Protein AF-0000000074530076 (afdb_homodimer)

Organism: Naegleria gruberi (NCBI:txid5762)

pLDDT: mean 81.01, std 24.62, range [14.75, 98.88]

Sequence (678 aa):
MKKLWVIGTQTIKTKLGKAEQTEDEEFSILSNKFKSAEKACENFVKHSNQLIENFHAFSTTLAFLAEDFRDVNTQGSARIEQAGMVLEKVSKSVETNCVLPFQSNVTQTVVNPANEYFVLFEPVKKIFKERKDLTLQYDYYRQQVEKLTEKQSKNPLELPKAKEKMNTFKEKWEEVNIMCKQHILEILEKEQSVYEPAIQQLCANLIEWNSALSQTMLELKNHSSTLIVSPVQSSSSSSTANSSAHIQPTSSQSKSRSASVMVSPNVSSSSSLSIPKQFDCEWFYVDSNVETQGPVSFKAMQQKFKSGEIQSGTHVYGGDLSDWVQIRTVAGLEAALKQMKKLWVIGTQTIKTKLGKAEQTEDEEFSILSNKFKSAEKACENFVKHSNQLIENFHAFSTTLAFLAEDFRDVNTQGSARIEQAGMVLEKVSKSVETNCVLPFQSNVTQTVVNPANEYFVLFEPVKKIFKERKDLTLQYDYYRQQVEKLTEKQSKNPLELPKAKEKMNTFKEKWEEVNIMCKQHILEILEKEQSVYEPAIQQLCANLIEWNSALSQTMLELKNHSSTLIVSPVQSSSSSSTANSSAHIQPTSSQSKSRSASVMVSPNVSSSSSLSIPKQFDCEWFYVDSNVETQGPVSFKAMQQKFKSGEIQSGTHVYGGDLSDWVQIRTVAGLEAALKQ

Foldseek 3Di:
DVLVVLLVVLVVCVVVVNFDFDDDPLLVVLVVVLVVVLVVLVVQLVVLVVVLVVLLVVLVVLCVVLVVLVVVCPVPDPLSPVLSVLSNQLSVLLVPQFRVVLVVQLCVFANVLSVVLNVLSVVLVVLVVVLSSLRSNLRSLVVVLVVCVVVVDPDPVRNVVSVVSSVVSVVVNVVSSVVSSVSSVVSVVCVCVRHVRSVVSNVVSVVVSVVSSVVSCVSVVVCCVSNPDDPPPPPPDPPPPDDDDPPDPDDDDDDDPDDPPPPPPDPDDPPPPDQDPQQQWFKWWQWPVRDIDDRDGLQVLLVCCVVVRADQQIWMDIGPDPDTDGQVPDPCRVVSSPD/DVLVVLLVVLVVCVVVVNFDFDDDVLLVVLVVVLVVLLVVLVVQLVVLVVVLVVLLVVLVVLCVVLVVLVVVCPVPDPLSPVLSVLSNQLSVLLVPQQRVVLVVQLCVFANVLSVVLNVLSVVLVVLVVVLSSLRSNLRSLVVVLVVCVVVVDPDPVVNVVSVVSSVVSVVVNVVSSVVSSVSSVVSVVCVCVRHVRSVVSNVVSVVVSVVSSVVSCVSVVVCCVSNPDPPPPPPPPPPPPPPPPPPPDDDDDDDDDDPDDPPPPPPDDPPPPDQPPQQQKFKWWQWPVRDIDDRDGLVVLLVCPVVVRADQQIWMDIGPDPDTDGQVPDPCRVVSSPD

Structure (mmCIF, N/CA/C/O backbone):
data_AF-0000000074530076-model_v1
#
loop_
_entity.id
_entity.type
_entity.pdbx_description
1 polymer 'Predicted protein'
#
loop_
_atom_site.group_PDB
_atom_site.id
_atom_site.type_symbol
_atom_site.label_atom_id
_atom_site.label_alt_id
_atom_site.label_comp_id
_atom_site.label_asym_id
_atom_site.label_entity_id
_atom_site.label_seq_id
_atom_site.pdbx_PDB_ins_code
_atom_site.Cartn_x
_atom_site.Cartn_y
_atom_site.Cartn_z
_atom_site.occupancy
_atom_site.B_iso_or_equiv
_atom_site.auth_seq_id
_atom_site.auth_comp_id
_atom_site.auth_asym_id
_atom_site.auth_atom_id
_atom_site.pdbx_PDB_model_num
ATOM 1 N N . MET A 1 1 ? -1.534 -21.719 -45.844 1 60.88 1 MET A N 1
ATOM 2 C CA . MET A 1 1 ? -2.934 -21.375 -46.094 1 60.88 1 MET A CA 1
ATOM 3 C C . MET A 1 1 ? -3.842 -22.578 -45.812 1 60.88 1 MET A C 1
ATOM 5 O O . MET A 1 1 ? -4.844 -22.438 -45.094 1 60.88 1 MET A O 1
ATOM 9 N N . LYS A 1 2 ? -3.408 -23.625 -46.188 1 74.62 2 LYS A N 1
ATOM 10 C CA . LYS A 1 2 ? -4.254 -24.812 -46.031 1 74.62 2 LYS A CA 1
ATOM 11 C C . LYS A 1 2 ? -4.371 -25.188 -44.531 1 74.62 2 LYS A C 1
ATOM 13 O O . LYS A 1 2 ? -5.457 -25.516 -44.062 1 74.62 2 LYS A O 1
ATOM 18 N N . LYS A 1 3 ? -3.242 -24.969 -43.812 1 81.69 3 LYS A N 1
ATOM 19 C CA . LYS A 1 3 ? -3.238 -25.312 -42.406 1 81.69 3 LYS A CA 1
ATOM 20 C C . LYS A 1 3 ? -4.23 -24.453 -41.625 1 81.69 3 LYS A C 1
ATOM 22 O O . LYS A 1 3 ? -5.035 -24.984 -40.844 1 81.69 3 LYS A O 1
ATOM 27 N N . LEU A 1 4 ? -4.16 -23.219 -41.844 1 77.44 4 LEU A N 1
ATOM 28 C CA . LEU A 1 4 ? -5.027 -22.281 -41.125 1 77.44 4 LEU A CA 1
ATOM 29 C C . LEU A 1 4 ? -6.492 -22.547 -41.438 1 77.44 4 LEU A C 1
ATOM 31 O O . LEU A 1 4 ? -7.352 -22.438 -40.562 1 77.44 4 LEU A O 1
ATOM 35 N N . TRP A 1 5 ? -6.664 -22.922 -42.625 1 77 5 TRP A N 1
ATOM 36 C CA . TRP A 1 5 ? -8.031 -23.25 -43.031 1 77 5 TRP A CA 1
ATOM 37 C C . TRP A 1 5 ? -8.539 -24.5 -42.344 1 77 5 TRP A C 1
ATOM 39 O O . TRP A 1 5 ? -9.664 -24.516 -41.812 1 77 5 TRP A O 1
ATOM 49 N N . VAL A 1 6 ? -7.707 -25.453 -42.312 1 80.94 6 VAL A N 1
ATOM 50 C CA . VAL A 1 6 ? -8.078 -26.703 -41.656 1 80.94 6 VAL A CA 1
ATOM 51 C C . VAL A 1 6 ? -8.375 -26.453 -40.188 1 80.94 6 VAL A C 1
ATOM 53 O O . VAL A 1 6 ? -9.414 -26.891 -39.688 1 80.94 6 VAL A O 1
ATOM 56 N N . ILE A 1 7 ? -7.543 -25.719 -39.594 1 82.81 7 ILE A N 1
ATOM 57 C CA . ILE A 1 7 ? -7.668 -25.438 -38.156 1 82.81 7 ILE A CA 1
ATOM 58 C C . ILE A 1 7 ? -8.938 -24.625 -37.938 1 82.81 7 ILE A C 1
ATOM 60 O O . ILE A 1 7 ? -9.703 -24.922 -37 1 82.81 7 ILE A O 1
ATOM 64 N N . GLY A 1 8 ? -9.133 -23.625 -38.656 1 77.62 8 GLY A N 1
ATOM 65 C CA . GLY A 1 8 ? -10.32 -22.797 -38.562 1 77.62 8 GLY A CA 1
ATOM 66 C C . GLY A 1 8 ? -11.609 -23.578 -38.719 1 77.62 8 GLY A C 1
ATOM 67 O O . GLY A 1 8 ? -12.531 -23.438 -37.906 1 77.62 8 GLY A O 1
ATOM 68 N N . THR A 1 9 ? -11.672 -24.344 -39.75 1 78.25 9 THR A N 1
ATOM 69 C CA . THR A 1 9 ? -12.852 -25.125 -40.062 1 78.25 9 THR A CA 1
ATOM 70 C C . THR A 1 9 ? -13.172 -26.094 -38.906 1 78.25 9 THR A C 1
ATOM 72 O O . THR A 1 9 ? -14.312 -26.172 -38.469 1 78.25 9 THR A O 1
ATOM 75 N N . GLN A 1 10 ? -12.18 -26.719 -38.5 1 80.94 10 GLN A N 1
ATOM 76 C CA . GLN A 1 10 ? -12.383 -27.703 -37.469 1 80.94 10 GLN A CA 1
ATOM 77 C C . GLN A 1 10 ? -12.75 -27.047 -36.125 1 80.94 10 GLN A C 1
ATOM 79 O O . GLN A 1 10 ? -13.539 -27.594 -35.344 1 80.94 10 GLN A O 1
ATOM 84 N N . THR A 1 11 ? -12.219 -25.906 -35.906 1 80.5 11 THR A N 1
ATOM 85 C CA . THR A 1 11 ? -12.555 -25.156 -34.719 1 80.5 11 THR A CA 1
ATOM 86 C C . THR A 1 11 ? -14.047 -24.828 -34.688 1 80.5 11 THR A C 1
ATOM 88 O O . THR A 1 11 ? -14.703 -25.031 -33.656 1 80.5 11 THR A O 1
ATOM 91 N N . ILE A 1 12 ? -14.484 -24.453 -35.75 1 78.19 12 ILE A N 1
ATOM 92 C CA . ILE A 1 12 ? -15.891 -24.109 -35.875 1 78.19 12 ILE A CA 1
ATOM 93 C C . ILE A 1 12 ? -16.75 -25.344 -35.688 1 78.19 12 ILE A C 1
ATOM 95 O O . ILE A 1 12 ? -17.734 -25.328 -34.969 1 78.19 12 ILE A O 1
ATOM 99 N N . LYS A 1 13 ? -16.406 -26.359 -36.281 1 79.88 13 LYS A N 1
ATOM 100 C CA . LYS A 1 13 ? -17.188 -27.594 -36.188 1 79.88 13 LYS A CA 1
ATOM 101 C C . LYS A 1 13 ? -17.25 -28.094 -34.75 1 79.88 13 LYS A C 1
ATOM 103 O O . LYS A 1 13 ? -18.297 -28.547 -34.281 1 79.88 13 LYS A O 1
ATOM 108 N N . THR A 1 14 ? -16.188 -28.031 -34.156 1 78.88 14 THR A N 1
ATOM 109 C CA . THR A 1 14 ? -16.125 -28.484 -32.781 1 78.88 14 THR A CA 1
ATOM 110 C C . THR A 1 14 ? -16.984 -27.609 -31.859 1 78.88 14 THR A C 1
ATOM 112 O O . THR A 1 14 ? -17.703 -28.125 -31 1 78.88 14 THR A O 1
ATOM 115 N N . LYS A 1 15 ? -16.984 -26.359 -32.062 1 76.31 15 LYS A N 1
ATOM 116 C CA . LYS A 1 15 ? -17.766 -25.422 -31.25 1 76.31 15 LYS A CA 1
ATOM 117 C C . LYS A 1 15 ? -19.266 -25.656 -31.469 1 76.31 15 LYS A C 1
ATOM 119 O O . LYS A 1 15 ? -20.047 -25.484 -30.531 1 76.31 15 LYS A O 1
ATOM 124 N N . LEU A 1 16 ? -19.5 -26.094 -32.656 1 77.19 16 LEU A N 1
ATOM 125 C CA . LEU A 1 16 ? -20.906 -26.312 -33.031 1 77.19 16 LEU A CA 1
ATOM 126 C C . LEU A 1 16 ? -21.344 -27.734 -32.656 1 77.19 16 LEU A C 1
ATOM 128 O O . LEU A 1 16 ? -22.5 -28.094 -32.812 1 77.19 16 LEU A O 1
ATOM 132 N N . GLY A 1 17 ? -20.438 -28.5 -32.031 1 78.62 17 GLY A N 1
ATOM 133 C CA . GLY A 1 17 ? -20.75 -29.875 -31.641 1 78.62 17 GLY A CA 1
ATOM 134 C C . GLY A 1 17 ? -20.906 -30.812 -32.812 1 78.62 17 GLY A C 1
ATOM 135 O O . GLY A 1 17 ? -21.516 -31.875 -32.719 1 78.62 17 GLY A O 1
ATOM 136 N N . LYS A 1 18 ? -20.438 -30.516 -33.938 1 74.06 18 LYS A N 1
ATOM 137 C CA . LYS A 1 18 ? -20.609 -31.312 -35.156 1 74.06 18 LYS A CA 1
ATOM 138 C C . LYS A 1 18 ? -19.406 -32.219 -35.375 1 74.06 18 LYS A C 1
ATOM 140 O O . LYS A 1 18 ? -19.344 -32.938 -36.375 1 74.06 18 LYS A O 1
ATOM 145 N N . ALA A 1 19 ? -18.422 -32.062 -34.5 1 77.31 19 ALA A N 1
ATOM 146 C CA . ALA A 1 19 ? -17.25 -32.938 -34.594 1 77.31 19 ALA A CA 1
ATOM 147 C C . ALA A 1 19 ? -16.734 -33.344 -33.219 1 77.31 19 ALA A C 1
ATOM 149 O O . ALA A 1 19 ? -16.734 -32.562 -32.281 1 77.31 19 ALA A O 1
ATOM 150 N N . GLU A 1 20 ? -16.438 -34.656 -33.219 1 79.12 20 GLU A N 1
ATOM 151 C CA . GLU A 1 20 ? -15.836 -35.188 -31.984 1 79.12 20 GLU A CA 1
ATOM 152 C C . GLU A 1 20 ? -14.367 -34.781 -31.891 1 79.12 20 GLU A C 1
ATOM 154 O O . GLU A 1 20 ? -13.648 -34.781 -32.906 1 79.12 20 GLU A O 1
ATOM 159 N N . GLN A 1 21 ? -14.023 -34.312 -30.75 1 85.88 21 GLN A N 1
ATOM 160 C CA . GLN A 1 21 ? -12.633 -33.938 -30.531 1 85.88 21 GLN A CA 1
ATOM 161 C C . GLN A 1 21 ? -11.867 -35.062 -29.828 1 85.88 21 GLN A C 1
ATOM 163 O O . GLN A 1 21 ? -12.375 -35.688 -28.906 1 85.88 21 GLN A O 1
ATOM 168 N N . THR A 1 22 ? -10.75 -35.375 -30.391 1 89.5 22 THR A N 1
ATOM 169 C CA . THR A 1 22 ? -9.859 -36.344 -29.75 1 89.5 22 THR A CA 1
ATOM 170 C C . THR A 1 22 ? -9.508 -35.906 -28.328 1 89.5 22 THR A C 1
ATOM 172 O O . THR A 1 22 ? -9.141 -34.75 -28.109 1 89.5 22 THR A O 1
ATOM 175 N N . GLU A 1 23 ? -9.758 -36.781 -27.391 1 87.81 23 GLU A N 1
ATOM 176 C CA . GLU A 1 23 ? -9.508 -36.469 -25.984 1 87.81 23 GLU A CA 1
ATOM 177 C C . GLU A 1 23 ? -8.422 -37.344 -25.391 1 87.81 23 GLU A C 1
ATOM 179 O O . GLU A 1 23 ? -8.297 -38.531 -25.766 1 87.81 23 GLU A O 1
ATOM 184 N N . ASP A 1 24 ? -7.566 -36.781 -24.688 1 93.56 24 ASP A N 1
ATOM 185 C CA . ASP A 1 24 ? -6.59 -37.438 -23.844 1 93.56 24 ASP A CA 1
ATOM 186 C C . ASP A 1 24 ? -6.785 -37.062 -22.375 1 93.56 24 ASP A C 1
ATOM 188 O O . ASP A 1 24 ? -6.402 -35.969 -21.953 1 93.56 24 ASP A O 1
ATOM 192 N N . GLU A 1 25 ? -7.355 -38 -21.594 1 92.88 25 GLU A N 1
ATOM 193 C CA . GLU A 1 25 ? -7.711 -37.75 -20.203 1 92.88 25 GLU A CA 1
ATOM 194 C C . GLU A 1 25 ? -6.469 -37.5 -19.359 1 92.88 25 GLU A C 1
ATOM 196 O O . GLU A 1 25 ? -6.477 -36.625 -18.484 1 92.88 25 GLU A O 1
ATOM 201 N N . GLU A 1 26 ? -5.453 -38.312 -19.641 1 95.38 26 GLU A N 1
ATOM 202 C CA . GLU A 1 26 ? -4.211 -38.125 -18.891 1 95.38 26 GLU A CA 1
ATOM 203 C C 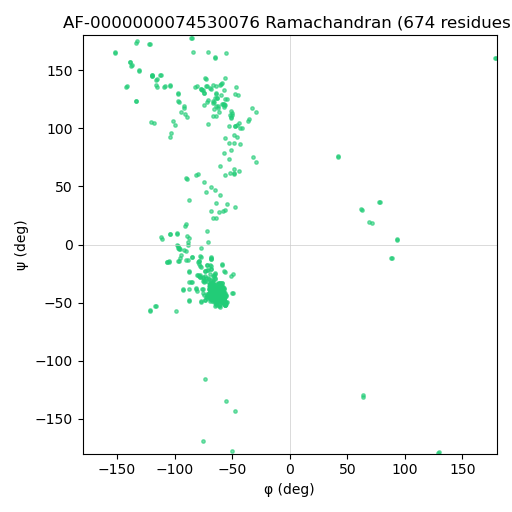. GLU A 1 26 ? -3.629 -36.75 -19.109 1 95.38 26 GLU A C 1
ATOM 205 O O . GLU A 1 26 ? -3.207 -36.062 -18.156 1 95.38 26 GLU A O 1
ATOM 210 N N . PHE A 1 27 ? -3.639 -36.281 -20.328 1 96.62 27 PHE A N 1
ATOM 211 C CA . PHE A 1 27 ? -3.148 -34.938 -20.625 1 96.62 27 PHE A CA 1
ATOM 212 C C . PHE A 1 27 ? -4 -33.875 -19.938 1 96.62 27 PHE A C 1
ATOM 214 O O . PHE A 1 27 ? -3.475 -32.906 -19.406 1 96.62 27 PHE A O 1
ATOM 221 N N . SER A 1 28 ? -5.285 -34.125 -19.969 1 95 28 SER A N 1
ATOM 222 C CA . SER A 1 28 ? -6.191 -33.156 -19.344 1 95 28 SER A CA 1
ATOM 223 C C . SER A 1 28 ? -5.887 -33 -17.859 1 95 28 SER A C 1
ATOM 225 O O . SER A 1 28 ? -5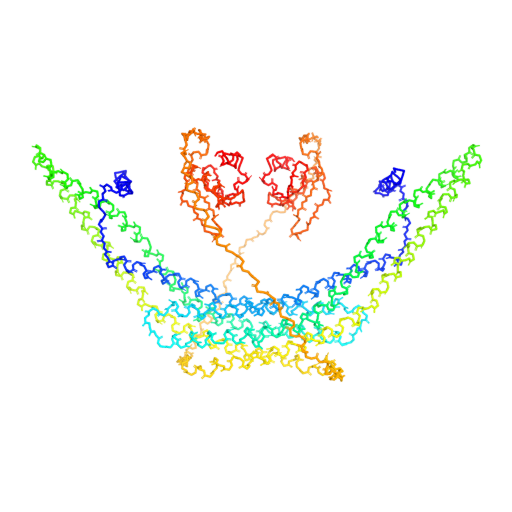.816 -31.891 -17.344 1 95 28 SER A O 1
ATOM 227 N N . ILE A 1 29 ? -5.656 -34.094 -17.156 1 96.19 29 ILE A N 1
ATOM 228 C CA . ILE A 1 29 ? -5.332 -34.062 -15.727 1 96.19 29 ILE A CA 1
ATOM 229 C C . ILE A 1 29 ? -4.004 -33.344 -15.508 1 96.19 29 ILE A C 1
ATOM 231 O O . ILE A 1 29 ? -3.904 -32.469 -14.656 1 96.19 29 ILE A O 1
ATOM 235 N N . LEU A 1 30 ? -3.021 -33.688 -16.312 1 95.94 30 LEU A N 1
ATOM 236 C CA . LEU A 1 30 ? -1.688 -33.125 -16.188 1 95.94 30 LEU A CA 1
ATOM 237 C C . LEU A 1 30 ? -1.711 -31.625 -16.5 1 95.94 30 LEU A C 1
ATOM 239 O O . LEU A 1 30 ? -1.039 -30.828 -15.844 1 95.94 30 LEU A O 1
ATOM 243 N N . SER A 1 31 ? -2.457 -31.312 -17.516 1 96.31 31 SER A N 1
ATOM 244 C CA . SER A 1 31 ? -2.576 -29.922 -17.906 1 96.31 31 SER A CA 1
ATOM 245 C C . SER A 1 31 ? -3.184 -29.078 -16.781 1 96.31 31 SER A C 1
ATOM 247 O O . SER A 1 31 ? -2.758 -27.938 -16.547 1 96.31 31 SER A O 1
ATOM 249 N N . ASN A 1 32 ? -4.152 -29.594 -16.109 1 96.31 32 ASN A N 1
ATOM 250 C CA . ASN A 1 32 ? -4.758 -28.906 -14.969 1 96.31 32 ASN A CA 1
ATOM 251 C C . ASN A 1 32 ? -3.762 -28.719 -13.828 1 96.31 32 ASN A C 1
ATOM 253 O O . ASN A 1 32 ? -3.695 -27.641 -13.219 1 96.31 32 ASN A O 1
ATOM 257 N N . LYS A 1 33 ? -3.023 -29.734 -13.555 1 96.19 33 LYS A N 1
ATOM 258 C CA . LYS A 1 33 ? -1.988 -29.641 -12.531 1 96.19 33 LYS A CA 1
ATOM 259 C C . LYS A 1 33 ? -0.938 -28.594 -12.914 1 96.19 33 LYS A C 1
ATOM 261 O O . LYS A 1 33 ? -0.451 -27.859 -12.055 1 96.19 33 LYS A O 1
ATOM 266 N N . PHE A 1 34 ? -0.645 -28.641 -14.141 1 97 34 PHE A N 1
ATOM 267 C CA . PHE A 1 34 ? 0.315 -27.688 -14.68 1 97 34 PHE A CA 1
ATOM 268 C C . PHE A 1 34 ? -0.162 -26.25 -14.445 1 97 34 PHE A C 1
ATOM 270 O O . PHE A 1 34 ? 0.587 -25.422 -13.938 1 97 34 PHE A O 1
ATOM 277 N N . LYS A 1 35 ? -1.391 -25.984 -14.766 1 97 35 LYS A N 1
ATOM 278 C CA . LYS A 1 35 ? -1.973 -24.656 -14.594 1 97 35 LYS A CA 1
ATOM 279 C C . LYS A 1 35 ? -2.008 -24.25 -13.125 1 97 35 LYS A C 1
ATOM 281 O O . LYS A 1 35 ? -1.698 -23.109 -12.781 1 97 35 LYS A O 1
ATOM 286 N N . SER A 1 36 ? -2.398 -25.156 -12.336 1 97 36 SER A N 1
ATOM 287 C CA . SER A 1 36 ? -2.451 -24.906 -10.898 1 97 36 SER A CA 1
ATOM 288 C C . SER A 1 36 ? -1.063 -24.609 -10.336 1 97 36 SER A C 1
ATOM 290 O O . SER A 1 36 ? -0.897 -23.688 -9.531 1 97 36 SER A O 1
ATOM 292 N N . ALA A 1 37 ? -0.091 -25.359 -10.789 1 97.25 37 ALA A N 1
ATOM 293 C CA . ALA A 1 37 ? 1.28 -25.156 -10.328 1 97.25 37 ALA A CA 1
ATOM 294 C C . ALA A 1 37 ? 1.821 -23.797 -10.773 1 97.25 37 ALA A C 1
ATOM 296 O O . ALA A 1 37 ? 2.518 -23.125 -10.016 1 97.25 37 ALA A O 1
ATOM 297 N N . GLU A 1 38 ? 1.522 -23.484 -11.945 1 97.5 38 GLU A N 1
ATOM 298 C CA . GLU A 1 38 ? 1.958 -22.188 -12.453 1 97.5 38 GLU A CA 1
ATOM 299 C C . GLU A 1 38 ? 1.378 -21.047 -11.633 1 97.5 38 GLU A C 1
ATOM 301 O O . GLU A 1 38 ? 2.104 -20.125 -11.227 1 97.5 38 GLU A O 1
ATOM 306 N N . LYS A 1 39 ? 0.092 -21.141 -11.414 1 98 39 LYS A N 1
ATOM 307 C CA . LYS A 1 39 ? -0.589 -20.109 -10.633 1 98 39 LYS A CA 1
ATOM 308 C C . LYS A 1 39 ? -0.041 -20.047 -9.211 1 98 39 LYS A C 1
ATOM 310 O O . LYS A 1 39 ? 0.163 -18.969 -8.664 1 98 39 LYS A O 1
ATOM 315 N N . ALA A 1 40 ? 0.168 -21.188 -8.633 1 98 40 ALA A N 1
ATOM 316 C CA . ALA A 1 40 ? 0.718 -21.25 -7.277 1 98 40 ALA A CA 1
ATOM 317 C C . ALA A 1 40 ? 2.096 -20.594 -7.219 1 98 40 ALA A C 1
ATOM 319 O O . ALA A 1 40 ? 2.406 -19.875 -6.266 1 98 40 ALA A O 1
ATOM 320 N N . CYS A 1 41 ? 2.861 -20.859 -8.234 1 98.25 41 CYS A N 1
ATOM 321 C CA . CYS A 1 41 ? 4.195 -20.281 -8.297 1 98.25 41 CYS A CA 1
ATOM 322 C C . CYS A 1 41 ? 4.113 -18.766 -8.414 1 98.25 41 CYS A C 1
ATOM 324 O O . CYS A 1 41 ? 4.824 -18.047 -7.711 1 98.25 41 CYS A O 1
ATOM 326 N N . GLU A 1 42 ? 3.268 -18.328 -9.234 1 98.12 42 GLU A N 1
ATOM 327 C CA . GLU A 1 42 ? 3.07 -16.891 -9.422 1 98.12 42 GLU A CA 1
ATOM 328 C C . GLU A 1 42 ? 2.682 -16.219 -8.117 1 98.12 42 GLU A C 1
ATOM 330 O O . GLU A 1 42 ? 3.24 -15.172 -7.762 1 98.12 42 GLU A O 1
ATOM 335 N N . ASN A 1 43 ? 1.748 -16.766 -7.488 1 98.69 43 ASN A N 1
ATOM 336 C CA . ASN A 1 43 ? 1.288 -16.219 -6.215 1 98.69 43 ASN A CA 1
ATOM 337 C C . ASN A 1 43 ? 2.4 -16.219 -5.172 1 98.69 43 ASN A C 1
ATOM 339 O O . ASN A 1 43 ? 2.57 -15.234 -4.441 1 98.69 43 ASN A O 1
ATOM 343 N N . PHE A 1 44 ? 3.129 -17.297 -5.082 1 98.81 44 PHE A N 1
ATOM 344 C CA . PHE A 1 44 ? 4.219 -17.422 -4.121 1 98.81 44 PHE A CA 1
ATOM 345 C C . PHE A 1 44 ? 5.246 -16.312 -4.32 1 98.81 44 PHE A C 1
ATOM 347 O O . PHE A 1 44 ? 5.66 -15.656 -3.357 1 98.81 44 PHE A O 1
ATOM 354 N N . VAL A 1 45 ? 5.617 -16.078 -5.516 1 98.69 45 VAL A N 1
ATOM 355 C CA . VAL A 1 45 ? 6.582 -15.031 -5.844 1 98.69 45 VAL A CA 1
ATOM 356 C C . VAL A 1 45 ? 5.988 -13.664 -5.508 1 98.69 45 VAL A C 1
ATOM 358 O O . VAL A 1 45 ? 6.652 -12.828 -4.891 1 98.69 45 VAL A O 1
ATOM 361 N N . LYS A 1 46 ? 4.758 -13.461 -5.902 1 98.69 46 LYS A N 1
ATOM 362 C CA . LYS A 1 46 ? 4.062 -12.203 -5.672 1 98.69 46 LYS A CA 1
ATOM 363 C C . LYS A 1 46 ? 4 -11.867 -4.188 1 98.69 46 LYS A C 1
ATOM 365 O O . LYS A 1 46 ? 4.359 -10.758 -3.777 1 98.69 46 LYS A O 1
ATOM 370 N N . HIS A 1 47 ? 3.59 -12.789 -3.439 1 98.81 47 HIS A N 1
ATOM 371 C CA . HIS A 1 47 ? 3.381 -12.523 -2.021 1 98.81 47 HIS A CA 1
ATOM 372 C C . HIS A 1 47 ? 4.707 -12.453 -1.273 1 98.81 47 HIS A C 1
ATOM 374 O O . HIS A 1 47 ? 4.828 -11.727 -0.282 1 98.81 47 HIS A O 1
ATOM 380 N N . SER A 1 48 ? 5.77 -13.156 -1.733 1 98.81 48 SER A N 1
ATOM 381 C CA . SER A 1 48 ? 7.102 -12.969 -1.172 1 98.81 48 SER A CA 1
ATOM 382 C C . SER A 1 48 ? 7.602 -11.547 -1.387 1 98.81 48 SER A C 1
ATOM 384 O O . SER A 1 48 ? 8.148 -10.93 -0.469 1 98.81 48 SER A O 1
ATOM 386 N N . ASN A 1 49 ? 7.379 -11.031 -2.531 1 98.81 49 ASN A N 1
ATOM 387 C CA . ASN A 1 49 ? 7.75 -9.648 -2.824 1 98.81 49 ASN A CA 1
ATOM 388 C C . ASN A 1 49 ? 6.902 -8.656 -2.025 1 98.81 49 ASN A C 1
ATOM 390 O O . ASN A 1 49 ? 7.398 -7.613 -1.6 1 98.81 49 ASN A O 1
ATOM 394 N N . GLN A 1 50 ? 5.66 -9.008 -1.905 1 98.75 50 GLN A N 1
ATOM 395 C CA . GLN A 1 50 ? 4.766 -8.148 -1.14 1 98.75 50 GLN A CA 1
ATOM 396 C C . GLN A 1 50 ? 5.23 -8.016 0.308 1 98.75 50 GLN A C 1
ATOM 398 O O . GLN A 1 50 ? 5.082 -6.957 0.92 1 98.75 50 GLN A O 1
ATOM 403 N N . LEU A 1 51 ? 5.75 -9.086 0.835 1 98.81 51 LEU A N 1
ATOM 404 C CA . LEU A 1 51 ? 6.27 -9.039 2.197 1 98.81 51 LEU A CA 1
ATOM 405 C C . LEU A 1 51 ? 7.43 -8.055 2.307 1 98.81 51 LEU A C 1
ATOM 407 O O . LEU A 1 51 ? 7.496 -7.27 3.254 1 98.81 51 LEU A O 1
ATOM 411 N N . ILE A 1 52 ? 8.312 -8.062 1.356 1 98.81 52 ILE A N 1
ATOM 412 C CA . ILE A 1 52 ? 9.422 -7.121 1.294 1 98.81 52 ILE A CA 1
ATOM 413 C C . ILE A 1 52 ? 8.891 -5.691 1.233 1 98.81 52 ILE A C 1
ATOM 415 O O . ILE A 1 52 ? 9.359 -4.816 1.964 1 98.81 52 ILE A O 1
ATOM 419 N N . GLU A 1 53 ? 7.879 -5.484 0.436 1 98.69 53 GLU A N 1
ATOM 420 C CA . GLU A 1 53 ? 7.27 -4.168 0.279 1 98.69 53 GLU A CA 1
ATOM 421 C C . GLU A 1 53 ? 6.629 -3.697 1.582 1 98.69 53 GLU A C 1
ATOM 423 O O . GLU A 1 53 ? 6.672 -2.51 1.907 1 98.69 53 GLU A O 1
ATOM 428 N N . ASN A 1 54 ? 5.996 -4.617 2.248 1 98.81 54 ASN A N 1
ATOM 429 C CA . ASN A 1 54 ? 5.395 -4.27 3.531 1 98.81 54 ASN A CA 1
ATOM 430 C C . ASN A 1 54 ? 6.434 -3.719 4.504 1 98.81 54 ASN A C 1
ATOM 432 O O . ASN A 1 54 ? 6.176 -2.74 5.207 1 98.81 54 ASN A O 1
ATOM 436 N N . PHE A 1 55 ? 7.617 -4.328 4.527 1 98.81 55 PHE A N 1
ATOM 437 C CA . PHE A 1 55 ? 8.664 -3.914 5.453 1 98.81 55 PHE A CA 1
ATOM 438 C C . PHE A 1 55 ? 9.219 -2.551 5.062 1 98.81 55 PHE A C 1
ATOM 440 O O . PHE A 1 55 ? 9.5 -1.718 5.93 1 98.81 55 PHE A O 1
ATOM 447 N N . HIS A 1 56 ? 9.367 -2.287 3.77 1 98.75 56 HIS A N 1
ATOM 448 C CA . HIS A 1 56 ? 9.773 -0.959 3.32 1 98.75 56 HIS A CA 1
ATOM 449 C C . HIS A 1 56 ? 8.734 0.092 3.701 1 98.75 56 HIS A C 1
ATOM 451 O O . HIS A 1 56 ? 9.086 1.182 4.156 1 98.75 56 HIS A O 1
ATOM 457 N N . ALA A 1 57 ? 7.473 -0.245 3.512 1 98.62 57 ALA A N 1
ATOM 458 C CA . ALA A 1 57 ? 6.391 0.685 3.828 1 98.62 57 ALA A CA 1
ATOM 459 C C . ALA A 1 57 ? 6.391 1.044 5.312 1 98.62 57 ALA A C 1
ATOM 461 O O . ALA A 1 57 ? 6.152 2.197 5.676 1 98.62 57 ALA A O 1
ATOM 462 N N . PHE A 1 58 ? 6.676 0.065 6.113 1 98.81 58 PHE A N 1
ATOM 463 C CA . PHE A 1 58 ? 6.746 0.274 7.555 1 98.81 58 PHE A CA 1
ATOM 464 C C . PHE A 1 58 ? 7.84 1.274 7.906 1 98.81 58 PHE A C 1
ATOM 466 O O . PHE A 1 58 ? 7.586 2.271 8.586 1 98.81 58 PHE A O 1
ATOM 473 N N . SER A 1 59 ? 9.047 1.046 7.441 1 98.38 59 SER A N 1
ATOM 474 C CA . SER A 1 59 ? 10.172 1.936 7.719 1 98.38 59 SER A CA 1
ATOM 475 C C . SER A 1 59 ? 9.906 3.338 7.18 1 98.38 59 SER A C 1
ATOM 477 O O . SER A 1 59 ? 10.219 4.332 7.84 1 98.38 59 SER A O 1
ATOM 479 N N . THR A 1 60 ? 9.336 3.438 6.02 1 98.69 60 THR A N 1
ATOM 480 C CA . THR A 1 60 ? 9.023 4.719 5.395 1 98.69 60 THR A CA 1
ATOM 481 C C . THR A 1 60 ? 8.008 5.492 6.234 1 98.69 60 THR A C 1
ATOM 483 O O . THR A 1 60 ? 8.156 6.699 6.438 1 98.69 60 THR A O 1
ATOM 486 N N . THR A 1 61 ? 7 4.785 6.711 1 98.81 61 THR A N 1
ATOM 487 C CA . THR A 1 61 ? 5.973 5.434 7.523 1 98.81 61 THR A CA 1
ATOM 488 C C . THR A 1 61 ? 6.566 5.949 8.828 1 98.81 61 THR A C 1
ATOM 490 O O . THR A 1 61 ? 6.215 7.039 9.289 1 98.81 61 THR A O 1
ATOM 493 N N . LEU A 1 62 ? 7.477 5.18 9.445 1 98.62 62 LEU A N 1
ATOM 494 C CA . LEU A 1 62 ? 8.164 5.656 10.641 1 98.62 62 LEU A CA 1
ATOM 495 C C . LEU A 1 62 ? 8.914 6.953 10.359 1 98.62 62 LEU A C 1
ATOM 497 O O . LEU A 1 62 ? 8.891 7.879 11.172 1 98.62 62 LEU A O 1
ATOM 501 N N . ALA A 1 63 ? 9.539 7.031 9.203 1 98.5 63 ALA A N 1
ATOM 502 C CA . ALA A 1 63 ? 10.273 8.234 8.82 1 98.5 63 ALA A CA 1
ATOM 503 C C . ALA A 1 63 ? 9.336 9.422 8.648 1 98.5 63 ALA A C 1
ATOM 505 O O . ALA A 1 63 ? 9.641 10.531 9.086 1 98.5 63 ALA A O 1
ATOM 506 N N . PHE A 1 64 ? 8.203 9.133 8.008 1 98.75 64 PHE A N 1
ATOM 507 C CA . PHE A 1 64 ? 7.199 10.18 7.844 1 98.75 64 PHE A CA 1
ATOM 508 C C . PHE A 1 64 ? 6.711 10.688 9.195 1 98.75 64 PHE A C 1
ATOM 510 O O . PHE A 1 64 ? 6.555 11.891 9.398 1 98.75 64 PHE A O 1
ATOM 517 N N . LEU A 1 65 ? 6.504 9.773 10.094 1 98.81 65 LEU A N 1
ATOM 518 C CA . LEU A 1 65 ? 6.02 10.148 11.414 1 98.81 65 LEU A CA 1
ATOM 519 C C . LEU A 1 65 ? 7.07 10.953 12.172 1 98.81 65 LEU A C 1
ATOM 521 O O . LEU A 1 65 ? 6.734 11.906 12.875 1 98.81 65 LEU A O 1
ATOM 525 N N . ALA A 1 66 ? 8.328 10.609 12.023 1 98.25 66 ALA A N 1
ATOM 526 C CA . ALA A 1 66 ? 9.391 11.398 12.633 1 98.25 66 ALA A CA 1
ATOM 527 C C . ALA A 1 66 ? 9.367 12.836 12.125 1 98.25 66 ALA A C 1
ATOM 529 O O . ALA A 1 66 ? 9.523 13.773 12.906 1 98.25 66 ALA A O 1
ATOM 530 N N . GLU A 1 67 ? 9.156 13 10.883 1 98.19 67 GLU A N 1
ATOM 531 C CA . GLU A 1 67 ? 9.031 14.328 10.297 1 98.19 67 GLU A CA 1
ATOM 532 C C . GLU A 1 67 ? 7.793 15.055 10.82 1 98.19 67 GLU A C 1
ATOM 534 O O . GLU A 1 67 ? 7.844 16.25 11.117 1 98.19 67 GLU A O 1
ATOM 539 N N . ASP A 1 68 ? 6.703 14.305 10.914 1 98.56 68 ASP A N 1
ATOM 540 C CA . ASP A 1 68 ? 5.469 14.883 11.445 1 98.56 68 ASP A CA 1
ATOM 541 C C . ASP A 1 68 ? 5.676 15.43 12.852 1 98.56 68 ASP A C 1
ATOM 543 O O . ASP A 1 68 ? 5.172 16.5 13.188 1 98.56 68 ASP A O 1
ATOM 547 N N . PHE A 1 69 ? 6.43 14.664 13.68 1 97.75 69 PHE A N 1
ATOM 548 C CA . PHE A 1 69 ? 6.707 15.102 15.039 1 97.75 69 PHE A CA 1
ATOM 549 C C . PHE A 1 69 ? 7.402 16.453 15.039 1 97.75 69 PHE A C 1
ATOM 551 O O . PHE A 1 69 ? 7.062 17.344 15.836 1 97.75 69 PHE A O 1
ATOM 558 N N . ARG A 1 70 ? 8.305 16.609 14.148 1 96.06 70 ARG A N 1
ATOM 559 C CA . ARG A 1 70 ? 9.016 17.891 14.039 1 96.06 70 ARG A CA 1
ATOM 560 C C . ARG A 1 70 ? 8.078 19 13.586 1 96.06 70 ARG A C 1
ATOM 562 O O . ARG A 1 70 ? 8.102 20.094 14.148 1 96.06 70 ARG A O 1
ATOM 569 N N . ASP A 1 71 ? 7.219 18.672 12.68 1 96.94 71 ASP A N 1
ATOM 570 C CA . ASP A 1 71 ? 6.363 19.688 12.047 1 96.94 71 ASP A CA 1
ATOM 571 C C . ASP A 1 71 ? 5.277 20.156 13.008 1 96.94 71 ASP A C 1
ATOM 573 O O . ASP A 1 71 ? 4.844 21.312 12.938 1 96.94 71 ASP A O 1
ATOM 577 N N . VAL A 1 72 ? 4.879 19.328 13.945 1 97.25 72 VAL A N 1
ATOM 578 C CA . VAL A 1 72 ? 3.787 19.703 14.844 1 97.25 72 VAL A CA 1
ATOM 579 C C . VAL A 1 72 ? 4.352 20.359 16.094 1 97.25 72 VAL A C 1
ATOM 581 O O . VAL A 1 72 ? 3.598 20.844 16.938 1 97.25 72 VAL A O 1
ATOM 584 N N . ASN A 1 73 ? 5.656 20.391 16.219 1 93.19 73 ASN A N 1
ATOM 585 C CA . ASN A 1 73 ? 6.301 20.922 17.406 1 93.19 73 ASN A CA 1
ATOM 586 C C . ASN A 1 73 ? 6.574 22.422 17.281 1 93.19 73 ASN A C 1
ATOM 588 O O . ASN A 1 73 ? 7.695 22.875 17.5 1 93.19 73 ASN A O 1
ATOM 592 N N . THR A 1 74 ? 5.582 23.188 17.047 1 89.12 74 THR A N 1
ATOM 593 C CA . THR A 1 74 ? 5.734 24.609 16.797 1 89.12 74 THR A CA 1
ATOM 594 C C . THR A 1 74 ? 6.059 25.359 18.078 1 89.12 74 THR A C 1
ATOM 596 O O . THR A 1 74 ? 6.621 26.453 18.047 1 89.12 74 THR A O 1
ATOM 599 N N . GLN A 1 75 ? 5.746 24.844 19.219 1 87.69 75 GLN A N 1
ATOM 600 C CA . GLN A 1 75 ? 5.945 25.531 20.484 1 87.69 75 GLN A CA 1
ATOM 601 C C . GLN A 1 75 ? 7.246 25.078 21.156 1 87.69 75 GLN A C 1
ATOM 603 O O . GLN A 1 75 ? 7.531 25.469 22.297 1 87.69 75 GLN A O 1
ATOM 608 N N . GLY A 1 76 ? 7.93 24.172 20.5 1 89.19 76 GLY A N 1
ATOM 609 C CA . GLY A 1 76 ? 9.273 23.828 20.922 1 89.19 76 GLY A CA 1
ATOM 610 C C . GLY A 1 76 ? 9.297 22.906 22.141 1 89.19 76 GLY A C 1
ATOM 611 O O . GLY A 1 76 ? 10.109 23.094 23.047 1 89.19 76 GLY A O 1
ATOM 612 N N . SER A 1 77 ? 8.312 21.953 22.219 1 91.12 77 SER A N 1
ATOM 613 C CA . SER A 1 77 ? 8.32 20.953 23.281 1 91.12 77 SER A CA 1
ATOM 614 C C . SER A 1 77 ? 9.562 20.062 23.188 1 91.12 77 SER A C 1
ATOM 616 O O . SER A 1 77 ? 9.828 19.469 22.141 1 91.12 77 SER A O 1
ATOM 618 N N . ALA A 1 78 ? 10.305 19.953 24.25 1 91.38 78 ALA A N 1
ATOM 619 C CA . ALA A 1 78 ? 11.508 19.141 24.297 1 91.38 78 ALA A CA 1
ATOM 620 C C . ALA A 1 78 ? 11.172 17.656 24.172 1 91.38 78 ALA A C 1
ATOM 622 O O . ALA A 1 78 ? 11.922 16.891 23.578 1 91.38 78 ALA A O 1
ATOM 623 N N . ARG A 1 79 ? 10.023 17.281 24.719 1 90.94 79 ARG A N 1
ATOM 624 C CA . ARG A 1 79 ? 9.586 15.891 24.672 1 90.94 79 ARG A CA 1
ATOM 625 C C . ARG A 1 79 ? 9.258 15.469 23.234 1 90.94 79 ARG A C 1
ATOM 627 O O . ARG A 1 79 ? 9.648 14.383 22.812 1 90.94 79 ARG A O 1
ATOM 634 N N . ILE A 1 80 ? 8.578 16.344 22.5 1 94.62 80 ILE A N 1
ATOM 635 C CA . ILE A 1 80 ? 8.227 16.031 21.109 1 94.62 80 ILE A CA 1
ATOM 636 C C . ILE A 1 80 ? 9.484 16 20.25 1 94.62 80 ILE A C 1
ATOM 638 O O . ILE A 1 80 ? 9.633 15.133 19.391 1 94.62 80 ILE A O 1
ATOM 642 N N . GLU A 1 81 ? 10.344 16.953 20.547 1 93.81 81 GLU A N 1
ATOM 643 C CA . GLU A 1 81 ? 11.602 17 19.812 1 93.81 81 GLU A CA 1
ATOM 644 C C . GLU A 1 81 ? 12.398 15.711 19.984 1 93.81 81 GLU A C 1
ATOM 646 O O . GLU A 1 81 ? 12.891 15.141 19.016 1 93.81 81 GLU A O 1
ATOM 651 N N . GLN A 1 82 ? 12.523 15.273 21.172 1 93.88 82 GLN A N 1
ATOM 652 C CA . GLN A 1 82 ? 13.258 14.047 21.469 1 93.88 82 GLN A CA 1
ATOM 653 C C . GLN A 1 82 ? 12.602 12.836 20.797 1 93.88 82 GLN A C 1
ATOM 655 O O . GLN A 1 82 ? 13.289 11.992 20.219 1 93.88 82 GLN A O 1
ATOM 660 N N . ALA A 1 83 ? 11.281 12.758 20.891 1 95.44 83 ALA A N 1
ATOM 661 C CA . ALA A 1 83 ? 10.562 11.656 20.25 1 95.44 83 ALA A CA 1
ATOM 662 C C . ALA A 1 83 ? 10.836 11.602 18.75 1 95.44 83 ALA A C 1
ATOM 664 O O . ALA A 1 83 ? 11.047 10.523 18.188 1 95.44 83 ALA A O 1
ATOM 665 N N . GLY A 1 84 ? 10.805 12.812 18.109 1 96.56 84 GLY A N 1
ATOM 666 C CA . GLY A 1 84 ? 11.094 12.891 16.688 1 96.56 84 GLY A CA 1
ATOM 667 C C . GLY A 1 84 ? 12.492 12.406 16.344 1 96.56 84 GLY A C 1
ATOM 668 O O . GLY A 1 84 ? 12.672 11.664 15.375 1 96.56 84 GLY A O 1
ATOM 669 N N . MET A 1 85 ? 13.445 12.75 17.141 1 95.44 85 MET A N 1
ATOM 670 C CA . MET A 1 85 ? 14.836 12.367 16.906 1 95.44 85 MET A CA 1
ATOM 671 C C . MET A 1 85 ? 15.023 10.859 17.062 1 95.44 85 MET A C 1
ATOM 673 O O . MET A 1 85 ? 15.68 10.227 16.234 1 95.44 85 MET A O 1
ATOM 677 N N . VAL A 1 86 ? 14.469 10.375 18.109 1 96.5 86 VAL A N 1
ATOM 678 C CA . VAL A 1 86 ? 14.594 8.945 18.375 1 96.5 86 VAL A CA 1
ATOM 679 C C . VAL A 1 86 ? 13.914 8.141 17.266 1 96.5 86 VAL A C 1
ATOM 681 O O . VAL A 1 86 ? 14.484 7.176 16.766 1 96.5 86 VAL A O 1
ATOM 684 N N . LEU A 1 87 ? 12.688 8.547 16.906 1 97.38 87 LEU A N 1
ATOM 685 C CA . LEU A 1 87 ? 11.953 7.809 15.875 1 97.38 87 LEU A CA 1
ATOM 686 C C . LEU A 1 87 ? 12.68 7.875 14.531 1 97.38 87 LEU A C 1
ATOM 688 O O . LEU A 1 87 ? 12.656 6.91 13.766 1 97.38 87 LEU A O 1
ATOM 692 N N . GLU A 1 88 ? 13.219 9.031 14.242 1 96.88 88 GLU A N 1
ATOM 693 C CA . GLU A 1 88 ? 14.016 9.156 13.023 1 96.88 88 GLU A CA 1
ATOM 694 C C . GLU A 1 88 ? 15.172 8.164 13.008 1 96.88 88 GLU A C 1
ATOM 696 O O . GLU A 1 88 ? 15.406 7.496 12 1 96.88 88 GLU A O 1
ATOM 701 N N . LYS A 1 89 ? 15.906 8.07 14.086 1 97.19 89 LYS A N 1
ATOM 702 C CA . LYS A 1 89 ? 17.016 7.121 14.211 1 97.19 89 LYS A CA 1
ATOM 703 C C . LYS A 1 89 ? 16.516 5.684 14.062 1 97.19 89 LYS A C 1
ATOM 705 O O . LYS A 1 89 ? 17.141 4.879 13.367 1 97.19 89 LYS A O 1
ATOM 710 N N . VAL A 1 90 ? 15.422 5.406 14.711 1 97.81 90 VAL A N 1
ATOM 711 C CA . VAL A 1 90 ? 14.836 4.074 14.648 1 97.81 90 VAL A CA 1
ATOM 712 C C . VAL A 1 90 ? 14.438 3.746 13.211 1 97.81 90 VAL A C 1
ATOM 714 O O . VAL A 1 90 ? 14.719 2.65 12.719 1 97.81 90 VAL A O 1
ATOM 717 N N . SER A 1 91 ? 13.719 4.695 12.555 1 98.19 91 SER A N 1
ATOM 718 C CA . SER A 1 91 ? 13.281 4.469 11.188 1 98.19 91 SER A CA 1
ATOM 719 C C . SER A 1 91 ? 14.461 4.141 10.273 1 98.19 91 SER A C 1
ATOM 721 O O . SER A 1 91 ? 14.391 3.213 9.469 1 98.19 91 SER A O 1
ATOM 723 N N . LYS A 1 92 ? 15.531 4.855 10.398 1 97.44 92 LYS A N 1
ATOM 724 C CA . LYS A 1 92 ? 16.734 4.629 9.594 1 97.44 92 LYS A CA 1
ATOM 725 C C . LYS A 1 92 ? 17.344 3.268 9.906 1 97.44 92 LYS A C 1
ATOM 727 O O . LYS A 1 92 ? 17.75 2.541 9 1 97.44 92 LYS A O 1
ATOM 732 N N . SER A 1 93 ? 17.422 2.932 11.141 1 98.25 93 SER A N 1
ATOM 733 C CA . SER A 1 93 ? 18 1.659 11.562 1 98.25 93 SER A CA 1
ATOM 734 C C . SER A 1 93 ? 17.141 0.485 11.094 1 98.25 93 SER A C 1
ATOM 736 O O . SER A 1 93 ? 17.672 -0.55 10.688 1 98.25 93 SER A O 1
ATOM 738 N N . VAL A 1 94 ? 15.836 0.621 11.188 1 98.62 94 VAL A N 1
ATOM 739 C CA . VAL A 1 94 ? 14.938 -0.423 10.703 1 98.62 94 VAL A CA 1
ATOM 740 C C . VAL A 1 94 ? 15.195 -0.678 9.219 1 98.62 94 VAL A C 1
ATOM 742 O O . VAL A 1 94 ? 15.305 -1.829 8.789 1 98.62 94 VAL A O 1
ATOM 745 N N . GLU A 1 95 ? 15.281 0.397 8.461 1 98.5 95 GLU A N 1
ATOM 746 C CA . GLU A 1 95 ? 15.516 0.251 7.031 1 98.5 95 GLU A CA 1
ATOM 747 C C . GLU A 1 95 ? 16.859 -0.421 6.762 1 98.5 95 GLU A C 1
ATOM 749 O O . GLU A 1 95 ? 16.938 -1.392 6.004 1 98.5 95 GLU A O 1
ATOM 754 N N . THR A 1 96 ? 17.859 -0.029 7.418 1 98.5 96 THR A N 1
ATOM 755 C CA . THR A 1 96 ? 19.219 -0.436 7.109 1 98.5 96 THR A CA 1
ATOM 756 C C . THR A 1 96 ? 19.531 -1.81 7.703 1 98.5 96 THR A C 1
ATOM 758 O O . THR A 1 96 ? 20.203 -2.629 7.074 1 98.5 96 THR A O 1
ATOM 761 N N . ASN A 1 97 ? 19.016 -2.074 8.891 1 98.38 97 ASN A N 1
ATOM 762 C CA . ASN A 1 97 ? 19.453 -3.256 9.633 1 98.38 97 ASN A CA 1
ATOM 763 C C . ASN A 1 97 ? 18.391 -4.359 9.594 1 98.38 97 ASN A C 1
ATOM 765 O O . ASN A 1 97 ? 18.672 -5.5 9.961 1 98.38 97 ASN A O 1
ATOM 769 N N . CYS A 1 98 ? 17.203 -4.027 9.195 1 98.56 98 CYS A N 1
ATOM 770 C CA . CYS A 1 98 ? 16.156 -5.039 9.156 1 98.56 98 CYS A CA 1
ATOM 771 C C . CYS A 1 98 ? 15.656 -5.258 7.73 1 98.56 98 CYS A C 1
ATOM 773 O O . CYS A 1 98 ? 15.734 -6.367 7.207 1 98.56 98 CYS A O 1
ATOM 775 N N . VAL A 1 99 ? 15.258 -4.164 7.031 1 98.69 99 VAL A N 1
ATOM 776 C CA . VAL A 1 99 ? 14.523 -4.277 5.773 1 98.69 99 VAL A CA 1
ATOM 777 C C . VAL A 1 99 ? 15.484 -4.652 4.645 1 98.69 99 VAL A C 1
ATOM 779 O O . VAL A 1 99 ? 15.227 -5.598 3.896 1 98.69 99 VAL A O 1
ATOM 782 N N . LEU A 1 100 ? 16.547 -3.961 4.555 1 98.56 100 LEU A N 1
ATOM 783 C CA . LEU A 1 100 ? 17.469 -4.172 3.436 1 98.56 100 LEU A CA 1
ATOM 784 C C . LEU A 1 100 ? 18.078 -5.562 3.498 1 98.56 100 LEU A C 1
ATOM 786 O O . LEU A 1 100 ? 18.125 -6.273 2.492 1 98.56 100 LEU A O 1
ATOM 790 N N . PRO A 1 101 ? 18.562 -6.043 4.66 1 98.69 101 PRO A N 1
ATOM 791 C CA . PRO A 1 101 ? 19.062 -7.418 4.727 1 98.69 101 PRO A CA 1
ATOM 792 C C . PRO A 1 101 ? 17.984 -8.453 4.395 1 98.69 101 PRO A C 1
ATOM 794 O O . PRO A 1 101 ? 18.25 -9.422 3.68 1 98.69 101 PRO A O 1
ATOM 797 N N . PHE A 1 102 ? 16.797 -8.289 4.93 1 98.81 102 PHE A N 1
ATOM 798 C CA . PHE A 1 102 ? 15.703 -9.195 4.609 1 98.81 102 PHE A CA 1
ATOM 799 C C . PHE A 1 102 ? 15.461 -9.25 3.105 1 98.81 102 PHE A C 1
ATOM 801 O O . PHE A 1 102 ? 15.367 -10.336 2.527 1 98.81 102 PHE A O 1
ATOM 808 N N . GLN A 1 103 ? 15.352 -8.055 2.486 1 98.75 103 GLN A N 1
ATOM 809 C CA . GLN A 1 103 ? 15.133 -7.965 1.046 1 98.75 103 GLN A CA 1
ATOM 810 C C . GLN A 1 103 ? 16.219 -8.711 0.278 1 98.75 103 GLN A C 1
ATOM 812 O O . GLN A 1 103 ? 15.922 -9.5 -0.622 1 98.75 103 GLN A O 1
ATOM 817 N N . SER A 1 104 ? 17.422 -8.375 0.622 1 98.69 104 SER A N 1
ATOM 818 C CA . SER A 1 104 ? 18.547 -8.984 -0.082 1 98.69 104 SER A CA 1
ATOM 819 C C . SER A 1 104 ? 18.516 -10.5 0.034 1 98.69 104 SER A C 1
ATOM 821 O O . SER A 1 104 ? 18.594 -11.211 -0.973 1 98.69 104 SER A O 1
ATOM 823 N N . ASN A 1 105 ? 18.344 -11.055 1.23 1 98.62 105 ASN A N 1
ATOM 824 C CA . ASN A 1 105 ? 18.375 -12.484 1.485 1 98.62 105 ASN A CA 1
ATOM 825 C C . ASN A 1 105 ? 17.188 -13.195 0.852 1 98.62 105 ASN A C 1
ATOM 827 O O . ASN A 1 105 ? 17.344 -14.227 0.201 1 98.62 105 ASN A O 1
ATOM 831 N N . VAL A 1 106 ? 16.016 -12.672 0.986 1 98.75 106 VAL A N 1
ATOM 832 C CA . VAL A 1 106 ? 14.797 -13.305 0.477 1 98.75 106 VAL A CA 1
ATOM 833 C C . VAL A 1 106 ? 14.797 -13.266 -1.05 1 98.75 106 VAL A C 1
ATOM 835 O O . VAL A 1 106 ? 14.375 -14.219 -1.701 1 98.75 106 VAL A O 1
ATOM 838 N N . THR A 1 107 ? 15.289 -12.164 -1.607 1 98.69 107 THR A N 1
ATOM 839 C CA . THR A 1 107 ? 15.391 -12.094 -3.061 1 98.69 107 THR A CA 1
ATOM 840 C C . THR A 1 107 ? 16.328 -13.188 -3.584 1 98.69 107 THR A C 1
ATOM 842 O O . THR A 1 107 ? 15.984 -13.898 -4.527 1 98.69 107 THR A O 1
ATOM 845 N N . GLN A 1 108 ? 17.375 -13.367 -2.932 1 98.56 108 GLN A N 1
ATOM 846 C CA . GLN A 1 108 ? 18.406 -14.289 -3.389 1 98.56 108 GLN A CA 1
ATOM 847 C C . GLN A 1 108 ? 18 -15.742 -3.141 1 98.56 108 GLN A C 1
ATOM 849 O O . GLN A 1 108 ? 18.234 -16.609 -3.982 1 98.56 108 GLN A O 1
ATOM 854 N N . THR A 1 109 ? 17.359 -16.031 -2.035 1 98.31 109 THR A N 1
ATOM 855 C CA . THR A 1 109 ? 17.203 -17.422 -1.601 1 98.31 109 THR A CA 1
ATOM 856 C C . THR A 1 109 ? 15.773 -17.891 -1.819 1 98.31 109 THR A C 1
ATOM 858 O O . THR A 1 109 ? 15.5 -19.094 -1.76 1 98.31 109 THR A O 1
ATOM 861 N N . VAL A 1 110 ? 14.836 -17.016 -2.047 1 98.69 110 VAL A N 1
ATOM 862 C CA . VAL A 1 110 ? 13.43 -17.391 -2.164 1 98.69 110 VAL A CA 1
ATOM 863 C C . VAL A 1 110 ? 12.891 -16.969 -3.527 1 98.69 110 VAL A C 1
ATOM 865 O O . VAL A 1 110 ? 12.555 -17.812 -4.359 1 98.69 110 VAL A O 1
ATOM 868 N N . VAL A 1 111 ? 13 -15.664 -3.83 1 98.75 111 VAL A N 1
ATOM 869 C CA . VAL A 1 111 ? 12.344 -15.086 -5 1 98.75 111 VAL A CA 1
ATOM 870 C C . VAL A 1 111 ? 13.055 -15.547 -6.27 1 98.75 111 VAL A C 1
ATOM 872 O O . VAL A 1 111 ? 12.414 -16.016 -7.215 1 98.75 111 VAL A O 1
ATOM 875 N N . ASN A 1 112 ? 14.344 -15.492 -6.273 1 98.44 112 ASN A N 1
ATOM 876 C CA . ASN A 1 112 ? 15.094 -15.836 -7.477 1 98.44 112 ASN A CA 1
ATOM 877 C C . ASN A 1 112 ? 14.906 -17.297 -7.852 1 98.44 112 ASN A C 1
ATOM 879 O O . ASN A 1 112 ? 14.523 -17.609 -8.984 1 98.44 112 ASN A O 1
ATOM 883 N N . PRO A 1 113 ? 15.102 -18.25 -6.906 1 98.56 113 PRO A N 1
ATOM 884 C CA . PRO A 1 113 ? 14.867 -19.656 -7.25 1 98.56 113 PRO A CA 1
ATOM 885 C C . PRO A 1 113 ? 13.438 -19.922 -7.727 1 98.56 113 PRO A C 1
ATOM 887 O O . PRO A 1 113 ? 13.227 -20.672 -8.68 1 98.56 113 PRO A O 1
ATOM 890 N N . ALA A 1 114 ? 12.453 -19.344 -7.082 1 98.38 114 ALA A N 1
ATOM 891 C CA . ALA A 1 114 ? 11.055 -19.516 -7.48 1 98.38 114 ALA A CA 1
ATOM 892 C C . ALA A 1 114 ? 10.805 -18.938 -8.867 1 98.38 114 ALA A C 1
ATOM 894 O O . ALA A 1 114 ? 10.055 -19.516 -9.664 1 98.38 114 ALA A O 1
ATOM 895 N N . ASN A 1 115 ? 11.461 -17.844 -9.156 1 97.94 115 ASN A N 1
ATOM 896 C CA . ASN A 1 115 ? 11.336 -17.234 -10.477 1 97.94 115 ASN A CA 1
ATOM 897 C C . ASN A 1 115 ? 11.969 -18.094 -11.562 1 97.94 115 ASN A C 1
ATOM 899 O O . ASN A 1 115 ? 11.445 -18.188 -12.672 1 97.94 115 ASN A O 1
ATOM 903 N N . GLU A 1 116 ? 13.086 -18.641 -11.258 1 97.88 116 GLU A N 1
ATOM 904 C CA . GLU A 1 116 ? 13.742 -19.547 -12.195 1 97.88 116 GLU A CA 1
ATOM 905 C C . GLU A 1 116 ? 12.844 -20.734 -12.531 1 97.88 116 GLU A C 1
ATOM 907 O O . GLU A 1 116 ? 12.812 -21.203 -13.672 1 97.88 116 GLU A O 1
ATOM 912 N N . TYR A 1 117 ? 12.164 -21.188 -11.5 1 98.12 117 TYR A N 1
ATOM 913 C CA . TYR A 1 117 ? 11.188 -22.25 -11.703 1 98.12 117 TYR A CA 1
ATOM 914 C C . TYR A 1 117 ? 10 -21.75 -12.523 1 98.12 117 TYR A C 1
ATOM 916 O O . TYR A 1 117 ? 9.531 -22.438 -13.43 1 98.12 117 TYR A O 1
ATOM 924 N N . PHE A 1 118 ? 9.555 -20.562 -12.312 1 97.94 118 PHE A N 1
ATOM 925 C CA . PHE A 1 118 ? 8.383 -19.984 -12.953 1 97.94 118 PHE A CA 1
ATOM 926 C C . PHE A 1 118 ? 8.594 -19.844 -14.453 1 97.94 118 PHE A C 1
ATOM 928 O O . PHE A 1 118 ? 7.672 -20.078 -15.242 1 97.94 118 PHE A O 1
ATOM 935 N N . VAL A 1 119 ? 9.789 -19.516 -14.883 1 96.5 119 VAL A N 1
ATOM 936 C CA . VAL A 1 119 ? 10.055 -19.234 -16.281 1 96.5 119 VAL A CA 1
ATOM 937 C C . VAL A 1 119 ? 10 -20.516 -17.094 1 96.5 119 VAL A C 1
ATOM 939 O O . VAL A 1 119 ? 9.867 -20.484 -18.328 1 96.5 119 VAL A O 1
ATOM 942 N N . LEU A 1 120 ? 10.086 -21.703 -16.453 1 97 120 LEU A N 1
ATOM 943 C CA . LEU A 1 120 ? 10.062 -23 -17.125 1 97 120 LEU A CA 1
ATOM 944 C C . LEU A 1 120 ? 8.68 -23.281 -17.703 1 97 120 LEU A C 1
ATOM 946 O O . LEU A 1 120 ? 8.523 -24.156 -18.562 1 97 120 LEU A O 1
ATOM 950 N N . PHE A 1 121 ? 7.656 -22.578 -17.266 1 97.25 121 PHE A N 1
ATOM 951 C CA . PHE A 1 121 ? 6.285 -22.859 -17.672 1 97.25 121 PHE A CA 1
ATOM 952 C C . PHE A 1 121 ? 6.008 -22.312 -19.062 1 97.25 121 PHE A C 1
ATOM 954 O O . PHE A 1 121 ? 5.223 -22.891 -19.812 1 97.25 121 PHE A O 1
ATOM 961 N N . GLU A 1 122 ? 6.672 -21.297 -19.469 1 95.44 122 GLU A N 1
ATOM 962 C CA . GLU A 1 122 ? 6.348 -20.578 -20.703 1 95.44 122 GLU A CA 1
ATOM 963 C C . GLU A 1 122 ? 6.617 -21.438 -21.938 1 95.44 122 GLU A C 1
ATOM 965 O O . GLU A 1 122 ? 5.762 -21.562 -22.812 1 95.44 122 GLU A O 1
ATOM 970 N N . PRO A 1 123 ? 7.809 -22.078 -22.047 1 95.31 123 PRO A N 1
ATOM 971 C CA . PRO A 1 123 ? 8.055 -22.922 -23.219 1 95.31 123 PRO A CA 1
ATOM 972 C C . PRO A 1 123 ? 7.035 -24.047 -23.375 1 95.31 123 PRO A C 1
ATOM 974 O O . PRO A 1 123 ? 6.66 -24.406 -24.484 1 95.31 123 PRO A O 1
ATOM 977 N N . VAL A 1 124 ? 6.605 -24.609 -22.312 1 95.69 124 VAL A N 1
ATOM 978 C CA . VAL A 1 124 ? 5.648 -25.703 -22.344 1 95.69 124 VAL A CA 1
ATOM 979 C C . VAL A 1 124 ? 4.301 -25.203 -22.875 1 95.69 124 VAL A C 1
ATOM 981 O O . VAL A 1 124 ? 3.617 -25.906 -23.609 1 95.69 124 VAL A O 1
ATOM 984 N N . LYS A 1 125 ? 3.941 -24.047 -22.5 1 95.06 125 LYS A N 1
ATOM 985 C CA . LYS A 1 125 ? 2.697 -23.469 -22.984 1 95.06 125 LYS A CA 1
ATOM 986 C C . LYS A 1 125 ? 2.717 -23.328 -24.5 1 95.06 125 LYS A C 1
ATOM 988 O O . LYS A 1 125 ? 1.687 -23.484 -25.172 1 95.06 125 LYS A O 1
ATOM 993 N N . LYS A 1 126 ? 3.855 -23.062 -25.094 1 94.25 126 LYS A N 1
ATOM 994 C CA . LYS A 1 126 ? 3.988 -23.016 -26.547 1 94.25 126 LYS A CA 1
ATOM 995 C C . LYS A 1 126 ? 3.713 -24.375 -27.172 1 94.25 126 LYS A C 1
ATOM 997 O O . LYS A 1 126 ? 3.074 -24.453 -28.234 1 94.25 126 LYS A O 1
ATOM 1002 N N . ILE A 1 127 ? 4.176 -25.391 -26.547 1 95.81 127 ILE A N 1
ATOM 1003 C CA . ILE A 1 127 ? 3.939 -26.734 -27.031 1 95.81 127 ILE A CA 1
ATOM 1004 C C . ILE A 1 127 ? 2.455 -27.078 -26.922 1 95.81 127 ILE A C 1
ATOM 1006 O O . ILE A 1 127 ? 1.908 -27.781 -27.781 1 95.81 127 ILE A O 1
ATOM 1010 N N . PHE A 1 128 ? 1.771 -26.578 -25.891 1 95.69 128 PHE A N 1
ATOM 1011 C CA . PHE A 1 128 ? 0.333 -26.766 -25.75 1 95.69 128 PHE A CA 1
ATOM 1012 C C . PHE A 1 128 ? -0.413 -26.203 -26.953 1 95.69 128 PHE A C 1
ATOM 1014 O O . PHE A 1 128 ? -1.368 -26.812 -27.438 1 95.69 128 PHE A O 1
ATOM 1021 N N . LYS A 1 129 ? 0.046 -25.031 -27.391 1 94 129 LYS A N 1
ATOM 1022 C CA . LYS A 1 129 ? -0.575 -24.422 -28.578 1 94 129 LYS A CA 1
ATOM 1023 C C . LYS A 1 129 ? -0.384 -25.297 -29.812 1 94 129 LYS A C 1
ATOM 1025 O O . LYS A 1 129 ? -1.32 -25.5 -30.578 1 94 129 LYS A O 1
ATOM 1030 N N . GLU A 1 130 ? 0.778 -25.781 -29.953 1 95 130 GLU A N 1
ATOM 1031 C CA . GLU A 1 130 ? 1.062 -26.688 -31.047 1 95 130 GLU A CA 1
ATOM 1032 C C . GLU A 1 130 ? 0.2 -27.938 -30.969 1 95 130 GLU A C 1
ATOM 1034 O O . GLU A 1 130 ? -0.349 -28.391 -31.969 1 95 130 GLU A O 1
ATOM 1039 N N . ARG A 1 131 ? 0.104 -28.516 -29.781 1 96.25 131 ARG A N 1
ATOM 1040 C CA . ARG A 1 131 ? -0.732 -29.688 -29.562 1 96.25 131 ARG A CA 1
ATOM 1041 C C . ARG A 1 131 ? -2.178 -29.406 -29.969 1 96.25 131 ARG A C 1
ATOM 1043 O O . ARG A 1 131 ? -2.826 -30.25 -30.594 1 96.25 131 ARG A O 1
ATOM 1050 N N . LYS A 1 132 ? -2.662 -28.281 -29.562 1 93.94 132 LYS A N 1
ATOM 1051 C CA . LYS A 1 132 ? -4.031 -27.906 -29.891 1 93.94 132 LYS A CA 1
ATOM 1052 C C . LYS A 1 132 ? -4.234 -27.844 -31.406 1 93.94 132 LYS A C 1
ATOM 1054 O O . LYS A 1 132 ? -5.207 -28.391 -31.922 1 93.94 132 LYS A O 1
ATOM 1059 N N . ASP A 1 133 ? -3.309 -27.219 -32.094 1 93.38 133 ASP A N 1
ATOM 1060 C CA . ASP A 1 133 ? -3.379 -27.109 -33.531 1 93.38 133 ASP A CA 1
ATOM 1061 C C . ASP A 1 133 ? -3.361 -28.484 -34.188 1 93.38 133 ASP A C 1
ATOM 1063 O O . ASP A 1 133 ? -4.16 -28.766 -35.094 1 93.38 133 ASP A O 1
ATOM 1067 N N . LEU A 1 134 ? -2.467 -29.297 -33.75 1 95.19 134 LEU A N 1
ATOM 1068 C CA . LEU A 1 134 ? -2.326 -30.625 -34.312 1 95.19 134 LEU A CA 1
ATOM 1069 C C . LEU A 1 134 ? -3.555 -31.484 -34.031 1 95.19 134 LEU A C 1
ATOM 1071 O O . LEU A 1 134 ? -3.941 -32.312 -34.844 1 95.19 134 LEU A O 1
ATOM 1075 N N . THR A 1 135 ? -4.184 -31.297 -32.844 1 94.38 135 THR A N 1
ATOM 1076 C CA . THR A 1 135 ? -5.426 -31.984 -32.531 1 94.38 135 THR A CA 1
ATOM 1077 C C . THR A 1 135 ? -6.516 -31.641 -33.531 1 94.38 135 THR A C 1
ATOM 1079 O O . THR A 1 135 ? -7.207 -32.531 -34.031 1 94.38 135 THR A O 1
ATOM 1082 N N . LEU A 1 136 ? -6.617 -30.391 -33.844 1 92.5 136 LEU A N 1
ATOM 1083 C CA . LEU A 1 136 ? -7.617 -29.938 -34.812 1 92.5 136 LEU A CA 1
ATOM 1084 C C . LEU A 1 136 ? -7.348 -30.5 -36.188 1 92.5 136 LEU A C 1
ATOM 1086 O O . LEU A 1 136 ? -8.273 -30.922 -36.875 1 92.5 136 LEU A O 1
ATOM 1090 N N . GLN A 1 137 ? -6.125 -30.547 -36.531 1 93.06 137 GLN A N 1
ATOM 1091 C CA . GLN A 1 137 ? -5.766 -31.078 -37.844 1 93.06 137 GLN A CA 1
ATOM 1092 C C . GLN A 1 137 ? -6.027 -32.594 -37.906 1 93.06 137 GLN A C 1
ATOM 1094 O O . GLN A 1 137 ? -6.613 -33.062 -38.875 1 93.06 137 GLN A O 1
ATOM 1099 N N . TYR A 1 138 ? -5.598 -33.25 -36.938 1 95.19 138 TYR A N 1
ATOM 1100 C CA . TYR A 1 138 ? -5.844 -34.688 -36.875 1 95.19 138 TYR A CA 1
ATOM 1101 C C . TYR A 1 138 ? -7.336 -35 -36.938 1 95.19 138 TYR A C 1
ATOM 1103 O O . TYR A 1 138 ? -7.773 -35.844 -37.688 1 95.19 138 TYR A O 1
ATOM 1111 N N . ASP A 1 139 ? -8.078 -34.281 -36.156 1 93.62 139 ASP A N 1
ATOM 1112 C CA . ASP A 1 139 ? -9.523 -34.5 -36.125 1 93.62 139 ASP A CA 1
ATOM 1113 C C . ASP A 1 139 ? -10.141 -34.219 -37.5 1 93.62 139 ASP A C 1
ATOM 1115 O O . ASP A 1 139 ? -11.07 -34.906 -37.906 1 93.62 139 ASP A O 1
ATOM 1119 N N . TYR A 1 140 ? -9.711 -33.156 -38.125 1 92.62 140 TYR A N 1
ATOM 1120 C CA . TYR A 1 140 ? -10.195 -32.812 -39.438 1 92.62 140 TYR A CA 1
ATOM 1121 C C . TYR A 1 140 ? -10.008 -33.969 -40.406 1 92.62 140 TYR A C 1
ATOM 1123 O O . TYR A 1 140 ? -10.961 -34.375 -41.094 1 92.62 140 TYR A O 1
ATOM 1131 N N . TYR A 1 141 ? -8.812 -34.562 -40.469 1 93.31 141 TYR A N 1
ATOM 1132 C CA . TYR A 1 141 ? -8.508 -35.625 -41.438 1 93.31 141 TYR A CA 1
ATOM 1133 C C . TYR A 1 141 ? -9.164 -36.906 -41.031 1 93.31 141 TYR A C 1
ATOM 1135 O O . TYR A 1 141 ? -9.555 -37.719 -41.875 1 93.31 141 TYR A O 1
ATOM 1143 N N . ARG A 1 142 ? -9.281 -37.094 -39.781 1 93.81 142 ARG A N 1
ATOM 1144 C CA . ARG A 1 142 ? -10.023 -38.25 -39.281 1 93.81 142 ARG A CA 1
ATOM 1145 C C . ARG A 1 142 ? -11.477 -38.219 -39.75 1 93.81 142 ARG A C 1
ATOM 1147 O O . ARG A 1 142 ? -12.008 -39.219 -40.188 1 93.81 142 ARG A O 1
ATOM 1154 N N . GLN A 1 143 ? -12.086 -37.062 -39.656 1 91.19 143 GLN A N 1
ATOM 1155 C CA . GLN A 1 143 ? -13.461 -36.875 -40.094 1 91.19 143 GLN A CA 1
ATOM 1156 C C . GLN A 1 143 ? -13.594 -37.094 -41.594 1 91.19 143 GLN A C 1
ATOM 1158 O O . GLN A 1 143 ? -14.594 -37.656 -42.062 1 91.19 143 GLN A O 1
ATOM 1163 N N . GLN A 1 144 ? -12.594 -36.688 -42.312 1 89.81 144 GLN A N 1
ATOM 1164 C CA . GLN A 1 144 ? -12.586 -36.906 -43.75 1 89.81 144 GLN A CA 1
ATOM 1165 C C . GLN A 1 144 ? -12.578 -38.406 -44.094 1 89.81 144 GLN A C 1
ATOM 1167 O O . GLN A 1 144 ? -13.305 -38.844 -45 1 89.81 144 GLN A O 1
ATOM 1172 N N . VAL A 1 145 ? -11.781 -39.125 -43.406 1 92.5 145 VAL A N 1
ATOM 1173 C CA . VAL A 1 145 ? -11.703 -40.562 -43.594 1 92.5 145 VAL A CA 1
ATOM 1174 C C . VAL A 1 145 ? -13.031 -41.219 -43.25 1 92.5 145 VAL A C 1
ATOM 1176 O O . VAL A 1 145 ? -13.523 -42.094 -43.938 1 92.5 145 VAL A O 1
ATOM 1179 N N . GLU A 1 146 ? -13.625 -40.719 -42.125 1 89.75 146 GLU A N 1
ATOM 1180 C CA . GLU A 1 146 ? -14.922 -41.25 -41.688 1 89.75 146 GLU A CA 1
ATOM 1181 C C . GLU A 1 146 ? -16 -41 -42.75 1 89.75 146 GLU A C 1
ATOM 1183 O O . GLU A 1 146 ? -16.781 -41.906 -43.062 1 89.75 146 GLU A O 1
ATOM 1188 N N . LYS A 1 147 ? -16.047 -39.844 -43.312 1 87.75 147 LYS A N 1
ATOM 1189 C CA . LYS A 1 147 ? -17.031 -39.5 -44.344 1 87.75 147 LYS A CA 1
ATOM 1190 C C . LYS A 1 147 ? -16.844 -40.312 -45.594 1 87.75 147 LYS A C 1
ATOM 1192 O O . LYS A 1 147 ? -17.828 -40.781 -46.188 1 87.75 147 LYS A O 1
ATOM 1197 N N . LEU A 1 148 ? -15.609 -40.5 -46 1 89.94 148 LEU A N 1
ATOM 1198 C CA . LEU A 1 148 ? -15.305 -41.25 -47.219 1 89.94 148 LEU A CA 1
ATOM 1199 C C . LEU A 1 148 ? -15.617 -42.719 -47.062 1 89.94 148 LEU A C 1
ATOM 1201 O O . LEU A 1 148 ? -15.992 -43.406 -48 1 89.94 148 LEU A O 1
ATOM 1205 N N . THR A 1 149 ? -15.43 -43.219 -45.875 1 88.19 149 THR A N 1
ATOM 1206 C CA . THR A 1 149 ? -15.742 -44.625 -45.562 1 88.19 149 THR A CA 1
ATOM 1207 C C . THR A 1 149 ? -17.25 -44.844 -45.594 1 88.19 149 THR A C 1
ATOM 1209 O O . THR A 1 149 ? -17.719 -45.875 -46.094 1 88.19 149 THR A O 1
ATOM 1212 N N . GLU A 1 150 ? -18 -43.844 -45.156 1 85.88 150 GLU A N 1
ATOM 1213 C CA . GLU A 1 150 ? -19.453 -43.938 -45.125 1 85.88 150 GLU A CA 1
ATOM 1214 C C . GLU A 1 150 ? -20.062 -43.812 -46.531 1 85.88 150 GLU A C 1
ATOM 1216 O O . GLU A 1 150 ? -21 -44.531 -46.875 1 85.88 150 GLU A O 1
ATOM 1221 N N . LYS A 1 151 ? -19.641 -42.906 -47.406 1 79.88 151 LYS A N 1
ATOM 1222 C CA . LYS A 1 151 ? -20.266 -42.594 -48.688 1 79.88 151 LYS A CA 1
ATOM 1223 C C . LYS A 1 151 ? -19.75 -43.5 -49.812 1 79.88 151 LYS A C 1
ATOM 1225 O O . LYS A 1 151 ? -20.375 -43.594 -50.875 1 79.88 151 LYS A O 1
ATOM 1230 N N . GLN A 1 152 ? -18.891 -44.562 -49.625 1 71.25 152 GLN A N 1
ATOM 1231 C CA . GLN A 1 152 ? -18.328 -45.438 -50.656 1 71.25 152 GLN A CA 1
ATOM 1232 C C . GLN A 1 152 ? -17.891 -44.656 -51.875 1 71.25 152 GLN A C 1
ATOM 1234 O O . GLN A 1 152 ? -18.656 -44.5 -52.812 1 71.25 152 GLN A O 1
ATOM 1239 N N . SER A 1 153 ? -16.891 -43.969 -51.938 1 66.69 153 SER A N 1
ATOM 1240 C CA . SER A 1 153 ? -16.391 -43.094 -53 1 66.69 153 SER A CA 1
ATOM 1241 C C . SER A 1 153 ? -16.141 -43.875 -54.281 1 66.69 153 SER A C 1
ATOM 1243 O O . SER A 1 153 ? -15.766 -45.031 -54.25 1 66.69 153 SER A O 1
ATOM 1245 N N . LYS A 1 154 ? -16.531 -43.312 -55.406 1 76.38 154 LYS A N 1
ATOM 1246 C CA . LYS A 1 154 ? -16.359 -43.906 -56.75 1 76.38 154 LYS A CA 1
ATOM 1247 C C . LYS A 1 154 ? -14.891 -44.031 -57.125 1 76.38 154 LYS A C 1
ATOM 1249 O O . LYS A 1 154 ? -14.5 -44.906 -57.906 1 76.38 154 LYS A O 1
ATOM 1254 N N . ASN A 1 155 ? -14.031 -43.062 -56.531 1 82.94 155 ASN A N 1
ATOM 1255 C CA . ASN A 1 155 ? -12.602 -43.094 -56.781 1 82.94 155 ASN A CA 1
ATOM 1256 C C . ASN A 1 155 ? -11.852 -43.938 -55.75 1 82.94 155 ASN A C 1
ATOM 1258 O O . ASN A 1 155 ? -11.758 -43.562 -54.594 1 82.94 155 ASN A O 1
ATOM 1262 N N . PRO A 1 156 ? -11.32 -45.062 -56.219 1 84.81 156 PRO A N 1
ATOM 1263 C CA . PRO A 1 156 ? -10.727 -46.031 -55.281 1 84.81 156 PRO A CA 1
ATOM 1264 C C . PRO A 1 156 ? -9.461 -45.5 -54.625 1 84.81 156 PRO A C 1
ATOM 1266 O O . PRO A 1 156 ? -9.016 -46.062 -53.594 1 84.81 156 PRO A O 1
ATOM 1269 N N . LEU A 1 157 ? -8.898 -44.344 -55.125 1 90.56 157 LEU A N 1
ATOM 1270 C CA . LEU A 1 157 ? -7.641 -43.844 -54.594 1 90.56 157 LEU A CA 1
ATOM 1271 C C . LEU A 1 157 ? -7.887 -42.781 -53.5 1 90.56 157 LEU A C 1
ATOM 1273 O O . LEU A 1 157 ? -6.973 -42.406 -52.75 1 90.56 157 LEU A O 1
ATOM 1277 N N . GLU A 1 158 ? -9.055 -42.312 -53.344 1 88.25 158 GLU A N 1
ATOM 1278 C CA . GLU A 1 158 ? -9.375 -41.219 -52.438 1 88.25 158 GLU A CA 1
ATOM 1279 C C . GLU A 1 158 ? -9.242 -41.625 -51 1 88.25 158 GLU A C 1
ATOM 1281 O O . GLU A 1 158 ? -8.633 -40.906 -50.188 1 88.25 158 GLU A O 1
ATOM 1286 N N . LEU A 1 159 ? -9.734 -42.719 -50.656 1 90.75 159 LEU A N 1
ATOM 1287 C CA . LEU A 1 159 ? -9.742 -43.219 -49.281 1 90.75 159 LEU A CA 1
ATOM 1288 C C . LEU A 1 159 ? -8.328 -43.531 -48.812 1 90.75 159 LEU A C 1
ATOM 1290 O O . LEU A 1 159 ? -7.906 -43.094 -47.75 1 90.75 159 LEU A O 1
ATOM 1294 N N . PRO A 1 160 ? -7.516 -44.25 -49.656 1 91.81 160 PRO A N 1
ATOM 1295 C CA . PRO A 1 160 ? -6.137 -44.531 -49.25 1 91.81 160 PRO A CA 1
ATOM 1296 C C . PRO A 1 160 ? -5.32 -43.25 -49.031 1 91.81 160 PRO A C 1
ATOM 1298 O O . PRO A 1 160 ? -4.504 -43.188 -48.125 1 91.81 160 PRO A O 1
ATOM 1301 N N . LYS A 1 161 ? -5.559 -42.25 -49.812 1 92.31 161 LYS A N 1
ATOM 1302 C CA . LYS A 1 161 ? -4.852 -40.969 -49.688 1 92.31 161 LYS A CA 1
ATOM 1303 C C . LYS A 1 161 ? -5.266 -40.25 -48.406 1 92.31 161 LYS A C 1
ATOM 1305 O O . LYS A 1 161 ? -4.422 -39.688 -47.719 1 92.31 161 LYS A O 1
ATOM 1310 N N . ALA A 1 162 ? -6.5 -40.281 -48.156 1 91.5 162 ALA A N 1
ATOM 1311 C CA . ALA A 1 162 ? -7.02 -39.656 -46.938 1 91.5 162 ALA A CA 1
ATOM 1312 C C . ALA A 1 162 ? -6.496 -40.344 -45.688 1 91.5 162 ALA A C 1
ATOM 1314 O O . ALA A 1 162 ? -6.164 -39.688 -44.688 1 91.5 162 ALA A O 1
ATOM 1315 N N . LYS A 1 163 ? -6.43 -41.656 -45.719 1 94.25 163 LYS A N 1
ATOM 1316 C CA . LYS A 1 163 ? -5.922 -42.438 -44.594 1 94.25 163 LYS A CA 1
ATOM 1317 C C . LYS A 1 163 ? -4.445 -42.156 -44.344 1 94.25 163 LYS A C 1
ATOM 1319 O O . LYS A 1 163 ? -4.004 -42.094 -43.219 1 94.25 163 LYS A O 1
ATOM 1324 N N . GLU A 1 164 ? -3.762 -42 -45.469 1 95.31 164 GLU A N 1
ATOM 1325 C CA . GLU A 1 164 ? -2.346 -41.656 -45.344 1 95.31 164 GLU A CA 1
ATOM 1326 C C . GLU A 1 164 ? -2.156 -40.312 -44.656 1 95.31 164 GLU A C 1
ATOM 1328 O O . GLU A 1 164 ? -1.304 -40.188 -43.781 1 95.31 164 GLU A O 1
ATOM 1333 N N . LYS A 1 165 ? -2.963 -39.344 -45.031 1 94.5 165 LYS A N 1
ATOM 1334 C CA . LYS A 1 165 ? -2.883 -38 -44.438 1 94.5 165 LYS A CA 1
ATOM 1335 C C . LYS A 1 165 ? -3.289 -38.031 -42.969 1 94.5 165 LYS A C 1
ATOM 1337 O O . LYS A 1 165 ? -2.621 -37.438 -42.125 1 94.5 165 LYS A O 1
ATOM 1342 N N . MET A 1 166 ? -4.301 -38.719 -42.656 1 94.81 166 MET A N 1
ATOM 1343 C CA . MET A 1 166 ? -4.754 -38.875 -41.25 1 94.81 166 MET A CA 1
ATOM 1344 C C . MET A 1 166 ? -3.66 -39.5 -40.406 1 94.81 166 MET A C 1
ATOM 1346 O O . MET A 1 166 ? -3.393 -39 -39.281 1 94.81 166 MET A O 1
ATOM 1350 N N . ASN A 1 167 ? -3.07 -40.594 -41 1 96.5 167 ASN A N 1
ATOM 1351 C CA . ASN A 1 167 ? -2.031 -41.281 -40.25 1 96.5 167 ASN A CA 1
ATOM 1352 C C . ASN A 1 167 ? -0.824 -40.375 -40 1 96.5 167 ASN A C 1
ATOM 1354 O O . ASN A 1 167 ? -0.201 -40.438 -38.938 1 96.5 167 ASN A O 1
ATOM 1358 N N . THR A 1 168 ? -0.55 -39.531 -40.938 1 96.69 168 THR A N 1
ATOM 1359 C CA . THR A 1 168 ? 0.544 -38.594 -40.781 1 96.69 168 THR A CA 1
ATOM 1360 C C . THR A 1 168 ? 0.273 -37.656 -39.625 1 96.69 168 THR A C 1
ATOM 1362 O O . THR A 1 168 ? 1.138 -37.438 -38.781 1 96.69 168 THR A O 1
ATOM 1365 N N . PHE A 1 169 ? -0.88 -37.125 -39.531 1 95.81 169 PHE A N 1
ATOM 1366 C CA . PHE A 1 169 ? -1.21 -36.156 -38.5 1 95.81 169 PHE A CA 1
ATOM 1367 C C . PHE A 1 169 ? -1.457 -36.875 -37.156 1 95.81 169 PHE A C 1
ATOM 1369 O O . PHE A 1 169 ? -1.238 -36.281 -36.094 1 95.81 169 PHE A O 1
ATOM 1376 N N . LYS A 1 170 ? -1.891 -38.125 -37.219 1 96 170 LYS A N 1
ATOM 1377 C CA . LYS A 1 170 ? -1.988 -38.906 -36 1 96 170 LYS A CA 1
ATOM 1378 C C . LYS A 1 170 ? -0.619 -39.094 -35.375 1 96 170 LYS A C 1
ATOM 1380 O O . LYS A 1 170 ? -0.47 -38.938 -34.156 1 96 170 LYS A O 1
ATOM 1385 N N . GLU A 1 171 ? 0.291 -39.406 -36.219 1 96.81 171 GLU A N 1
ATOM 1386 C CA . GLU A 1 171 ? 1.65 -39.594 -35.719 1 96.81 171 GLU A CA 1
ATOM 1387 C C . GLU A 1 171 ? 2.211 -38.312 -35.125 1 96.81 171 GLU A C 1
ATOM 1389 O O . GLU A 1 171 ? 2.812 -38.344 -34.031 1 96.81 171 GLU A O 1
ATOM 1394 N N . LYS A 1 172 ? 1.963 -37.219 -35.781 1 97 172 LYS A N 1
ATOM 1395 C CA . LYS A 1 172 ? 2.422 -35.906 -35.281 1 97 172 LYS A CA 1
ATOM 1396 C C . LYS A 1 172 ? 1.745 -35.562 -33.969 1 97 172 LYS A C 1
ATOM 1398 O O . LYS A 1 172 ? 2.393 -35.062 -33.031 1 97 172 LYS A O 1
ATOM 1403 N N . TRP A 1 173 ? 0.517 -35.781 -33.875 1 96.69 173 TRP A N 1
ATOM 1404 C CA . TRP A 1 173 ? -0.254 -35.5 -32.688 1 96.69 173 TRP A CA 1
ATOM 1405 C C . TRP A 1 173 ? 0.222 -36.344 -31.5 1 96.69 173 TRP A C 1
ATOM 1407 O O . TRP A 1 173 ? 0.396 -35.844 -30.391 1 96.69 173 TRP A O 1
ATOM 1417 N N . GLU A 1 174 ? 0.427 -37.688 -31.766 1 96.38 174 GLU A N 1
ATOM 1418 C CA . GLU A 1 174 ? 0.892 -38.594 -30.734 1 96.38 174 GLU A CA 1
ATOM 1419 C C . GLU A 1 174 ? 2.254 -38.156 -30.188 1 96.38 174 GLU A C 1
ATOM 1421 O O . GLU A 1 174 ? 2.488 -38.188 -28.984 1 96.38 174 GLU A O 1
ATOM 1426 N N . GLU A 1 175 ? 3.018 -37.719 -31.094 1 96.62 175 GLU A N 1
ATOM 1427 C CA . GLU A 1 175 ? 4.352 -37.281 -30.719 1 96.62 175 GLU A CA 1
ATOM 1428 C C . GLU A 1 175 ? 4.285 -36.062 -29.797 1 96.62 175 GLU A C 1
ATOM 1430 O O . GLU A 1 175 ? 4.887 -36.062 -28.719 1 96.62 175 GLU A O 1
ATOM 1435 N N . VAL A 1 176 ? 3.561 -35 -30.219 1 97.06 176 VAL A N 1
ATOM 1436 C CA . VAL A 1 176 ? 3.482 -33.781 -29.438 1 97.06 176 VAL A CA 1
ATOM 1437 C C . VAL A 1 176 ? 2.742 -34.031 -28.125 1 97.06 176 VAL A C 1
ATOM 1439 O O . VAL A 1 176 ? 3.07 -33.438 -27.094 1 97.06 176 VAL A O 1
ATOM 1442 N N . ASN A 1 177 ? 1.788 -34.938 -28.156 1 96.62 177 ASN A N 1
ATOM 1443 C CA . ASN A 1 177 ? 1.024 -35.281 -26.953 1 96.62 177 ASN A CA 1
ATOM 1444 C C . ASN A 1 177 ? 1.912 -35.906 -25.891 1 96.62 177 ASN A C 1
ATOM 1446 O O . ASN A 1 177 ? 1.825 -35.562 -24.719 1 96.62 177 ASN A O 1
ATOM 1450 N N . ILE A 1 178 ? 2.756 -36.844 -26.391 1 96.88 178 ILE A N 1
ATOM 1451 C CA . ILE A 1 178 ? 3.699 -37.5 -25.484 1 96.88 178 ILE A CA 1
ATOM 1452 C C . ILE A 1 178 ? 4.691 -36.469 -24.938 1 96.88 178 ILE A C 1
ATOM 1454 O O . ILE A 1 178 ? 4.969 -36.438 -23.75 1 96.88 178 ILE A O 1
ATOM 1458 N N . MET A 1 179 ? 5.102 -35.594 -25.781 1 96.38 179 MET A N 1
ATOM 1459 C CA . MET A 1 179 ? 6.066 -34.562 -25.422 1 96.38 179 MET A CA 1
ATOM 1460 C C . MET A 1 179 ? 5.488 -33.625 -24.359 1 96.38 179 MET A C 1
ATOM 1462 O O . MET A 1 179 ? 6.164 -33.281 -23.391 1 96.38 179 MET A O 1
ATOM 1466 N N . CYS A 1 180 ? 4.273 -33.219 -24.562 1 96.5 180 CYS A N 1
ATOM 1467 C CA . CYS A 1 180 ? 3.605 -32.344 -23.625 1 96.5 180 CYS A CA 1
ATOM 1468 C C . CYS A 1 180 ? 3.533 -32.969 -22.234 1 96.5 180 CYS A C 1
ATOM 1470 O O . CYS A 1 180 ? 3.908 -32.344 -21.25 1 96.5 180 CYS A O 1
ATOM 1472 N N . LYS A 1 181 ? 3.107 -34.188 -22.156 1 96.38 181 LYS A N 1
ATOM 1473 C CA . LYS A 1 181 ? 2.947 -34.875 -20.891 1 96.38 181 LYS A CA 1
ATOM 1474 C C . LYS A 1 181 ? 4.289 -35.031 -20.172 1 96.38 181 LYS A C 1
ATOM 1476 O O . LYS A 1 181 ? 4.391 -34.844 -18.969 1 96.38 181 LYS A O 1
ATOM 1481 N N . GLN A 1 182 ? 5.293 -35.312 -21.016 1 96.88 182 GLN A N 1
ATOM 1482 C CA . GLN A 1 182 ? 6.629 -35.5 -20.453 1 96.88 182 GLN A CA 1
ATOM 1483 C C . GLN A 1 182 ? 7.156 -34.188 -19.875 1 96.88 182 GLN A C 1
ATOM 1485 O O . GLN A 1 182 ? 7.699 -34.188 -18.766 1 96.88 182 GLN A O 1
ATOM 1490 N N . HIS A 1 183 ? 6.984 -33.125 -20.547 1 97.12 183 HIS A N 1
ATOM 1491 C CA . HIS A 1 183 ? 7.465 -31.812 -20.094 1 97.12 183 HIS A CA 1
ATOM 1492 C C . HIS A 1 183 ? 6.723 -31.359 -18.828 1 97.12 183 HIS A C 1
ATOM 1494 O O . HIS A 1 183 ? 7.32 -30.781 -17.922 1 97.12 183 HIS A O 1
ATOM 1500 N N . ILE A 1 184 ? 5.41 -31.641 -18.812 1 97.12 184 ILE A N 1
ATOM 1501 C CA . ILE A 1 184 ? 4.621 -31.297 -17.625 1 97.12 184 ILE A CA 1
ATOM 1502 C C . ILE A 1 184 ? 5.172 -32.031 -16.406 1 97.12 184 ILE A C 1
ATOM 1504 O O . ILE A 1 184 ? 5.41 -31.422 -15.367 1 97.12 184 ILE A O 1
ATOM 1508 N N . LEU A 1 185 ? 5.371 -33.312 -16.594 1 96.19 185 LEU A N 1
ATOM 1509 C CA . LEU A 1 185 ? 5.844 -34.156 -15.492 1 96.19 185 LEU A CA 1
ATOM 1510 C C . LEU A 1 185 ? 7.223 -33.688 -15.023 1 96.19 185 LEU A C 1
ATOM 1512 O O . LEU A 1 185 ? 7.488 -33.656 -13.82 1 96.19 185 LEU A O 1
ATOM 1516 N N . GLU A 1 186 ? 8.094 -33.281 -15.938 1 95.81 186 GLU A N 1
ATOM 1517 C CA . GLU A 1 186 ? 9.438 -32.812 -15.609 1 95.81 186 GLU A CA 1
ATOM 1518 C C . GLU A 1 186 ? 9.383 -31.562 -14.75 1 95.81 186 GLU A C 1
ATOM 1520 O O . GLU A 1 186 ? 10.133 -31.438 -13.781 1 95.81 186 GLU A O 1
ATOM 1525 N N . ILE A 1 187 ? 8.508 -30.688 -15.086 1 96.5 187 ILE A N 1
ATOM 1526 C CA . ILE A 1 187 ? 8.391 -29.422 -14.359 1 96.5 187 ILE A CA 1
ATOM 1527 C C . ILE A 1 187 ? 7.82 -29.688 -12.969 1 96.5 187 ILE A C 1
ATOM 1529 O O . ILE A 1 187 ? 8.32 -29.156 -11.977 1 96.5 187 ILE A O 1
ATOM 1533 N N . LEU A 1 188 ? 6.797 -30.5 -12.922 1 95.25 188 LEU A N 1
ATOM 1534 C CA . LEU A 1 188 ? 6.121 -30.766 -11.656 1 95.25 188 LEU A CA 1
ATOM 1535 C C . LEU A 1 188 ? 7.043 -31.5 -10.688 1 95.25 188 LEU A C 1
ATOM 1537 O O . LEU A 1 188 ? 6.941 -31.328 -9.477 1 95.25 188 LEU A O 1
ATOM 1541 N N . GLU A 1 189 ? 7.988 -32.25 -11.234 1 94.56 189 GLU A N 1
ATOM 1542 C CA . GLU A 1 189 ? 8.93 -33 -10.414 1 94.56 189 GLU A CA 1
ATOM 1543 C C . GLU A 1 189 ? 9.922 -32.094 -9.711 1 94.56 189 GLU A C 1
ATOM 1545 O O . GLU A 1 189 ? 10.477 -32.438 -8.672 1 94.56 189 GLU A O 1
ATOM 1550 N N . LYS A 1 190 ? 10.141 -30.891 -10.211 1 95.75 190 LYS A N 1
ATOM 1551 C CA . LYS A 1 190 ? 11.117 -29.953 -9.672 1 95.75 190 LYS A CA 1
ATOM 1552 C C . LYS A 1 190 ? 10.523 -29.156 -8.516 1 95.75 190 LYS A C 1
ATOM 1554 O O . LYS A 1 190 ? 11.25 -28.453 -7.809 1 95.75 190 LYS A O 1
ATOM 1559 N N . GLU A 1 191 ? 9.242 -29.234 -8.312 1 94.94 191 GLU A N 1
ATOM 1560 C CA . GLU A 1 191 ? 8.516 -28.375 -7.395 1 94.94 191 GLU A CA 1
ATOM 1561 C C . GLU A 1 191 ? 9.094 -28.453 -5.984 1 94.94 191 GLU A C 1
ATOM 1563 O O . GLU A 1 191 ? 9.453 -27.422 -5.395 1 94.94 191 GLU A O 1
ATOM 1568 N N . GLN A 1 192 ? 9.234 -29.641 -5.477 1 93.62 192 GLN A N 1
ATOM 1569 C CA . GLN A 1 192 ? 9.648 -29.812 -4.086 1 93.62 192 GLN A CA 1
ATOM 1570 C C . GLN A 1 192 ? 11.07 -29.312 -3.867 1 93.62 192 GLN A C 1
ATOM 1572 O O . GLN A 1 192 ? 11.359 -28.688 -2.84 1 93.62 192 GLN A O 1
ATOM 1577 N N . SER A 1 193 ? 11.945 -29.562 -4.812 1 95.25 193 SER A N 1
ATOM 1578 C CA . SER A 1 193 ? 13.344 -29.172 -4.676 1 95.25 193 SER A CA 1
ATOM 1579 C C . SER A 1 193 ? 13.5 -27.656 -4.711 1 95.25 193 SER A C 1
ATOM 1581 O O . SER A 1 193 ? 14.477 -27.109 -4.195 1 95.25 193 SER A O 1
ATOM 1583 N N . VAL A 1 194 ? 12.5 -26.922 -5.281 1 97.38 194 VAL A N 1
ATOM 1584 C CA . VAL A 1 194 ? 12.523 -25.469 -5.363 1 97.38 194 VAL A CA 1
ATOM 1585 C C . VAL A 1 194 ? 11.93 -24.875 -4.09 1 97.38 194 VAL A C 1
ATOM 1587 O O . VAL A 1 194 ? 12.555 -24.031 -3.439 1 97.38 194 VAL A O 1
ATOM 1590 N N . TYR A 1 195 ? 10.758 -25.422 -3.713 1 97.38 195 TYR A N 1
ATOM 1591 C CA . TYR A 1 195 ? 9.961 -24.703 -2.715 1 97.38 195 TYR A CA 1
ATOM 1592 C C . TYR A 1 195 ? 10.406 -25.078 -1.305 1 97.38 195 TYR A C 1
ATOM 1594 O O . TYR A 1 195 ? 10.328 -24.25 -0.389 1 97.38 195 TYR A O 1
ATOM 1602 N N . GLU A 1 196 ? 10.852 -26.25 -1.075 1 95 196 GLU A N 1
ATOM 1603 C CA . GLU A 1 196 ? 11.219 -26.656 0.28 1 95 196 GLU A CA 1
ATOM 1604 C C . GLU A 1 196 ? 12.328 -25.766 0.833 1 95 196 GLU A C 1
ATOM 1606 O O . GLU A 1 196 ? 12.172 -25.156 1.888 1 95 196 GLU A O 1
ATOM 1611 N N . PRO A 1 197 ? 13.469 -25.609 0.107 1 95.81 197 PRO A N 1
ATOM 1612 C CA . PRO A 1 197 ? 14.484 -24.688 0.627 1 95.81 197 PRO A CA 1
ATOM 1613 C C . PRO A 1 197 ? 14.008 -23.234 0.663 1 95.81 197 PRO A C 1
ATOM 1615 O O . PRO A 1 197 ? 14.352 -22.5 1.587 1 95.81 197 PRO A O 1
ATOM 1618 N N . ALA A 1 198 ? 13.258 -22.812 -0.334 1 97.69 198 ALA A N 1
ATOM 1619 C CA . ALA A 1 198 ? 12.781 -21.438 -0.397 1 97.69 198 ALA A CA 1
ATOM 1620 C C . ALA A 1 198 ? 11.914 -21.094 0.808 1 97.69 198 ALA A C 1
ATOM 1622 O O . ALA A 1 198 ? 12.078 -20.047 1.429 1 97.69 198 ALA A O 1
ATOM 1623 N N . ILE A 1 199 ? 11.031 -22.016 1.116 1 97.62 199 ILE A N 1
ATOM 1624 C CA . ILE A 1 199 ? 10.094 -21.812 2.221 1 97.62 199 ILE A CA 1
ATOM 1625 C C . ILE A 1 199 ? 10.859 -21.828 3.545 1 97.62 199 ILE A C 1
ATOM 1627 O O . ILE A 1 199 ? 10.602 -21 4.426 1 97.62 199 ILE A O 1
ATOM 1631 N N . GLN A 1 200 ? 11.789 -22.688 3.664 1 94.81 200 GLN A N 1
ATOM 1632 C CA . GLN A 1 200 ? 12.633 -22.719 4.855 1 94.81 200 GLN A CA 1
ATOM 1633 C C . GLN A 1 200 ? 13.391 -21.422 5.039 1 94.81 200 GLN A C 1
ATOM 1635 O O . GLN A 1 200 ? 13.438 -20.875 6.141 1 94.81 200 GLN A O 1
ATOM 1640 N N . GLN A 1 201 ? 13.938 -20.938 3.986 1 96.75 201 GLN A N 1
ATOM 1641 C CA . GLN A 1 201 ? 14.703 -19.703 4.031 1 96.75 201 GLN A CA 1
ATOM 1642 C C . GLN A 1 201 ? 13.797 -18.516 4.336 1 96.75 201 GLN A C 1
ATOM 1644 O O . GLN A 1 201 ? 14.203 -17.578 5.043 1 96.75 201 GLN A O 1
ATOM 1649 N N . LEU A 1 202 ? 12.602 -18.516 3.77 1 98.06 202 LEU A N 1
ATOM 1650 C CA . LEU A 1 202 ? 11.672 -17.438 4.055 1 98.06 202 LEU A CA 1
ATOM 1651 C C . LEU A 1 202 ? 11.344 -17.375 5.543 1 98.06 202 LEU A C 1
ATOM 1653 O O . LEU A 1 202 ? 11.367 -16.297 6.148 1 98.06 202 LEU A O 1
ATOM 1657 N N . CYS A 1 203 ? 11.062 -18.516 6.094 1 96.44 203 CYS A N 1
ATOM 1658 C CA . CYS A 1 203 ? 10.758 -18.594 7.52 1 96.44 203 CYS A CA 1
ATOM 1659 C C . CYS A 1 203 ? 11.961 -18.172 8.352 1 96.44 203 CYS A C 1
ATOM 1661 O O . CYS A 1 203 ? 11.82 -17.406 9.312 1 96.44 203 CYS A O 1
ATOM 1663 N N . ALA A 1 204 ? 13.125 -18.594 7.965 1 95.81 204 ALA A N 1
ATOM 1664 C CA . ALA A 1 204 ? 14.344 -18.219 8.672 1 95.81 204 ALA A CA 1
ATOM 1665 C C . ALA A 1 204 ? 14.57 -16.719 8.625 1 95.81 204 ALA A C 1
ATOM 1667 O O . ALA A 1 204 ? 14.93 -16.094 9.625 1 95.81 204 ALA A O 1
ATOM 1668 N N . ASN A 1 205 ? 14.406 -16.188 7.469 1 97.69 205 ASN A N 1
ATOM 1669 C CA . ASN A 1 205 ? 14.617 -14.742 7.301 1 97.69 205 ASN A CA 1
ATOM 1670 C C . ASN A 1 205 ? 13.57 -13.938 8.07 1 97.69 205 ASN A C 1
ATOM 1672 O O . ASN A 1 205 ? 13.867 -12.836 8.555 1 97.69 205 ASN A O 1
ATOM 1676 N N . LEU A 1 206 ? 12.352 -14.445 8.156 1 97.75 206 LEU A N 1
ATOM 1677 C CA . LEU A 1 206 ? 11.328 -13.789 8.961 1 97.75 206 LEU A CA 1
ATOM 1678 C C . LEU A 1 206 ? 11.734 -13.75 10.43 1 97.75 206 LEU A C 1
ATOM 1680 O O . LEU A 1 206 ? 11.57 -12.719 11.094 1 97.75 206 LEU A O 1
ATOM 1684 N N . ILE A 1 207 ? 12.25 -14.82 10.914 1 96.12 207 ILE A N 1
ATOM 1685 C CA . ILE A 1 207 ? 12.703 -14.906 12.297 1 96.12 207 ILE A CA 1
ATOM 1686 C C . ILE A 1 207 ? 13.844 -13.93 12.531 1 96.12 207 ILE A C 1
ATOM 1688 O O . ILE A 1 207 ? 13.859 -13.203 13.531 1 96.12 207 ILE A O 1
ATOM 1692 N N . GLU A 1 208 ? 14.734 -13.891 11.617 1 96.69 208 GLU A N 1
ATOM 1693 C CA . GLU A 1 208 ? 15.867 -12.977 11.719 1 96.69 208 GLU A CA 1
ATOM 1694 C C . GLU A 1 208 ? 15.414 -11.523 11.688 1 96.69 208 GLU A C 1
ATOM 1696 O O . GLU A 1 208 ? 15.922 -10.688 12.43 1 96.69 208 GLU A O 1
ATOM 1701 N N . TRP A 1 209 ? 14.508 -11.242 10.773 1 98.06 209 TRP A N 1
ATOM 1702 C CA . TRP A 1 209 ? 13.953 -9.898 10.68 1 98.06 209 TRP A CA 1
ATOM 1703 C C . TRP A 1 209 ? 13.312 -9.484 12 1 98.06 209 TRP A C 1
ATOM 1705 O O . TRP A 1 209 ? 13.516 -8.359 12.469 1 98.06 209 TRP A O 1
ATOM 1715 N N . ASN A 1 210 ? 12.531 -10.367 12.531 1 97.25 210 ASN A N 1
ATOM 1716 C CA . ASN A 1 210 ? 11.875 -10.086 13.805 1 97.25 210 ASN A CA 1
ATOM 1717 C C . ASN A 1 210 ? 12.898 -9.812 14.906 1 97.25 210 ASN A C 1
ATOM 1719 O O . ASN A 1 210 ? 12.711 -8.914 15.727 1 97.25 210 ASN A O 1
ATOM 1723 N N . SER A 1 211 ? 13.961 -10.578 14.938 1 96.56 211 SER A N 1
ATOM 1724 C CA . SER A 1 211 ? 15.023 -10.391 15.914 1 96.56 211 SER A CA 1
ATOM 1725 C C . SER A 1 211 ? 15.719 -9.047 15.742 1 96.56 211 SER A C 1
ATOM 1727 O O . SER A 1 211 ? 15.93 -8.32 16.719 1 96.56 211 SER A O 1
ATOM 1729 N N . ALA A 1 212 ? 16.047 -8.703 14.508 1 97.69 212 ALA A N 1
ATOM 1730 C CA . ALA A 1 212 ? 16.688 -7.426 14.203 1 97.69 212 ALA A CA 1
ATOM 1731 C C . ALA A 1 212 ? 15.773 -6.258 14.57 1 97.69 212 ALA A C 1
ATOM 1733 O O . ALA A 1 212 ? 16.234 -5.234 15.078 1 97.69 212 ALA A O 1
ATOM 1734 N N . LEU A 1 213 ? 14.516 -6.434 14.281 1 98.12 213 LEU A N 1
ATOM 1735 C CA . LEU A 1 213 ? 13.547 -5.391 14.602 1 98.12 213 LEU A CA 1
ATOM 1736 C C . LEU A 1 213 ? 13.484 -5.152 16.109 1 98.12 213 LEU A C 1
ATOM 1738 O O . LEU A 1 213 ? 13.453 -4.004 16.562 1 98.12 213 LEU A O 1
ATOM 1742 N N . SER A 1 214 ? 13.422 -6.199 16.844 1 96.25 214 SER A N 1
ATOM 1743 C CA . SER A 1 214 ? 13.398 -6.094 18.312 1 96.25 214 SER A CA 1
ATOM 1744 C C . SER A 1 214 ? 14.609 -5.336 18.828 1 96.25 214 SER A C 1
ATOM 1746 O O . SER A 1 214 ? 14.492 -4.516 19.734 1 96.25 214 SER A O 1
ATOM 1748 N N . GLN A 1 215 ? 15.742 -5.551 18.219 1 95.81 215 GLN A N 1
ATOM 1749 C CA . GLN A 1 215 ? 16.969 -4.875 18.625 1 95.81 215 GLN A CA 1
ATOM 1750 C C . GLN A 1 215 ? 16.922 -3.391 18.281 1 95.81 215 GLN A C 1
ATOM 1752 O O . GLN A 1 215 ? 17.297 -2.545 19.094 1 95.81 215 GLN A O 1
ATOM 1757 N N . THR A 1 216 ? 16.422 -3.141 17.078 1 96.44 216 THR A N 1
ATOM 1758 C CA . THR A 1 216 ? 16.375 -1.76 16.609 1 96.44 216 THR A CA 1
ATOM 1759 C C . THR A 1 216 ? 15.359 -0.955 17.422 1 96.44 216 THR A C 1
ATOM 1761 O O . THR A 1 216 ? 15.578 0.227 17.703 1 96.44 216 THR A O 1
ATOM 1764 N N . MET A 1 217 ? 14.297 -1.588 17.906 1 95.31 217 MET A N 1
ATOM 1765 C CA . MET A 1 217 ? 13.219 -0.926 18.625 1 95.31 217 MET A CA 1
ATOM 1766 C C . MET A 1 217 ? 13.633 -0.628 20.062 1 95.31 217 MET A C 1
ATOM 1768 O O . MET A 1 217 ? 12.945 0.118 20.766 1 95.31 217 MET A O 1
ATOM 1772 N N . LEU A 1 218 ? 14.781 -1.186 20.484 1 93.25 218 LEU A N 1
ATOM 1773 C CA . LEU A 1 218 ? 15.289 -0.921 21.828 1 93.25 218 LEU A CA 1
ATOM 1774 C C . LEU A 1 218 ? 15.594 0.561 22 1 93.25 218 LEU A C 1
ATOM 1776 O O . LEU A 1 218 ? 15.461 1.096 23.109 1 93.25 218 LEU A O 1
ATOM 1780 N N . GLU A 1 219 ? 16.031 1.181 20.922 1 90.94 219 GLU A N 1
ATOM 1781 C CA . GLU A 1 219 ? 16.297 2.613 20.984 1 90.94 219 GLU A CA 1
ATOM 1782 C C . GLU A 1 219 ? 15.07 3.389 21.438 1 90.94 219 GLU A C 1
ATOM 1784 O O . GLU A 1 219 ? 15.18 4.328 22.234 1 90.94 219 GLU A O 1
ATOM 1789 N N . LEU A 1 220 ? 13.906 3.035 20.938 1 92.25 220 LEU A N 1
ATOM 1790 C CA . LEU A 1 220 ? 12.656 3.666 21.344 1 92.25 220 LEU A CA 1
ATOM 1791 C C . LEU A 1 220 ? 12.312 3.32 22.781 1 92.25 220 LEU A C 1
ATOM 1793 O O . LEU A 1 220 ? 11.906 4.195 23.562 1 92.25 220 LEU A O 1
ATOM 1797 N N . LYS A 1 221 ? 12.531 2.146 23.188 1 88.75 221 LYS A N 1
ATOM 1798 C CA . LYS A 1 221 ? 12.25 1.654 24.531 1 88.75 221 LYS A CA 1
ATOM 1799 C C . LYS A 1 221 ? 13.133 2.34 25.562 1 88.75 221 LYS A C 1
ATOM 1801 O O . LYS A 1 221 ? 12.672 2.697 26.641 1 88.75 221 LYS A O 1
ATOM 1806 N N . ASN A 1 222 ? 14.344 2.523 25.219 1 87.25 222 ASN A N 1
ATOM 1807 C CA . ASN A 1 222 ? 15.312 3.129 26.125 1 87.25 222 ASN A CA 1
ATOM 1808 C C . ASN A 1 222 ? 14.953 4.578 26.438 1 87.25 222 ASN A C 1
ATOM 1810 O O . ASN A 1 222 ? 15.32 5.09 27.5 1 87.25 222 ASN A O 1
ATOM 1814 N N . HIS A 1 223 ? 14.234 5.207 25.562 1 84 223 HIS A N 1
ATOM 1815 C CA . HIS A 1 223 ? 13.867 6.602 25.781 1 84 223 HIS A CA 1
ATOM 1816 C C . HIS A 1 223 ? 12.414 6.723 26.219 1 84 223 HIS A C 1
ATOM 1818 O O . HIS A 1 223 ? 11.859 7.824 26.25 1 84 223 HIS A O 1
ATOM 1824 N N . SER A 1 224 ? 11.781 5.668 26.5 1 77.62 224 SER A N 1
ATOM 1825 C CA . SER A 1 224 ? 10.359 5.629 26.812 1 77.62 224 SER A CA 1
ATOM 1826 C C . SER A 1 224 ? 10.039 6.398 28.094 1 77.62 224 SER A C 1
ATOM 1828 O O . SER A 1 224 ? 8.977 7.016 28.203 1 77.62 224 SER A O 1
ATOM 1830 N N . SER A 1 225 ? 10.891 6.262 29.047 1 73.12 225 SER A N 1
ATOM 1831 C CA . SER A 1 225 ? 10.641 6.938 30.312 1 73.12 225 SER A CA 1
ATOM 1832 C C . SER A 1 225 ? 10.523 8.445 30.125 1 73.12 225 SER A C 1
ATOM 1834 O O . SER A 1 225 ? 9.75 9.102 30.828 1 73.12 225 SER A O 1
ATOM 1836 N N . THR A 1 226 ? 11.25 8.992 29.188 1 71.25 226 THR A N 1
ATOM 1837 C CA . THR A 1 226 ? 11.211 10.43 28.938 1 71.25 226 THR A CA 1
ATOM 1838 C C . THR A 1 226 ? 10.094 10.773 27.953 1 71.25 226 THR A C 1
ATOM 1840 O O . THR A 1 226 ? 9.594 11.906 27.953 1 71.25 226 THR A O 1
ATOM 1843 N N . LEU A 1 227 ? 9.734 9.742 27.172 1 70.19 227 LEU A N 1
ATOM 1844 C CA . LEU A 1 227 ? 8.742 9.977 26.125 1 70.19 227 LEU A CA 1
ATOM 1845 C C . LEU A 1 227 ? 7.336 9.664 26.641 1 70.19 227 LEU A C 1
ATOM 1847 O O . LEU A 1 227 ? 6.363 10.273 26.203 1 70.19 227 LEU A O 1
ATOM 1851 N N . ILE A 1 228 ? 7.207 8.664 27.422 1 61.66 228 ILE A N 1
ATOM 1852 C CA . ILE A 1 228 ? 5.914 8.164 27.875 1 61.66 228 ILE A CA 1
ATOM 1853 C C . ILE A 1 228 ? 5.66 8.594 29.312 1 61.66 228 ILE A C 1
ATOM 1855 O O . ILE A 1 228 ? 6.477 8.328 30.203 1 61.66 228 ILE A O 1
ATOM 1859 N N . VAL A 1 229 ? 4.98 9.75 29.328 1 51.75 229 VAL A N 1
ATOM 1860 C CA . VAL A 1 229 ? 4.59 10.055 30.703 1 51.75 229 VAL A CA 1
ATOM 1861 C C . VAL A 1 229 ? 3.619 8.992 31.219 1 51.75 229 VAL A C 1
ATOM 1863 O O . VAL A 1 229 ? 2.736 8.547 30.484 1 51.75 229 VAL A O 1
ATOM 1866 N N . SER A 1 230 ? 4.027 8.289 32.031 1 42.56 230 SER A N 1
ATOM 1867 C CA . SER A 1 230 ? 3.166 7.281 32.625 1 42.56 230 SER A CA 1
ATOM 1868 C C . SER A 1 230 ? 1.735 7.789 32.781 1 42.56 230 SER A C 1
ATOM 1870 O O . SER A 1 230 ? 1.513 8.93 33.188 1 42.56 230 SER A O 1
ATOM 1872 N N . PRO A 1 231 ? 0.908 7.254 31.906 1 37.22 231 PRO A N 1
ATOM 1873 C CA . PRO A 1 231 ? -0.478 7.668 32.156 1 37.22 231 PRO A CA 1
ATOM 1874 C C . PRO A 1 231 ? -0.759 7.957 33.625 1 37.22 231 PRO A C 1
ATOM 1876 O O . PRO A 1 231 ? -0.245 7.262 34.5 1 37.22 231 PRO A O 1
ATO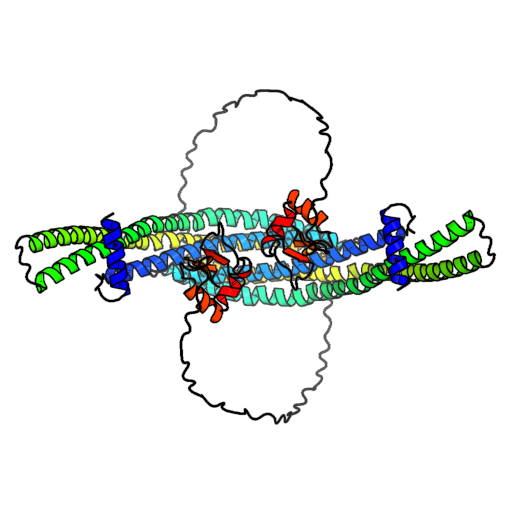M 1879 N N . VAL A 1 232 ? -1.029 9.188 33.906 1 33.19 232 VAL A N 1
ATOM 1880 C CA . VAL A 1 232 ? -1.66 9.305 35.219 1 33.19 232 VAL A CA 1
ATOM 1881 C C . VAL A 1 232 ? -2.758 8.25 35.375 1 33.19 232 VAL A C 1
ATOM 1883 O O . VAL A 1 232 ? -3.602 8.109 34.469 1 33.19 232 VAL A O 1
ATOM 1886 N N . GLN A 1 233 ? -2.449 7.141 35.906 1 30.98 233 GLN A N 1
ATOM 1887 C CA . GLN A 1 233 ? -3.467 6.191 36.344 1 30.98 233 GLN A CA 1
ATOM 1888 C C . GLN A 1 233 ? -4.746 6.91 36.75 1 30.98 233 GLN A C 1
ATOM 1890 O O . GLN A 1 233 ? -4.746 7.664 37.75 1 30.98 233 GLN A O 1
ATOM 1895 N N . SER A 1 234 ? -5.477 7.453 35.75 1 28.03 234 SER A N 1
ATOM 1896 C CA . SER A 1 234 ? -6.805 7.793 36.25 1 28.03 234 SER A CA 1
ATOM 1897 C C . SER A 1 234 ? -7.371 6.676 37.125 1 28.03 234 SER A C 1
ATOM 1899 O O . SER A 1 234 ? -7.375 5.512 36.719 1 28.03 234 SER A O 1
ATOM 1901 N N . SER A 1 235 ? -7.297 6.812 38.375 1 26.88 235 SER A N 1
ATOM 1902 C CA . SER A 1 235 ? -8.039 6.047 39.375 1 26.88 235 SER A CA 1
ATOM 1903 C C . SER A 1 235 ? -9.508 5.906 38.969 1 26.88 235 SER A C 1
ATOM 1905 O O . SER A 1 235 ? -10.266 6.879 39.031 1 26.88 235 SER A O 1
ATOM 1907 N N . SER A 1 236 ? -9.695 5.23 37.844 1 25.47 236 SER A N 1
ATOM 1908 C CA . SER A 1 236 ? -11.07 4.836 37.562 1 25.47 236 SER A CA 1
ATOM 1909 C C . SER A 1 236 ? -11.773 4.297 38.781 1 25.47 236 SER A C 1
ATOM 1911 O O . SER A 1 236 ? -11.305 3.338 39.406 1 25.47 236 SER A O 1
A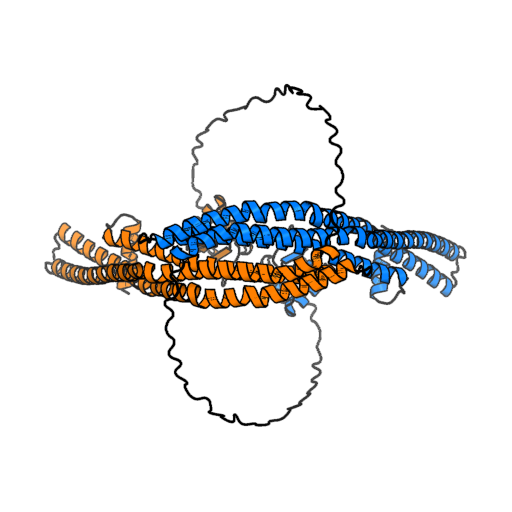TOM 1913 N N . SER A 1 237 ? -12.344 5.188 39.562 1 21.81 237 SER A N 1
ATOM 1914 C CA . SER A 1 237 ? -13.391 4.781 40.5 1 21.81 237 SER A CA 1
ATOM 1915 C C . SER A 1 237 ? -14.461 3.953 39.812 1 21.81 237 SER A C 1
ATOM 1917 O O . SER A 1 237 ? -14.93 4.316 38.75 1 21.81 237 SER A O 1
ATOM 1919 N N . SER A 1 238 ? -14.516 2.691 40.156 1 21.73 238 SER A N 1
ATOM 1920 C CA . SER A 1 238 ? -15.312 1.509 39.875 1 21.73 238 SER A CA 1
ATOM 1921 C C . SER A 1 238 ? -16.812 1.814 39.969 1 21.73 238 SER A C 1
ATOM 1923 O O . SER A 1 238 ? -17.641 0.903 39.906 1 21.73 238 SER A O 1
ATOM 1925 N N . SER A 1 239 ? -17.297 3.045 39.625 1 18.97 239 SER A N 1
ATOM 1926 C CA . SER A 1 239 ? -18.719 2.969 39.969 1 18.97 239 SER A CA 1
ATOM 1927 C C . SER A 1 239 ? -19.438 1.895 39.156 1 18.97 239 SER A C 1
ATOM 1929 O O . SER A 1 239 ? -19.172 1.742 37.969 1 18.97 239 SER A O 1
ATOM 1931 N N . THR A 1 240 ? -19.953 0.909 39.875 1 18.5 240 THR A N 1
ATOM 1932 C CA . THR A 1 240 ? -20.703 -0.332 39.719 1 18.5 240 THR A CA 1
ATOM 1933 C C . THR A 1 240 ? -22 -0.085 38.969 1 18.5 240 THR A C 1
ATOM 1935 O O . THR A 1 240 ? -22.844 -0.98 38.844 1 18.5 240 THR A O 1
ATOM 1938 N N . ALA A 1 241 ? -22.047 0.898 38.094 1 18.77 241 ALA A N 1
ATOM 1939 C CA . ALA A 1 241 ? -23.469 1.008 37.812 1 18.77 241 ALA A CA 1
ATOM 1940 C C . ALA A 1 241 ? -24.016 -0.309 37.25 1 18.77 241 ALA A C 1
ATOM 1942 O O . ALA A 1 241 ? -23.297 -1.058 36.594 1 18.77 241 ALA A O 1
ATOM 1943 N N . ASN A 1 242 ? -25.25 -0.685 37.75 1 17.14 242 ASN A N 1
ATOM 1944 C CA . ASN A 1 242 ? -26.25 -1.75 37.781 1 17.14 242 ASN A CA 1
ATOM 1945 C C . ASN A 1 242 ? -26.734 -2.131 36.406 1 17.14 242 ASN A C 1
ATOM 1947 O O . ASN A 1 242 ? -26.766 -1.288 35.5 1 17.14 242 ASN A O 1
ATOM 1951 N N . SER A 1 243 ? -26.781 -3.441 36.156 1 16.59 243 SER A N 1
ATOM 1952 C CA . SER A 1 243 ? -26.875 -4.551 35.219 1 16.59 243 SER A CA 1
ATOM 1953 C C . SER A 1 243 ? -28.125 -4.461 34.344 1 16.59 243 SER A C 1
ATOM 1955 O O . SER A 1 243 ? -28.078 -4.66 33.125 1 16.59 243 SER A O 1
ATOM 1957 N N . SER A 1 244 ? -29.344 -4.293 34.938 1 15.5 244 SER A N 1
ATOM 1958 C CA . SER A 1 244 ? -30.125 -5.488 34.625 1 15.5 244 SER A CA 1
ATOM 1959 C C . SER A 1 244 ? -30.859 -5.348 33.312 1 15.5 244 SER A C 1
ATOM 1961 O O . SER A 1 244 ? -31.25 -6.344 32.688 1 15.5 244 SER A O 1
ATOM 1963 N N . ALA A 1 245 ? -31.297 -4.113 32.906 1 17.02 245 ALA A N 1
ATOM 1964 C CA . ALA A 1 245 ? -32.688 -4.285 32.562 1 17.02 245 ALA A CA 1
ATOM 1965 C C . ALA A 1 245 ? -32.844 -5.016 31.219 1 17.02 245 ALA A C 1
ATOM 1967 O O . ALA A 1 245 ? -32.062 -4.77 30.281 1 17.02 245 ALA A O 1
ATOM 1968 N N . HIS A 1 246 ? -33.5 -6.172 31.203 1 16.84 246 HIS A N 1
ATOM 1969 C CA . HIS A 1 246 ? -33.875 -7.348 30.406 1 16.84 246 HIS A CA 1
ATOM 1970 C C . HIS A 1 246 ? -34.75 -6.969 29.219 1 16.84 246 HIS A C 1
ATOM 1972 O O . HIS A 1 246 ? -35.094 -7.824 28.406 1 16.84 246 HIS A O 1
ATOM 1978 N N . ILE A 1 247 ? -34.656 -5.648 28.766 1 17.19 247 ILE A N 1
ATOM 1979 C CA . ILE A 1 247 ? -35.938 -5.543 28.078 1 17.19 247 ILE A CA 1
ATOM 1980 C C . ILE A 1 247 ? -35.969 -6.512 26.906 1 17.19 247 ILE A C 1
ATOM 1982 O O . ILE A 1 247 ? -34.969 -6.672 26.188 1 17.19 247 ILE A O 1
ATOM 1986 N N . GLN A 1 248 ? -37.125 -7.199 26.781 1 15.91 248 GLN A N 1
ATOM 1987 C CA . GLN A 1 248 ? -37.781 -8.336 26.141 1 15.91 248 GLN A CA 1
ATOM 1988 C C . GLN A 1 248 ? -38.062 -8.062 24.672 1 15.91 248 GLN A C 1
ATOM 1990 O O . GLN A 1 248 ? -38.906 -7.238 24.328 1 15.91 248 GLN A O 1
ATOM 1995 N N . PRO A 1 249 ? -37.062 -7.695 23.953 1 17.17 249 PRO A N 1
ATOM 1996 C CA . PRO A 1 249 ? -37.656 -7.34 22.656 1 17.17 249 PRO A CA 1
ATOM 1997 C C . PRO A 1 249 ? -38.438 -8.484 22.031 1 17.17 249 PRO A C 1
ATOM 1999 O O . PRO A 1 249 ? -38.062 -9.656 22.188 1 17.17 249 PRO A O 1
ATOM 2002 N N . THR A 1 250 ? -39.688 -8.203 21.875 1 15.42 250 THR A N 1
ATOM 2003 C CA . THR A 1 250 ? -40.781 -9.016 21.328 1 15.42 250 THR A CA 1
ATOM 2004 C C . THR A 1 250 ? -40.438 -9.5 19.922 1 15.42 250 THR A C 1
ATOM 2006 O O . THR A 1 250 ? -39.594 -8.898 19.234 1 15.42 250 THR A O 1
ATOM 2009 N N . SER A 1 251 ? -41.25 -10.523 19.5 1 15.23 251 SER A N 1
ATOM 2010 C CA . SER A 1 251 ? -41.281 -11.781 18.766 1 15.23 251 SER A CA 1
ATOM 2011 C C . SER A 1 251 ? -41.5 -11.547 17.266 1 15.23 251 SER A C 1
ATOM 2013 O O . SER A 1 251 ? -40.875 -12.219 16.438 1 15.23 251 SER A O 1
ATOM 2015 N N . SER A 1 252 ? -42.344 -10.578 16.844 1 15.16 252 SER A N 1
ATOM 2016 C CA . SER A 1 252 ? -43.344 -11.297 16.062 1 15.16 252 SER A CA 1
ATOM 2017 C C . SER A 1 252 ? -42.781 -11.703 14.703 1 15.16 252 SER A C 1
ATOM 2019 O O . SER A 1 252 ? -41.781 -11.156 14.25 1 15.16 252 SER A O 1
ATOM 2021 N N . GLN A 1 253 ? -43.781 -12.195 13.805 1 14.75 253 GLN A N 1
ATOM 2022 C CA . GLN A 1 253 ? -44.094 -13.375 13.008 1 14.75 253 GLN A CA 1
ATOM 2023 C C . GLN A 1 253 ? -43.688 -13.188 11.555 1 14.75 253 GLN A C 1
ATOM 2025 O O . GLN A 1 253 ? -43.062 -14.078 10.961 1 14.75 253 GLN A O 1
ATOM 2030 N N . SER A 1 254 ? -44.156 -12.188 10.828 1 15.37 254 SER A N 1
ATOM 2031 C CA . SER A 1 254 ? -45 -12.719 9.773 1 15.37 254 SER A CA 1
ATOM 2032 C C . SER A 1 254 ? -44.188 -13.156 8.57 1 15.37 254 SER A C 1
ATOM 2034 O O . SER A 1 254 ? -43.031 -12.719 8.391 1 15.37 254 SER A O 1
ATOM 2036 N N . LYS A 1 255 ? -45 -13.992 7.68 1 15.64 255 LYS A N 1
ATOM 2037 C CA . LYS A 1 255 ? -45.062 -15.062 6.684 1 15.64 255 LYS A CA 1
ATOM 2038 C C . LYS A 1 255 ? -44.469 -14.594 5.352 1 15.64 255 LYS A C 1
ATOM 2040 O O . LYS A 1 255 ? -44.406 -13.398 5.074 1 15.64 255 LYS A O 1
ATOM 2045 N N . SER A 1 256 ? -44.219 -15.547 4.531 1 15.94 256 SER A N 1
ATOM 2046 C CA . SER A 1 256 ? -43.438 -16.125 3.438 1 15.94 256 SER A CA 1
ATOM 2047 C C . SER A 1 256 ? -44 -15.703 2.082 1 15.94 256 SER A C 1
ATOM 2049 O O . SER A 1 256 ? -43.5 -16.141 1.04 1 15.94 256 SER A O 1
ATOM 2051 N N . ARG A 1 257 ? -44.469 -14.43 1.907 1 15 257 ARG A N 1
ATOM 2052 C CA . ARG A 1 257 ? -45.219 -14.453 0.668 1 15 257 ARG A CA 1
ATOM 2053 C C . ARG A 1 257 ? -44.375 -14.93 -0.501 1 15 257 ARG A C 1
ATOM 2055 O O . ARG A 1 257 ? -43.25 -14.477 -0.676 1 15 257 ARG A O 1
ATOM 2062 N N . SER A 1 258 ? -44.812 -16.062 -1.146 1 15.49 258 SER A N 1
ATOM 2063 C CA . SER A 1 258 ? -44.344 -17 -2.164 1 15.49 258 SER A CA 1
ATOM 2064 C C . SER A 1 258 ? -44.281 -16.344 -3.539 1 15.49 258 SER A C 1
ATOM 2066 O O . SER A 1 258 ? -43.594 -16.797 -4.434 1 15.49 258 SER A O 1
ATOM 2068 N N . ALA A 1 259 ? -45.062 -15.266 -3.873 1 16.14 259 ALA A N 1
ATOM 2069 C CA . ALA A 1 259 ? -45.719 -15.484 -5.16 1 16.14 259 ALA A CA 1
ATOM 2070 C C . ALA A 1 259 ? -44.688 -15.523 -6.297 1 16.14 259 ALA A C 1
ATOM 2072 O O . ALA A 1 259 ? -43.781 -14.703 -6.352 1 16.14 259 ALA A O 1
ATOM 2073 N N . SER A 1 260 ? -44.656 -16.625 -7.035 1 16.7 260 SER A N 1
ATOM 2074 C CA . SER A 1 260 ? -43.875 -17.266 -8.094 1 16.7 260 SER A CA 1
ATOM 2075 C C . SER A 1 260 ? -44.062 -16.547 -9.43 1 16.7 260 SER A C 1
ATOM 2077 O O . SER A 1 260 ? -43.375 -16.859 -10.406 1 16.7 260 SER A O 1
ATOM 2079 N N . VAL A 1 261 ? -44.812 -15.43 -9.625 1 17.19 261 VAL A N 1
ATOM 2080 C CA . VAL A 1 261 ? -45.375 -15.508 -10.969 1 17.19 261 VAL A CA 1
ATOM 2081 C C . VAL A 1 261 ? -44.281 -15.43 -12.016 1 17.19 261 VAL A C 1
ATOM 2083 O O . VAL A 1 261 ? -43.375 -14.609 -11.906 1 17.19 261 VAL A O 1
ATOM 2086 N N . MET A 1 262 ? -44.188 -16.469 -12.898 1 17.45 262 MET A N 1
ATOM 2087 C CA . MET A 1 262 ? -43.375 -16.938 -14 1 17.45 262 MET A CA 1
ATOM 2088 C C . MET A 1 262 ? -43.531 -16.047 -15.227 1 17.45 262 MET A C 1
ATOM 2090 O O . MET A 1 262 ? -42.938 -16.312 -16.281 1 17.45 262 MET A O 1
ATOM 2094 N N . VAL A 1 263 ? -43.812 -14.773 -15.18 1 17.81 263 VAL A N 1
ATOM 2095 C CA . VAL A 1 263 ? -44.312 -14.336 -16.484 1 17.81 263 VAL A CA 1
ATOM 2096 C C . VAL A 1 263 ? -43.188 -14.445 -17.516 1 17.81 263 VAL A C 1
ATOM 2098 O O . VAL A 1 263 ? -42.031 -14.062 -17.266 1 17.81 263 VAL A O 1
ATOM 2101 N N . SER A 1 264 ? -43.375 -15.312 -18.516 1 18.05 264 SER A N 1
ATOM 2102 C CA . SER A 1 264 ? -42.625 -15.758 -19.688 1 18.05 264 SER A CA 1
ATOM 2103 C C . SER A 1 264 ? -42.438 -14.633 -20.688 1 18.05 264 SER A C 1
ATOM 2105 O O . SER A 1 264 ? -43.375 -14.281 -21.406 1 18.05 264 SER A O 1
ATOM 2107 N N . PRO A 1 265 ? -42.031 -13.391 -20.328 1 20.12 265 PRO A N 1
ATOM 2108 C CA . PRO A 1 265 ? -42.25 -12.469 -21.453 1 20.12 265 PRO A CA 1
ATOM 2109 C C . PRO A 1 265 ? -41.5 -12.891 -22.703 1 20.12 265 PRO A C 1
ATOM 2111 O O . PRO A 1 265 ? -40.438 -13.531 -22.625 1 20.12 265 PRO A O 1
ATOM 2114 N N . ASN A 1 266 ? -42.25 -13.133 -23.797 1 19.22 266 ASN A N 1
ATOM 2115 C CA . ASN A 1 266 ? -41.969 -13.406 -25.203 1 19.22 266 ASN A CA 1
ATOM 2116 C C . ASN A 1 266 ? -41.062 -12.344 -25.812 1 19.22 266 ASN A C 1
ATOM 2118 O O . ASN A 1 266 ? -41.406 -11.164 -25.828 1 19.22 266 ASN A O 1
ATOM 2122 N N . VAL A 1 267 ? -39.75 -12.453 -25.734 1 22.11 267 VAL A N 1
ATOM 2123 C CA . VAL A 1 267 ? -38.656 -11.633 -26.234 1 22.11 267 VAL A CA 1
ATOM 2124 C C . VAL A 1 267 ? -38.781 -11.484 -27.75 1 22.11 267 VAL A C 1
ATOM 2126 O O . VAL A 1 267 ? -38.719 -12.477 -28.484 1 22.11 267 VAL A O 1
ATOM 2129 N N . SER A 1 268 ? -39.688 -10.578 -28.125 1 22.72 268 SER A N 1
ATOM 2130 C CA . SER A 1 268 ? -39.844 -10.312 -29.562 1 22.72 268 SER A CA 1
ATOM 2131 C C . SER A 1 268 ? -38.469 -10.047 -30.203 1 22.72 268 SER A C 1
ATOM 2133 O O . SER A 1 268 ? -37.5 -9.766 -29.5 1 22.72 268 SER A O 1
ATOM 2135 N N . SER A 1 269 ? -38.562 -9.742 -31.562 1 23.44 269 SER A N 1
ATOM 2136 C CA . SER A 1 269 ? -37.781 -9.781 -32.781 1 23.44 269 SER A CA 1
ATOM 2137 C C . SER A 1 269 ? -36.688 -8.719 -32.75 1 23.44 269 SER A C 1
ATOM 2139 O O . SER A 1 269 ? -36.938 -7.551 -32.469 1 23.44 269 SER A O 1
ATOM 2141 N N . SER A 1 270 ? -35.406 -9.07 -32.5 1 28.44 270 SER A N 1
ATOM 2142 C CA . SER A 1 270 ? -34.094 -8.438 -32.406 1 28.44 270 SER A CA 1
ATOM 2143 C C . SER A 1 270 ? -33.781 -7.617 -33.656 1 28.44 270 SER A C 1
ATOM 2145 O O . SER A 1 270 ? -33.688 -8.164 -34.75 1 28.44 270 SER A O 1
ATOM 2147 N N . SER A 1 271 ? -34.438 -6.441 -33.812 1 30.72 271 SER A N 1
ATOM 2148 C CA . SER A 1 271 ? -34 -5.523 -34.875 1 30.72 271 SER A CA 1
ATOM 2149 C C . SER A 1 271 ? -32.469 -5.414 -34.906 1 30.72 271 SER A C 1
ATOM 2151 O O . SER A 1 271 ? -31.844 -5.234 -33.844 1 30.72 271 SER A O 1
ATOM 2153 N N . SER A 1 272 ? -31.828 -6.02 -35.844 1 35.22 272 SER A N 1
ATOM 2154 C CA . SER A 1 272 ? -30.406 -6.074 -36.188 1 35.22 272 SER A CA 1
ATOM 2155 C C . SER A 1 272 ? -29.797 -4.68 -36.219 1 35.22 272 SER A C 1
ATOM 2157 O O . SER A 1 272 ? -30.062 -3.896 -37.156 1 35.22 272 SER A O 1
ATOM 2159 N N . LEU A 1 273 ? -29.781 -3.965 -35.25 1 40.59 273 LEU A N 1
ATOM 2160 C CA . LEU A 1 273 ? -29.094 -2.68 -35.156 1 40.59 273 LEU A CA 1
ATOM 2161 C C . LEU A 1 273 ? -27.719 -2.762 -35.812 1 40.59 273 LEU A C 1
ATOM 2163 O O . LEU A 1 273 ? -26.922 -3.639 -35.469 1 40.59 273 LEU A O 1
ATOM 2167 N N . SER A 1 274 ? -27.641 -2.271 -37.031 1 51.72 274 SER A N 1
ATOM 2168 C CA . SER A 1 274 ? -26.484 -2.221 -37.938 1 51.72 274 SER A CA 1
ATOM 2169 C C . SER A 1 274 ? -25.25 -1.707 -37.219 1 51.72 274 SER A C 1
ATOM 2171 O O . SER A 1 274 ? -25.297 -0.667 -36.531 1 51.72 274 SER A O 1
ATOM 2173 N N . ILE A 1 275 ? -24.391 -2.463 -36.844 1 59.84 275 ILE A N 1
ATOM 2174 C CA . ILE A 1 275 ? -23.094 -2.152 -36.281 1 59.84 275 ILE A CA 1
ATOM 2175 C C . ILE A 1 275 ? -22.344 -1.17 -37.188 1 59.84 275 ILE A C 1
ATOM 2177 O O . ILE A 1 275 ? -22.219 -1.4 -38.375 1 59.84 275 ILE A O 1
ATOM 2181 N N . PRO A 1 276 ? -22.188 -0.008 -36.719 1 68 276 PRO A N 1
ATOM 2182 C CA . PRO A 1 276 ? -21.359 0.852 -37.562 1 68 276 PRO A CA 1
ATOM 2183 C C . PRO A 1 276 ? -20.094 0.148 -38.062 1 68 276 PRO A C 1
ATOM 2185 O O . PRO A 1 276 ? -19.406 -0.524 -37.281 1 68 276 PRO A O 1
ATOM 2188 N N . LYS A 1 277 ? -19.875 0.201 -39.312 1 69.75 277 LYS A N 1
ATOM 2189 C CA . LYS A 1 277 ? -18.812 -0.522 -40 1 69.75 277 LYS A CA 1
ATOM 2190 C C . LYS A 1 277 ? -17.469 -0.327 -39.312 1 69.75 277 LYS A C 1
ATOM 2192 O O . LYS A 1 277 ? -16.641 -1.242 -39.25 1 69.75 277 LYS A O 1
ATOM 2197 N N . GLN A 1 278 ? -17.297 0.733 -38.625 1 74.25 278 GLN A N 1
ATOM 2198 C CA . GLN A 1 278 ? -16.016 1.091 -38.031 1 74.25 278 GLN A CA 1
ATOM 2199 C C . GLN A 1 278 ? -15.758 0.289 -36.781 1 74.25 278 GLN A C 1
ATOM 2201 O O . GLN A 1 278 ? -14.609 0.157 -36.344 1 74.25 278 GLN A O 1
ATOM 2206 N N . PHE A 1 279 ? -16.797 -0.263 -36.25 1 77.88 279 PHE A N 1
ATOM 2207 C CA . PHE A 1 279 ? -16.641 -0.985 -35 1 77.88 279 PHE A CA 1
ATOM 2208 C C . PHE A 1 279 ? -16.844 -2.48 -35.219 1 77.88 279 PHE A C 1
ATOM 2210 O O . PHE A 1 279 ? -16.875 -3.246 -34.25 1 77.88 279 PHE A O 1
ATOM 2217 N N . ASP A 1 280 ? -17.016 -2.789 -36.469 1 75.5 280 ASP A N 1
ATOM 2218 C CA . ASP A 1 280 ? -17.156 -4.207 -36.781 1 75.5 280 ASP A CA 1
ATOM 2219 C C . ASP A 1 280 ? -15.805 -4.902 -36.812 1 75.5 280 ASP A C 1
ATOM 2221 O O . ASP A 1 280 ? -15.305 -5.219 -37.906 1 75.5 280 ASP A O 1
ATOM 2225 N N . CYS A 1 281 ? -15.102 -4.902 -35.75 1 79.12 281 CYS A N 1
ATOM 2226 C CA . CYS A 1 281 ? -13.805 -5.555 -35.562 1 79.12 281 CYS A CA 1
ATOM 2227 C C . CYS A 1 281 ? -13.773 -6.328 -34.25 1 79.12 281 CYS A C 1
ATOM 2229 O O . CYS A 1 281 ? -14.773 -6.379 -33.531 1 79.12 281 CYS A O 1
ATOM 2231 N N . GLU A 1 282 ? -12.719 -7.027 -34.094 1 79.81 282 GLU A N 1
ATOM 2232 C CA . GLU A 1 282 ? -12.523 -7.766 -32.844 1 79.81 282 GLU A CA 1
ATOM 2233 C C . GLU A 1 282 ? -11.992 -6.859 -31.734 1 79.81 282 GLU A C 1
ATOM 2235 O O . GLU A 1 282 ? -11.109 -6.027 -31.984 1 79.81 282 GLU A O 1
ATOM 2240 N N . TRP A 1 283 ? -12.625 -7.059 -30.5 1 81.75 283 TRP A N 1
ATOM 2241 C CA . TRP A 1 283 ? -12.32 -6.184 -29.359 1 81.75 283 TRP A CA 1
ATOM 2242 C C . TRP A 1 283 ? -11.758 -6.977 -28.188 1 81.75 283 TRP A C 1
ATOM 2244 O O . TRP A 1 283 ? -12.102 -8.148 -28 1 81.75 283 TRP A O 1
ATOM 2254 N N . PHE A 1 284 ? -10.875 -6.273 -27.562 1 84.12 284 PHE A N 1
ATOM 2255 C CA . PHE A 1 284 ? -10.383 -6.719 -26.25 1 84.12 284 PHE A CA 1
ATOM 2256 C C . PHE A 1 284 ? -10.773 -5.73 -25.156 1 84.12 284 PHE A C 1
ATOM 2258 O O . PHE A 1 284 ? -10.859 -4.527 -25.406 1 84.12 284 PHE A O 1
ATOM 2265 N N . TYR A 1 285 ? -11.117 -6.32 -23.984 1 86.44 285 TYR A N 1
ATOM 2266 C CA . TYR A 1 285 ? -11.398 -5.449 -22.844 1 86.44 285 TYR A CA 1
ATOM 2267 C C . TYR A 1 285 ? -10.805 -6.016 -21.562 1 86.44 285 TYR A C 1
ATOM 2269 O O . TYR A 1 285 ? -10.523 -7.215 -21.469 1 86.44 285 TYR A O 1
ATOM 2277 N N . VAL A 1 286 ? -10.594 -5.105 -20.641 1 80.62 286 VAL A N 1
ATOM 2278 C CA . VAL A 1 286 ? -10.102 -5.5 -19.328 1 80.62 286 VAL A CA 1
ATOM 2279 C C . VAL A 1 286 ? -11.281 -5.637 -18.359 1 80.62 286 VAL A C 1
ATOM 2281 O O . VAL A 1 286 ? -12.062 -4.695 -18.188 1 80.62 286 VAL A O 1
ATOM 2284 N N . ASP A 1 287 ? -11.438 -6.715 -17.797 1 76.69 287 ASP A N 1
ATOM 2285 C CA . ASP A 1 287 ? -12.57 -6.945 -16.906 1 76.69 287 ASP A CA 1
ATOM 2286 C C . ASP A 1 287 ? -12.266 -6.465 -15.5 1 76.69 287 ASP A C 1
ATOM 2288 O O . ASP A 1 287 ? -11.188 -5.922 -15.234 1 76.69 287 ASP A O 1
ATOM 2292 N N . SER A 1 288 ? -13.203 -6.555 -14.602 1 73.25 288 SER A N 1
ATOM 2293 C CA . SER A 1 288 ? -13.148 -6.086 -13.219 1 73.25 288 SER A CA 1
ATOM 2294 C C . SER A 1 288 ? -12.008 -6.75 -12.461 1 73.25 288 SER A C 1
ATOM 2296 O O . SER A 1 288 ? -11.523 -6.207 -11.461 1 73.25 288 SER A O 1
ATOM 2298 N N . ASN A 1 289 ? -11.516 -7.785 -12.961 1 64.75 289 ASN A N 1
ATOM 2299 C CA . ASN A 1 289 ? -10.398 -8.508 -12.359 1 64.75 289 ASN A CA 1
ATOM 2300 C C . ASN A 1 289 ? -9.07 -8.125 -13.008 1 64.75 289 ASN A C 1
ATO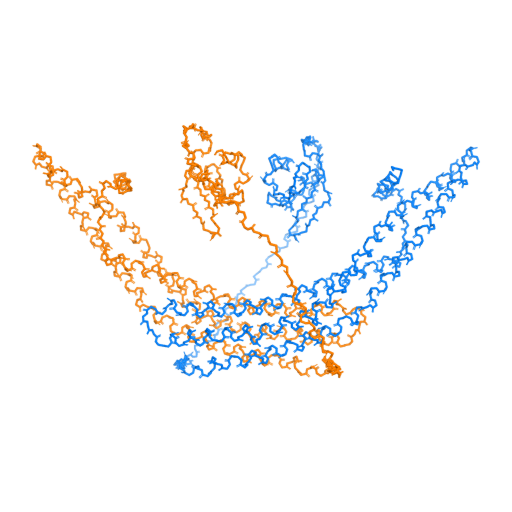M 2302 O O . ASN A 1 289 ? -8.086 -8.844 -12.875 1 64.75 289 ASN A O 1
ATOM 2306 N N . VAL A 1 290 ? -9.172 -7.137 -13.797 1 65.19 290 VAL A N 1
ATOM 2307 C CA . VAL A 1 290 ? -8.016 -6.574 -14.484 1 65.19 290 VAL A CA 1
ATOM 2308 C C . VAL A 1 290 ? -7.41 -7.613 -15.422 1 65.19 290 VAL A C 1
ATOM 2310 O O . VAL A 1 290 ? -6.188 -7.664 -15.602 1 65.19 290 VAL A O 1
ATOM 2313 N N . GLU A 1 291 ? -8.195 -8.398 -15.867 1 68.81 291 GLU A N 1
ATOM 2314 C CA . GLU A 1 291 ? -7.793 -9.375 -16.875 1 68.81 291 GLU A CA 1
ATOM 2315 C C . GLU A 1 291 ? -8.297 -8.969 -18.266 1 68.81 291 GLU A C 1
ATOM 2317 O O . GLU A 1 291 ? -9.43 -8.5 -18.406 1 68.81 291 GLU A O 1
ATOM 2322 N N . THR A 1 292 ? -7.387 -9.117 -19.203 1 75.19 292 THR A N 1
ATOM 2323 C CA . THR A 1 292 ? -7.766 -8.844 -20.578 1 75.19 292 THR A CA 1
ATOM 2324 C C . THR A 1 292 ? -8.711 -9.922 -21.109 1 75.19 292 THR A C 1
ATOM 2326 O O . THR A 1 292 ? -8.414 -11.117 -21.016 1 75.19 292 THR A O 1
ATOM 2329 N N . GLN A 1 293 ? -9.836 -9.461 -21.562 1 76.69 293 GLN A N 1
ATOM 2330 C CA . GLN A 1 293 ? -10.844 -10.32 -22.172 1 76.69 293 GLN A CA 1
ATOM 2331 C C . GLN A 1 293 ? -10.984 -10.008 -23.672 1 76.69 293 GLN A C 1
ATOM 2333 O O . GLN A 1 293 ? -10.812 -8.859 -24.078 1 76.69 293 GLN A O 1
ATOM 2338 N N . GLY A 1 294 ? -11.266 -11.117 -24.469 1 76.31 294 GLY A N 1
ATOM 2339 C CA . GLY A 1 294 ? -11.445 -10.977 -25.906 1 76.31 294 GLY A CA 1
ATOM 2340 C C . GLY A 1 294 ? -10.602 -11.953 -26.703 1 76.31 294 GLY A C 1
ATOM 2341 O O . GLY A 1 294 ? -9.977 -12.852 -26.141 1 76.31 294 GLY A O 1
ATOM 2342 N N . PRO A 1 295 ? -10.633 -11.922 -27.906 1 77.62 295 PRO A N 1
ATOM 2343 C CA . PRO A 1 295 ? -11.422 -10.977 -28.703 1 77.62 295 PRO A CA 1
ATOM 2344 C C . PRO A 1 295 ? -12.922 -11.266 -28.656 1 77.62 295 PRO A C 1
ATOM 2346 O O . PRO A 1 295 ? -13.328 -12.422 -28.609 1 77.62 295 PRO A O 1
ATOM 2349 N N . VAL A 1 296 ? -13.664 -10.133 -28.5 1 81.69 296 VAL A N 1
ATOM 2350 C CA . VAL A 1 296 ? -15.117 -10.211 -28.578 1 81.69 296 VAL A CA 1
ATOM 2351 C C . VAL A 1 296 ? -15.617 -9.336 -29.719 1 81.69 296 VAL A C 1
ATOM 2353 O O . VAL A 1 296 ? -14.969 -8.359 -30.094 1 81.69 296 VAL A O 1
ATOM 2356 N N . SER A 1 297 ? -16.688 -9.82 -30.375 1 80.75 297 SER A N 1
ATOM 2357 C CA . SER A 1 297 ? -17.328 -9.016 -31.406 1 80.75 297 SER A CA 1
ATOM 2358 C C . SER A 1 297 ? -17.953 -7.75 -30.812 1 80.75 297 SER A C 1
ATOM 2360 O O . SER A 1 297 ? -18.156 -7.664 -29.609 1 80.75 297 SER A O 1
ATOM 2362 N N . PHE A 1 298 ? -18.156 -6.863 -31.672 1 81.38 298 PHE A N 1
ATOM 2363 C CA . PHE A 1 298 ? -18.812 -5.645 -31.234 1 81.38 298 PHE A CA 1
ATOM 2364 C C . PHE A 1 298 ? -20.188 -5.957 -30.625 1 81.38 298 PHE A C 1
ATOM 2366 O O . PHE A 1 298 ? -20.594 -5.352 -29.641 1 81.38 298 PHE A O 1
ATOM 2373 N N . LYS A 1 299 ? -20.812 -6.902 -31.172 1 80.19 299 LYS A N 1
ATOM 2374 C CA . LYS A 1 299 ? -22.109 -7.309 -30.656 1 80.19 299 LYS A CA 1
ATOM 2375 C C . LYS A 1 299 ? -21.984 -7.898 -29.25 1 80.19 299 LYS A C 1
ATOM 2377 O O . LYS A 1 299 ? -22.797 -7.625 -28.375 1 80.19 299 LYS A O 1
ATOM 2382 N N . ALA A 1 300 ? -20.984 -8.609 -29.047 1 82.44 300 ALA A N 1
ATOM 2383 C CA . ALA A 1 300 ? -20.703 -9.141 -27.719 1 82.44 300 ALA A CA 1
ATOM 2384 C C . ALA A 1 300 ? -20.344 -8.023 -26.75 1 82.44 300 ALA A C 1
ATOM 2386 O O . ALA A 1 300 ? -20.766 -8.039 -25.594 1 82.44 300 ALA A O 1
ATOM 2387 N N . MET A 1 301 ? -19.625 -7.098 -27.188 1 84 301 MET A N 1
ATOM 2388 C CA . MET A 1 301 ? -19.312 -5.93 -26.375 1 84 301 MET A CA 1
ATOM 2389 C C . MET A 1 301 ? -20.562 -5.172 -25.984 1 84 301 MET A C 1
ATOM 2391 O O . MET A 1 301 ? -20.688 -4.703 -24.844 1 84 301 MET A O 1
ATOM 2395 N N . GLN A 1 302 ? -21.438 -5.094 -26.922 1 84.31 302 GLN A N 1
ATOM 2396 C CA . GLN A 1 302 ? -22.719 -4.438 -26.656 1 84.31 302 GLN A CA 1
ATOM 2397 C C . GLN A 1 302 ? -23.484 -5.148 -25.547 1 84.31 302 GLN A C 1
ATOM 2399 O O . GLN A 1 302 ? -24.031 -4.504 -24.656 1 84.31 302 GLN A O 1
ATOM 2404 N N . GLN A 1 303 ? -23.562 -6.383 -25.609 1 81.75 303 GLN A N 1
ATOM 2405 C CA . GLN A 1 303 ? -24.25 -7.18 -24.594 1 81.75 303 GLN A CA 1
ATOM 2406 C C . GLN A 1 303 ? -23.594 -7.035 -23.234 1 81.75 303 GLN A C 1
ATOM 2408 O O . GLN A 1 303 ? -24.297 -6.895 -22.219 1 81.75 303 GLN A O 1
ATOM 2413 N N . LYS A 1 304 ? -22.344 -6.965 -23.234 1 83.56 304 LYS A N 1
ATOM 2414 C CA . LYS A 1 304 ? -21.609 -6.863 -21.969 1 83.56 304 LYS A CA 1
ATOM 2415 C C . LYS A 1 304 ? -21.719 -5.461 -21.375 1 83.56 304 LYS A C 1
ATOM 2417 O O . LYS A 1 304 ? -21.734 -5.297 -20.156 1 83.56 304 LYS A O 1
ATOM 2422 N N . PHE A 1 305 ? -21.812 -4.578 -22.203 1 85.06 305 PHE A N 1
ATOM 2423 C CA . PHE A 1 305 ? -22.047 -3.211 -21.75 1 85.06 305 PHE A CA 1
ATOM 2424 C C . PHE A 1 305 ? -23.438 -3.068 -21.156 1 85.06 305 PHE A C 1
ATOM 2426 O O . PHE A 1 305 ? -23.594 -2.457 -20.094 1 85.06 305 PHE A O 1
ATOM 2433 N N . LYS A 1 306 ? -24.375 -3.684 -21.734 1 79.69 306 LYS A N 1
ATOM 2434 C CA . LYS A 1 306 ? -25.75 -3.668 -21.266 1 79.69 306 LYS A CA 1
ATOM 2435 C C . LYS A 1 306 ? -25.875 -4.438 -19.953 1 79.69 306 LYS A C 1
ATOM 2437 O O . LYS A 1 306 ? -26.672 -4.059 -19.078 1 79.69 306 LYS A O 1
ATOM 2442 N N . SER A 1 307 ? -25.141 -5.441 -19.828 1 81.25 307 SER A N 1
ATOM 2443 C CA . SER A 1 307 ? -25.188 -6.258 -18.625 1 81.25 307 SER A CA 1
ATOM 2444 C C . SER A 1 307 ? -24.391 -5.605 -17.484 1 81.25 307 SER A C 1
ATOM 2446 O O . SER A 1 307 ? -24.453 -6.059 -16.344 1 81.25 307 SER A O 1
ATOM 2448 N N . GLY A 1 308 ? -23.594 -4.66 -17.859 1 82.75 308 GLY A N 1
ATOM 2449 C CA . GLY A 1 308 ? -22.828 -3.959 -16.844 1 82.75 308 GLY A CA 1
ATOM 2450 C C . GLY A 1 308 ? -21.453 -4.559 -16.625 1 82.75 308 GLY A C 1
ATOM 2451 O O . GLY A 1 308 ? -20.719 -4.117 -15.742 1 82.75 308 GLY A O 1
ATOM 2452 N N . GLU A 1 309 ? -21.078 -5.477 -17.312 1 82 309 GLU A N 1
ATOM 2453 C CA . GLU A 1 309 ? -19.766 -6.105 -17.203 1 82 309 GLU A CA 1
ATOM 2454 C C . GLU A 1 309 ? -18.656 -5.176 -17.719 1 82 309 GLU A C 1
ATOM 2456 O O . GLU A 1 309 ? -17.562 -5.137 -17.156 1 82 309 GLU A O 1
ATOM 2461 N N . ILE A 1 310 ? -19.031 -4.59 -18.859 1 84.31 310 ILE A N 1
ATOM 2462 C CA . ILE A 1 310 ? -18.156 -3.543 -19.375 1 84.31 310 ILE A CA 1
ATOM 2463 C C . ILE A 1 310 ? -18.812 -2.18 -19.203 1 84.31 310 ILE A C 1
ATOM 2465 O O . ILE A 1 310 ? -20.031 -2.057 -19.344 1 84.31 310 ILE A O 1
ATOM 2469 N N . GLN A 1 311 ? -17.953 -1.343 -18.766 1 83.69 311 GLN A N 1
ATOM 2470 C CA . GLN A 1 311 ? -18.453 -0 -18.5 1 83.69 311 GLN A CA 1
ATOM 2471 C C . GLN A 1 311 ? -17.703 1.045 -19.312 1 83.69 311 GLN A C 1
ATOM 2473 O O . GLN A 1 311 ? -16.703 0.726 -19.953 1 83.69 311 GLN A O 1
ATOM 2478 N N . SER A 1 312 ? -18.203 2.221 -19.234 1 84.81 312 SER A N 1
ATOM 2479 C CA . SER A 1 312 ? -17.641 3.332 -20 1 84.81 312 SER A CA 1
ATOM 2480 C C . SER A 1 312 ? -16.156 3.516 -19.672 1 84.81 312 SER A C 1
ATOM 2482 O O . SER A 1 312 ? -15.383 3.939 -20.531 1 84.81 312 SER A O 1
ATOM 2484 N N . GLY A 1 313 ? -15.789 3.055 -18.562 1 84.94 313 GLY A N 1
ATOM 2485 C CA . GLY A 1 313 ? -14.414 3.189 -18.109 1 84.94 313 GLY A CA 1
ATOM 2486 C C . GLY A 1 313 ? -13.57 1.959 -18.391 1 84.94 313 GLY A C 1
ATOM 2487 O O . GLY A 1 313 ? -12.391 1.924 -18.047 1 84.94 313 GLY A O 1
ATOM 2488 N N . THR A 1 314 ? -14.039 1.018 -18.875 1 84.06 314 THR A N 1
ATOM 2489 C CA . THR A 1 314 ? -13.328 -0.222 -19.172 1 84.06 314 THR A CA 1
ATOM 2490 C C . THR A 1 314 ? -12.32 -0.012 -20.297 1 84.06 314 THR A C 1
ATOM 2492 O O . THR A 1 314 ? -12.625 0.625 -21.297 1 84.06 314 THR A O 1
ATOM 2495 N N . HIS A 1 315 ? -11.18 -0.513 -20.078 1 84.62 315 HIS A N 1
ATOM 2496 C CA . HIS A 1 315 ? -10.156 -0.465 -21.109 1 84.62 315 HIS A CA 1
ATOM 2497 C C . HIS A 1 315 ? -10.453 -1.466 -22.219 1 84.62 315 HIS A C 1
ATOM 2499 O O . HIS A 1 315 ? -10.758 -2.631 -21.953 1 84.62 315 HIS A O 1
ATOM 2505 N N . VAL A 1 316 ? -10.383 -0.872 -23.484 1 86.12 316 VAL A N 1
ATOM 2506 C CA . VAL A 1 316 ? -10.641 -1.71 -24.641 1 86.12 316 VAL A CA 1
ATOM 2507 C C . VAL A 1 316 ? -9.539 -1.512 -25.688 1 86.12 316 VAL A C 1
ATOM 2509 O O . VAL A 1 316 ? -8.883 -0.47 -25.703 1 86.12 316 VAL A O 1
ATOM 2512 N N . TYR A 1 317 ? -9.312 -2.57 -26.422 1 81.5 317 TYR A N 1
ATOM 2513 C CA . TYR A 1 317 ? -8.43 -2.594 -27.578 1 81.5 317 TYR A CA 1
ATOM 2514 C C . TYR A 1 317 ? -9.094 -3.303 -28.75 1 81.5 317 TYR A C 1
ATOM 2516 O O . TYR A 1 317 ? -9.664 -4.383 -28.594 1 81.5 317 TYR A O 1
ATOM 2524 N N . GLY A 1 318 ? -9.172 -2.564 -29.875 1 77.88 318 GLY A N 1
ATOM 2525 C CA . GLY A 1 318 ? -9.789 -3.141 -31.062 1 77.88 318 GLY A CA 1
ATOM 2526 C C . GLY A 1 318 ? -9.828 -2.184 -32.219 1 77.88 318 GLY A C 1
ATOM 2527 O O . GLY A 1 318 ? -9.695 -0.97 -32.062 1 77.88 318 GLY A O 1
ATOM 2528 N N . GLY A 1 319 ? -9.977 -2.781 -33.312 1 72.81 319 GLY A N 1
ATOM 2529 C CA . GLY A 1 319 ? -10.078 -1.995 -34.531 1 72.81 319 GLY A CA 1
ATOM 2530 C C . GLY A 1 319 ? -8.82 -1.215 -34.844 1 72.81 319 GLY A C 1
ATOM 2531 O O . GLY A 1 319 ? -7.711 -1.755 -34.781 1 72.81 319 GLY A O 1
ATOM 2532 N N . ASP A 1 320 ? -8.969 0.044 -35.125 1 69.56 320 ASP A N 1
ATOM 2533 C CA . ASP A 1 320 ? -7.867 0.903 -35.562 1 69.56 320 ASP A CA 1
ATOM 2534 C C . ASP A 1 320 ? -7.184 1.566 -34.375 1 69.56 320 ASP A C 1
ATOM 2536 O O . ASP A 1 320 ? -6.461 2.553 -34.531 1 69.56 320 ASP A O 1
ATOM 2540 N N . LEU A 1 321 ? -7.449 0.987 -33.219 1 74.12 321 LEU A N 1
ATOM 2541 C CA . LEU A 1 321 ? -6.828 1.556 -32 1 74.12 321 LEU A CA 1
ATOM 2542 C C . LEU A 1 321 ? -5.363 1.135 -31.906 1 74.12 321 LEU A C 1
ATOM 2544 O O . LEU A 1 321 ? -5.027 -0.019 -32.188 1 74.12 321 LEU A O 1
ATOM 2548 N N . SER A 1 322 ? -4.406 2.047 -31.609 1 73.44 322 SER A N 1
ATOM 2549 C CA . SER A 1 322 ? -2.98 1.758 -31.5 1 73.44 322 SER A CA 1
ATOM 2550 C C . SER A 1 322 ? -2.609 1.362 -30.062 1 73.44 322 SER A C 1
ATOM 2552 O O . SER A 1 322 ? -1.512 0.857 -29.828 1 73.44 322 SER A O 1
ATOM 2554 N N . ASP A 1 323 ? -3.529 1.609 -29.156 1 78.19 323 ASP A N 1
ATOM 2555 C CA . ASP A 1 323 ? -3.285 1.316 -27.75 1 78.19 323 ASP A CA 1
ATOM 2556 C C . ASP A 1 323 ? -4.59 1.015 -27.016 1 78.19 323 ASP A C 1
ATOM 2558 O O . ASP A 1 323 ? -5.676 1.31 -27.531 1 78.19 323 ASP A O 1
ATOM 2562 N N . TRP A 1 324 ? -4.441 0.44 -25.828 1 79.62 324 TRP A N 1
ATOM 2563 C CA . TRP A 1 324 ? -5.59 0.238 -24.953 1 79.62 324 TRP A CA 1
ATOM 2564 C C . TRP A 1 324 ? -6.191 1.574 -24.531 1 79.62 324 TRP A C 1
ATOM 2566 O O . TRP A 1 324 ? -5.473 2.48 -24.109 1 79.62 324 TRP A O 1
ATOM 2576 N N . VAL A 1 325 ? -7.527 1.617 -24.719 1 80.5 325 VAL A N 1
ATOM 2577 C CA . VAL A 1 325 ? -8.195 2.867 -24.375 1 80.5 325 VAL A CA 1
ATOM 2578 C C . VAL A 1 325 ? -9.5 2.568 -23.641 1 80.5 325 VAL A C 1
ATOM 2580 O O . VAL A 1 325 ? -10.039 1.464 -23.75 1 80.5 325 VAL A O 1
ATOM 2583 N N . GLN A 1 326 ? -9.898 3.463 -22.875 1 81.44 326 GLN A N 1
ATOM 2584 C CA . GLN A 1 326 ? -11.195 3.295 -22.234 1 81.44 326 GLN A CA 1
ATOM 2585 C C . GLN A 1 326 ? -12.336 3.494 -23.234 1 81.44 326 GLN A C 1
ATOM 2587 O O . GLN A 1 326 ? -12.242 4.34 -24.125 1 81.44 326 GLN A O 1
ATOM 2592 N N . ILE A 1 327 ? -13.391 2.725 -23.109 1 87.44 327 ILE A N 1
ATOM 2593 C CA . ILE A 1 327 ? -14.547 2.742 -24 1 87.44 327 ILE A CA 1
ATOM 2594 C C . ILE A 1 327 ? -15.023 4.18 -24.188 1 87.44 327 ILE A C 1
ATOM 2596 O O . ILE A 1 327 ? -15.297 4.605 -25.312 1 87.44 327 ILE A O 1
ATOM 2600 N N . ARG A 1 328 ? -15.039 4.938 -23.125 1 81.56 328 ARG A N 1
ATOM 2601 C CA . ARG A 1 328 ? -15.578 6.289 -23.125 1 81.56 328 ARG A CA 1
ATOM 2602 C C . ARG A 1 328 ? -14.703 7.227 -23.953 1 81.56 328 ARG A C 1
ATOM 2604 O O . ARG A 1 328 ? -15.156 8.289 -24.391 1 81.56 328 ARG A O 1
ATOM 2611 N N . THR A 1 329 ? -13.484 6.801 -24.344 1 80.38 329 THR A N 1
ATOM 2612 C CA . THR A 1 329 ? -12.539 7.668 -25.031 1 80.38 329 THR A CA 1
ATOM 2613 C C . THR A 1 329 ? -12.609 7.453 -26.547 1 80.38 329 THR A C 1
ATOM 2615 O O . THR A 1 329 ? -12.039 8.227 -27.312 1 80.38 329 THR A O 1
ATOM 2618 N N . VAL A 1 330 ? -13.203 6.457 -26.938 1 78.88 330 VAL A N 1
ATOM 2619 C CA . VAL A 1 330 ? -13.328 6.148 -28.359 1 78.88 330 VAL A CA 1
ATOM 2620 C C . VAL A 1 330 ? -14.617 6.758 -28.922 1 78.88 330 VAL A C 1
ATOM 2622 O O . VAL A 1 330 ? -15.711 6.434 -28.453 1 78.88 330 VAL A O 1
ATOM 2625 N N . ALA A 1 331 ? -14.367 7.645 -29.859 1 78.62 331 ALA A N 1
ATOM 2626 C CA . ALA A 1 331 ? -15.508 8.359 -30.438 1 78.62 331 ALA A CA 1
ATOM 2627 C C . ALA A 1 331 ? -16.531 7.383 -31 1 78.62 331 ALA A C 1
ATOM 2629 O O . ALA A 1 331 ? -16.203 6.551 -31.859 1 78.62 331 ALA A O 1
ATOM 2630 N N . GLY A 1 332 ? -17.734 7.41 -30.5 1 81 332 GLY A N 1
ATOM 2631 C CA . GLY A 1 332 ? -18.844 6.66 -31.047 1 81 332 GLY A CA 1
ATOM 2632 C C . GLY A 1 332 ? -18.969 5.262 -30.469 1 81 332 GLY A C 1
ATOM 2633 O O . GLY A 1 332 ? -19.984 4.59 -30.656 1 81 332 GLY A O 1
ATOM 2634 N N . LEU A 1 333 ? -17.953 4.867 -29.766 1 84.75 333 LEU A N 1
ATOM 2635 C CA . LEU A 1 333 ? -17.969 3.479 -29.312 1 84.75 333 LEU A CA 1
ATOM 2636 C C . LEU A 1 333 ? -18.969 3.273 -28.188 1 84.75 333 LEU A C 1
ATOM 2638 O O . LEU A 1 333 ? -19.781 2.342 -28.234 1 84.75 333 LEU A O 1
ATOM 2642 N N . GLU A 1 334 ? -18.891 4.129 -27.266 1 84.56 334 GLU A N 1
ATOM 2643 C CA . GLU A 1 334 ? -19.828 4 -26.156 1 84.56 334 GLU A CA 1
ATOM 2644 C C . GLU A 1 334 ? -21.266 4.09 -26.641 1 84.56 334 GLU A C 1
ATOM 2646 O O . GLU A 1 334 ? -22.125 3.309 -26.203 1 84.56 334 GLU A O 1
ATOM 2651 N N . ALA A 1 335 ? -21.578 5.055 -27.516 1 81.69 335 ALA A N 1
ATOM 2652 C CA . ALA A 1 335 ? -22.922 5.207 -28.078 1 81.69 335 ALA A CA 1
ATOM 2653 C C . ALA A 1 335 ? -23.328 3.967 -28.859 1 81.69 335 ALA A C 1
ATOM 2655 O O . ALA A 1 335 ? -24.484 3.537 -28.812 1 81.69 335 ALA A O 1
ATOM 2656 N N . ALA A 1 336 ? -22.391 3.471 -29.5 1 81.5 336 ALA A N 1
ATOM 2657 C CA . ALA A 1 336 ? -22.641 2.277 -30.297 1 81.5 336 ALA A CA 1
ATOM 2658 C C . ALA A 1 336 ? -22.891 1.061 -29.406 1 81.5 336 ALA A C 1
ATOM 2660 O O . ALA A 1 336 ? -23.688 0.188 -29.75 1 81.5 336 ALA A O 1
ATOM 2661 N N . LEU A 1 337 ? -22.281 1.135 -28.297 1 84.75 337 LEU A N 1
ATOM 2662 C CA . LEU A 1 337 ? -22.422 0.004 -27.391 1 84.75 337 LEU A CA 1
ATOM 2663 C C . LEU A 1 337 ? -23.75 0.077 -26.641 1 84.75 337 LEU A C 1
ATOM 2665 O O . LEU A 1 337 ? -24.281 -0.948 -26.203 1 84.75 337 LEU A O 1
ATOM 2669 N N . LYS A 1 338 ? -24.297 1.204 -26.453 1 82.12 338 LYS A N 1
ATOM 2670 C CA . LYS A 1 338 ? -25.562 1.412 -25.734 1 82.12 338 LYS A CA 1
ATOM 2671 C C . LYS A 1 338 ? -26.75 1.069 -26.609 1 82.12 338 LYS A C 1
ATOM 2673 O O . LYS A 1 338 ? -27.891 0.99 -26.125 1 82.12 338 LYS A O 1
ATOM 2678 N N . GLN A 1 339 ? -26.5 0.958 -27.797 1 74.12 339 GLN A N 1
ATOM 2679 C CA . GLN A 1 339 ? -27.578 0.631 -28.719 1 74.12 339 GLN A CA 1
ATOM 2680 C C . GLN A 1 339 ? -27.922 -0.854 -28.656 1 74.12 339 GLN A C 1
ATOM 2682 O O . GLN A 1 339 ? -27.078 -1.681 -28.312 1 74.12 339 GLN A O 1
ATOM 2687 N N . MET B 1 1 ? -26.375 42.406 -4.434 1 60.78 1 MET B N 1
ATOM 2688 C CA . MET B 1 1 ? -25.859 42.75 -5.758 1 60.78 1 MET B CA 1
ATOM 2689 C C . MET B 1 1 ? -24.75 43.781 -5.66 1 60.78 1 MET B C 1
ATOM 2691 O O . MET B 1 1 ? -23.688 43.625 -6.246 1 60.78 1 MET B O 1
ATOM 2695 N N . LYS B 1 2 ? -24.953 44.688 -4.863 1 74.81 2 LYS B N 1
ATOM 2696 C CA . LYS B 1 2 ? -23.953 45.75 -4.762 1 74.81 2 LYS B CA 1
ATOM 2697 C C . LYS B 1 2 ? -22.656 45.219 -4.141 1 74.81 2 LYS B C 1
ATOM 2699 O O . LYS B 1 2 ? -21.562 45.562 -4.609 1 74.81 2 LYS B O 1
ATOM 2704 N N . LYS B 1 3 ? -22.844 44.281 -3.172 1 81.88 3 LYS B N 1
ATOM 2705 C CA . LYS B 1 3 ? -21.656 43.719 -2.502 1 81.88 3 LYS B CA 1
ATOM 2706 C C . LYS B 1 3 ? -20.781 42.969 -3.482 1 81.88 3 LYS B C 1
ATOM 2708 O O . LYS B 1 3 ? -19.562 43.156 -3.533 1 81.88 3 LYS B O 1
ATOM 2713 N N . LEU B 1 4 ? -21.375 42.125 -4.219 1 78.25 4 LEU B N 1
ATOM 2714 C CA . LEU B 1 4 ? -20.641 41.281 -5.164 1 78.25 4 LEU B CA 1
ATOM 2715 C C . LEU B 1 4 ? -19.953 42.125 -6.219 1 78.25 4 LEU B C 1
ATOM 2717 O O . LEU B 1 4 ? -18.828 41.812 -6.637 1 78.25 4 LEU B O 1
ATOM 2721 N N . TRP B 1 5 ? -20.641 43.188 -6.512 1 77.12 5 TRP B N 1
ATOM 2722 C CA . TRP B 1 5 ? -20.062 44.094 -7.488 1 77.12 5 TRP B CA 1
ATOM 2723 C C . TRP B 1 5 ? -18.828 44.781 -6.914 1 77.12 5 TRP B C 1
ATOM 2725 O O . TRP B 1 5 ? -17.797 44.875 -7.578 1 77.12 5 TRP B O 1
ATOM 2735 N N . VAL B 1 6 ? -18.984 45.219 -5.734 1 81.19 6 VAL B N 1
ATOM 2736 C CA . VAL B 1 6 ? -17.875 45.906 -5.078 1 81.19 6 VAL B CA 1
ATOM 2737 C C . VAL B 1 6 ? -16.672 44.969 -4.961 1 81.19 6 VAL B C 1
ATOM 2739 O O . VAL B 1 6 ? -15.555 45.344 -5.316 1 81.19 6 VAL B O 1
ATOM 2742 N N . ILE B 1 7 ? -16.953 43.812 -4.555 1 83 7 ILE B N 1
ATOM 2743 C CA . ILE B 1 7 ? -15.898 42.812 -4.348 1 83 7 ILE B CA 1
ATOM 2744 C C . ILE B 1 7 ? -15.242 42.469 -5.684 1 83 7 ILE B C 1
ATOM 2746 O O . ILE B 1 7 ? -14.016 42.406 -5.785 1 83 7 ILE B O 1
ATOM 2750 N N . GLY B 1 8 ? -16.016 42.219 -6.641 1 77.75 8 GLY B N 1
ATOM 2751 C CA . GLY B 1 8 ? -15.5 41.906 -7.969 1 77.75 8 GLY B CA 1
ATOM 2752 C C . GLY B 1 8 ? -14.633 43.031 -8.547 1 77.75 8 GLY B C 1
ATOM 2753 O O . GLY B 1 8 ? -13.539 42.75 -9.047 1 77.75 8 GLY B O 1
ATOM 2754 N N . THR B 1 9 ? -15.125 44.219 -8.508 1 78.31 9 THR B N 1
ATOM 2755 C CA . THR B 1 9 ? -14.414 45.375 -9.039 1 78.31 9 THR B CA 1
ATOM 2756 C C . THR B 1 9 ? -13.062 45.531 -8.344 1 78.31 9 THR B C 1
ATOM 2758 O O . THR B 1 9 ? -12.039 45.719 -9.008 1 78.31 9 THR B O 1
ATOM 2761 N N . GLN B 1 10 ? -13.133 45.438 -7.109 1 81.06 10 GLN B N 1
ATOM 2762 C CA . GLN B 1 10 ? -11.906 45.656 -6.352 1 81.06 10 GLN B CA 1
ATOM 2763 C C . GLN B 1 10 ? -10.914 44.531 -6.566 1 81.06 10 GLN B C 1
ATOM 2765 O O . GLN B 1 10 ? -9.703 44.75 -6.586 1 81.06 10 GLN B O 1
ATOM 2770 N N . THR B 1 11 ? -11.43 43.344 -6.734 1 80.69 11 THR B N 1
ATOM 2771 C CA . THR B 1 11 ? -10.578 42.219 -7.02 1 80.69 11 THR B CA 1
ATOM 2772 C C . THR B 1 11 ? -9.797 42.406 -8.312 1 80.69 11 THR B C 1
ATOM 2774 O O . THR B 1 11 ? -8.586 42.188 -8.352 1 80.69 11 THR B O 1
ATOM 2777 N N . ILE B 1 12 ? -10.461 42.906 -9.219 1 78.12 12 ILE B N 1
ATOM 2778 C CA . ILE B 1 12 ? -9.844 43.156 -10.516 1 78.12 12 ILE B CA 1
ATOM 2779 C C . ILE B 1 12 ? -8.805 44.281 -10.391 1 78.12 12 ILE B C 1
ATOM 2781 O O . ILE B 1 12 ? -7.688 44.156 -10.891 1 78.12 12 ILE B O 1
ATOM 2785 N N . LYS B 1 13 ? -9.117 45.281 -9.75 1 80 13 LYS B N 1
ATOM 2786 C CA . LYS B 1 13 ? -8.195 46.406 -9.586 1 80 13 LYS B CA 1
ATOM 2787 C C . LYS B 1 13 ? -6.926 45.969 -8.867 1 80 13 LYS B C 1
ATOM 2789 O O . LYS B 1 13 ? -5.824 46.375 -9.242 1 80 13 LYS B O 1
ATOM 2794 N N . THR B 1 14 ? -7.113 45.219 -7.922 1 79 14 THR B N 1
ATOM 2795 C CA . THR B 1 14 ? -5.973 44.75 -7.145 1 79 14 THR B CA 1
ATOM 2796 C C . THR B 1 14 ? -5.078 43.844 -7.996 1 79 14 THR B C 1
ATOM 2798 O O . THR B 1 14 ? -3.852 43.969 -7.953 1 79 14 THR B O 1
ATOM 2801 N N . LYS B 1 15 ? -5.613 43 -8.789 1 76.5 15 LYS B N 1
ATOM 2802 C CA . LYS B 1 15 ? -4.863 42.094 -9.656 1 76.5 15 LYS B CA 1
ATOM 2803 C C . LYS B 1 15 ? -4.078 42.875 -10.711 1 76.5 15 LYS B C 1
ATOM 2805 O O . LYS B 1 15 ? -2.979 42.469 -11.094 1 76.5 15 LYS B O 1
ATOM 2810 N N . LEU B 1 16 ? -4.688 43.969 -11.008 1 77.12 16 LEU B N 1
ATOM 2811 C CA . LEU B 1 16 ? -4.078 44.812 -12.047 1 77.12 16 LEU B CA 1
ATOM 2812 C C . LEU B 1 16 ? -3.082 45.781 -11.445 1 77.12 16 LEU B C 1
ATOM 2814 O O . LEU B 1 16 ? -2.428 46.531 -12.164 1 77.12 16 LEU B O 1
ATOM 2818 N N . GLY B 1 17 ? -2.912 45.75 -10.125 1 78.81 17 GLY B N 1
ATOM 2819 C CA . GLY B 1 17 ? -1.994 46.656 -9.445 1 78.81 17 GLY B CA 1
ATOM 2820 C C . GLY B 1 17 ? -2.486 48.094 -9.406 1 78.81 17 GLY B C 1
ATOM 2821 O O . GLY B 1 17 ? -1.697 49 -9.227 1 78.81 17 GLY B O 1
ATOM 2822 N N . LYS B 1 18 ? -3.672 48.344 -9.602 1 74.69 18 LYS B N 1
ATOM 2823 C CA . LYS B 1 18 ? -4.234 49.688 -9.68 1 74.69 18 LYS B CA 1
ATOM 2824 C C . LYS B 1 18 ? -4.805 50.125 -8.328 1 74.69 18 LYS B C 1
ATOM 2826 O O . LYS B 1 18 ? -5.348 51.219 -8.203 1 74.69 18 LYS B O 1
ATOM 2831 N N . ALA B 1 19 ? -4.754 49.188 -7.379 1 77.5 19 ALA B N 1
ATOM 2832 C CA . ALA B 1 19 ? -5.238 49.531 -6.047 1 77.5 19 ALA B CA 1
ATOM 2833 C C . ALA B 1 19 ? -4.379 48.906 -4.965 1 77.5 19 ALA B C 1
ATOM 2835 O O . ALA B 1 19 ? -3.941 47.75 -5.109 1 77.5 19 ALA B O 1
ATOM 2836 N N . GLU B 1 20 ? -4.121 49.781 -4.004 1 78.88 20 GLU B N 1
ATOM 2837 C CA . GLU B 1 20 ? -3.391 49.281 -2.85 1 78.88 20 GLU B CA 1
ATOM 2838 C C . GLU B 1 20 ? -4.297 48.438 -1.947 1 78.88 20 GLU B C 1
ATOM 2840 O O . GLU B 1 20 ? -5.461 48.781 -1.734 1 78.88 20 GLU B O 1
ATOM 2845 N N . GLN B 1 21 ? -3.803 47.312 -1.567 1 85.88 21 GLN B N 1
ATOM 2846 C CA . GLN B 1 21 ? -4.559 46.469 -0.663 1 85.88 21 GLN B CA 1
ATOM 2847 C C . GLN B 1 21 ? -4.121 46.656 0.784 1 85.88 21 GLN B C 1
ATOM 2849 O O . GLN B 1 21 ? -2.926 46.781 1.066 1 85.88 21 GLN B O 1
ATOM 2854 N N . THR B 1 22 ? -5.07 46.875 1.63 1 89.5 22 THR B N 1
ATOM 2855 C CA . THR B 1 22 ? -4.789 46.938 3.059 1 89.5 22 THR B CA 1
ATOM 2856 C C . THR B 1 22 ? -4.07 45.688 3.537 1 89.5 22 THR B C 1
ATOM 2858 O O . THR B 1 22 ? -4.492 44.562 3.221 1 89.5 22 THR B O 1
ATOM 2861 N N . GLU B 1 23 ? -2.939 45.875 4.168 1 87.88 23 GLU B N 1
ATOM 2862 C CA . GLU B 1 23 ? -2.141 44.75 4.633 1 87.88 23 GLU B CA 1
ATOM 2863 C C . GLU B 1 23 ? -2.047 44.75 6.156 1 87.88 23 GLU B C 1
ATOM 2865 O O . GLU B 1 23 ? -2.031 45.781 6.797 1 87.88 23 GLU B O 1
ATOM 2870 N N . ASP B 1 24 ? -2.174 43.625 6.695 1 93.56 24 ASP B N 1
ATOM 2871 C CA . ASP B 1 24 ? -1.891 43.344 8.102 1 93.56 24 ASP B CA 1
ATOM 2872 C C . ASP B 1 24 ? -0.796 42.281 8.227 1 93.56 24 ASP B C 1
ATOM 2874 O O . ASP B 1 24 ? -1.05 41.094 8.031 1 93.56 24 ASP B O 1
ATOM 2878 N N . GLU B 1 25 ? 0.417 42.719 8.594 1 92.88 25 GLU B N 1
ATOM 2879 C CA . GLU B 1 25 ? 1.584 41.844 8.648 1 92.88 25 GLU B CA 1
ATOM 2880 C C . GLU B 1 25 ? 1.417 40.75 9.719 1 92.88 25 GLU B C 1
ATOM 2882 O O . GLU B 1 25 ? 1.793 39.594 9.508 1 92.88 25 GLU B O 1
ATOM 2887 N N . GLU B 1 26 ? 0.871 41.219 10.852 1 95.31 26 GLU B N 1
ATOM 2888 C CA . GLU B 1 26 ? 0.651 40.25 11.938 1 95.31 26 GLU B CA 1
ATOM 2889 C C . GLU B 1 26 ? -0.294 39.125 11.5 1 95.31 26 GLU B C 1
ATOM 2891 O O . GLU B 1 26 ? -0.035 37.969 11.758 1 95.31 26 GLU B O 1
ATOM 2896 N N . PHE B 1 27 ? -1.345 39.5 10.828 1 96.69 27 PHE B N 1
ATOM 2897 C CA . PHE B 1 27 ? -2.281 38.5 10.328 1 96.69 27 PHE B CA 1
ATOM 2898 C C . PHE B 1 27 ? -1.604 37.594 9.312 1 96.69 27 PHE B C 1
ATOM 2900 O O . PHE B 1 27 ? -1.828 36.375 9.32 1 96.69 27 PHE B O 1
ATOM 2907 N N . SER B 1 28 ? -0.809 38.188 8.484 1 94.94 28 SER B N 1
ATOM 2908 C CA . SER B 1 28 ? -0.121 37.406 7.465 1 94.94 28 SER B CA 1
ATOM 2909 C C . SER B 1 28 ? 0.767 36.344 8.102 1 94.94 28 SER B C 1
ATOM 2911 O O . SER B 1 28 ? 0.75 35.188 7.68 1 94.94 28 SER B O 1
ATOM 2913 N N . ILE B 1 29 ? 1.514 36.656 9.109 1 96.06 29 ILE B N 1
ATOM 2914 C CA . ILE B 1 29 ? 2.391 35.75 9.82 1 96.06 29 ILE B CA 1
ATOM 2915 C C . ILE B 1 29 ? 1.557 34.656 10.477 1 96.06 29 ILE B C 1
ATOM 2917 O O . ILE B 1 29 ? 1.853 33.469 10.328 1 96.06 29 ILE B O 1
ATOM 2921 N N . LEU B 1 30 ? 0.487 35.031 11.133 1 95.81 30 LEU B N 1
ATOM 2922 C CA . LEU B 1 30 ? -0.375 34.094 11.844 1 95.81 30 LEU B CA 1
ATOM 2923 C C . LEU B 1 30 ? -1.081 33.156 10.867 1 95.81 30 LEU B C 1
ATOM 2925 O O . LEU B 1 30 ? -1.226 31.969 11.141 1 95.81 30 LEU B O 1
ATOM 2929 N N . SER B 1 31 ? -1.504 33.75 9.797 1 96.25 31 SER B N 1
ATOM 2930 C CA . SER B 1 31 ? -2.178 32.969 8.781 1 96.25 31 SER B CA 1
ATOM 2931 C C . SER B 1 31 ? -1.254 31.891 8.219 1 96.25 31 SER B C 1
ATOM 2933 O O . SER B 1 31 ? -1.688 30.766 7.965 1 96.25 31 SER B O 1
ATOM 2935 N N . ASN B 1 32 ? -0.014 32.219 8.016 1 96.25 32 ASN B N 1
ATOM 2936 C CA . ASN B 1 32 ? 0.963 31.234 7.543 1 96.25 32 ASN B CA 1
ATOM 2937 C C . ASN B 1 32 ? 1.184 30.125 8.57 1 96.25 32 ASN B C 1
ATOM 2939 O O . ASN B 1 32 ? 1.255 28.938 8.211 1 96.25 32 ASN B O 1
ATOM 2943 N N . LYS B 1 33 ? 1.299 30.484 9.805 1 96.19 33 LYS B N 1
ATOM 2944 C CA . LYS B 1 33 ? 1.435 29.484 10.867 1 96.19 33 LYS B CA 1
ATOM 2945 C C . LYS B 1 33 ? 0.209 28.578 10.93 1 96.19 33 LYS B C 1
ATOM 2947 O O . LYS B 1 33 ? 0.334 27.375 11.156 1 96.19 33 LYS B O 1
ATOM 2952 N N . PHE B 1 34 ? -0.881 29.234 10.75 1 97 34 PHE B N 1
ATOM 2953 C CA . PHE B 1 34 ? -2.145 28.5 10.742 1 97 34 PHE B CA 1
ATOM 2954 C C . PHE B 1 34 ? -2.156 27.453 9.641 1 97 34 PHE B C 1
ATOM 2956 O O . PHE B 1 34 ? -2.482 26.281 9.891 1 97 34 PHE B O 1
ATOM 2963 N N . LYS B 1 35 ? -1.77 27.828 8.477 1 96.94 35 LYS B N 1
ATOM 2964 C CA . LYS B 1 35 ? -1.734 26.906 7.332 1 96.94 35 LYS B CA 1
ATOM 2965 C C . LYS B 1 35 ? -0.741 25.781 7.57 1 96.94 35 LYS B C 1
ATOM 2967 O O . LYS B 1 35 ? -1.03 24.625 7.262 1 96.94 35 LYS B O 1
ATOM 2972 N N . SER B 1 36 ? 0.377 26.125 8.062 1 96.94 36 SER B N 1
ATOM 2973 C CA . SER B 1 36 ? 1.404 25.141 8.359 1 96.94 36 SER B CA 1
ATOM 2974 C C . SER B 1 36 ? 0.925 24.141 9.414 1 96.94 36 SER B C 1
ATOM 2976 O O . SER B 1 36 ? 1.142 22.938 9.281 1 96.94 36 SER B O 1
ATOM 2978 N N . ALA B 1 37 ? 0.261 24.641 10.406 1 97.19 37 ALA B N 1
ATOM 2979 C CA . ALA B 1 37 ? -0.249 23.797 11.477 1 97.19 37 ALA B CA 1
ATOM 2980 C C . ALA B 1 37 ? -1.331 22.844 10.961 1 97.19 37 ALA B C 1
ATOM 2982 O O . ALA B 1 37 ? -1.383 21.672 11.344 1 97.19 37 ALA B O 1
ATOM 2983 N N . GLU B 1 38 ? -2.15 23.375 10.164 1 97.5 38 GLU B N 1
ATOM 2984 C CA . GLU B 1 38 ? -3.203 22.547 9.578 1 97.5 38 GLU B CA 1
ATOM 2985 C C . GLU B 1 38 ? -2.615 21.391 8.766 1 97.5 38 GLU B C 1
ATOM 2987 O O . GLU B 1 38 ? -3.027 20.25 8.922 1 97.5 38 GLU B O 1
ATOM 2992 N N . LYS B 1 39 ? -1.671 21.75 7.93 1 98 39 LYS B N 1
ATOM 2993 C CA . LYS B 1 39 ? -1.021 20.75 7.094 1 98 39 LYS B CA 1
ATOM 2994 C C . LYS B 1 39 ? -0.292 19.719 7.945 1 98 39 LYS B C 1
ATOM 2996 O O . LYS B 1 39 ? -0.349 18.516 7.656 1 98 39 LYS B O 1
ATOM 3001 N N . ALA B 1 40 ? 0.392 20.172 8.945 1 98 40 ALA B N 1
ATOM 3002 C CA . ALA B 1 40 ? 1.104 19.266 9.852 1 98 40 ALA B CA 1
ATOM 3003 C C . ALA B 1 40 ? 0.14 18.297 10.523 1 98 40 ALA B C 1
ATOM 3005 O O . ALA B 1 40 ? 0.438 17.109 10.664 1 98 40 ALA B O 1
ATOM 3006 N N . CYS B 1 41 ? -0.968 18.828 10.914 1 98.25 41 CYS B N 1
ATOM 3007 C CA . CYS B 1 41 ? -1.979 18 11.555 1 98.25 41 CYS B CA 1
ATOM 3008 C C . CYS B 1 41 ? -2.508 16.953 10.586 1 98.25 41 CYS B C 1
ATOM 3010 O O . CYS B 1 41 ? -2.625 15.773 10.938 1 98.25 41 CYS B O 1
ATOM 3012 N N . GLU B 1 42 ? -2.779 17.359 9.43 1 98.19 42 GLU B N 1
ATOM 3013 C CA . GLU B 1 42 ? -3.266 16.453 8.398 1 98.19 42 GLU B CA 1
ATOM 3014 C C . GLU B 1 42 ? -2.279 15.312 8.164 1 98.19 42 GLU B C 1
ATOM 3016 O O . GLU B 1 42 ? -2.674 14.141 8.102 1 98.19 42 GLU B O 1
ATOM 3021 N N . ASN B 1 43 ? -1.086 15.68 7.977 1 98.69 43 ASN B N 1
ATOM 3022 C CA . ASN B 1 43 ? -0.043 14.688 7.746 1 98.69 43 ASN B CA 1
ATOM 3023 C C . ASN B 1 43 ? 0.089 13.727 8.93 1 98.69 43 ASN B C 1
ATOM 3025 O O . ASN B 1 43 ? 0.222 12.516 8.742 1 98.69 43 ASN B O 1
ATOM 3029 N N . PHE B 1 44 ? 0.087 14.25 10.133 1 98.81 44 PHE B N 1
ATOM 3030 C CA . PHE B 1 44 ? 0.211 13.445 11.344 1 98.81 44 PHE B CA 1
ATOM 3031 C C . PHE B 1 44 ? -0.888 12.398 11.406 1 98.81 44 PHE B C 1
ATOM 3033 O O . PHE B 1 44 ? -0.615 11.219 11.664 1 98.81 44 PHE B O 1
ATOM 3040 N N . VAL B 1 45 ? -2.076 12.789 11.164 1 98.69 45 VAL B N 1
ATOM 3041 C CA . VAL B 1 45 ? -3.215 11.875 11.172 1 98.69 45 VAL B CA 1
ATOM 3042 C C . VAL B 1 45 ? -3.061 10.844 10.062 1 98.69 45 VAL B C 1
ATOM 3044 O O . VAL B 1 45 ? -3.244 9.641 10.281 1 98.69 45 VAL B O 1
ATOM 3047 N N . LYS B 1 46 ? -2.711 11.305 8.883 1 98.69 46 LYS B N 1
ATOM 3048 C CA . LYS B 1 46 ? -2.543 10.445 7.719 1 98.69 46 LYS B CA 1
ATOM 3049 C C . LYS B 1 46 ? -1.5 9.359 7.98 1 98.69 46 LYS B C 1
ATOM 3051 O O . LYS B 1 46 ? -1.757 8.18 7.754 1 98.69 46 LYS B O 1
ATOM 3056 N N . HIS B 1 47 ? -0.4 9.766 8.445 1 98.81 47 HIS B N 1
ATOM 3057 C CA . HIS B 1 47 ? 0.699 8.82 8.609 1 98.81 47 HIS B CA 1
ATOM 3058 C C . HIS B 1 47 ? 0.467 7.91 9.812 1 98.81 47 HIS B C 1
ATOM 3060 O O . HIS B 1 47 ? 0.909 6.762 9.82 1 98.81 47 HIS B O 1
ATOM 3066 N N . SER B 1 48 ? -0.267 8.367 10.867 1 98.88 48 SER B N 1
ATOM 3067 C CA . SER B 1 48 ? -0.678 7.477 11.945 1 98.88 48 SER B CA 1
ATOM 3068 C C . SER B 1 48 ? -1.586 6.363 11.43 1 98.88 48 SER B C 1
ATOM 3070 O O . SER B 1 48 ? -1.41 5.199 11.789 1 98.88 48 SER B O 1
ATOM 3072 N N . ASN B 1 49 ? -2.48 6.695 10.594 1 98.81 49 ASN B N 1
ATOM 3073 C CA . ASN B 1 49 ? -3.355 5.699 9.984 1 98.81 49 ASN B CA 1
ATOM 3074 C C . ASN B 1 49 ? -2.582 4.77 9.047 1 98.81 49 ASN B C 1
ATOM 3076 O O . ASN B 1 49 ? -2.883 3.576 8.969 1 98.81 49 ASN B O 1
ATOM 3080 N N . GLN B 1 50 ? -1.67 5.371 8.352 1 98.75 50 GLN B N 1
ATOM 3081 C CA . GLN B 1 50 ? -0.854 4.57 7.445 1 98.75 50 GLN B CA 1
ATOM 3082 C C . GLN B 1 50 ? -0.078 3.496 8.203 1 98.75 50 GLN B C 1
ATOM 3084 O O . GLN B 1 50 ? 0.126 2.393 7.695 1 98.75 50 GLN B O 1
ATOM 3089 N N . LEU B 1 51 ? 0.372 3.838 9.375 1 98.81 51 LEU B N 1
ATOM 3090 C CA . LEU B 1 51 ? 1.077 2.861 10.195 1 98.81 51 LEU B CA 1
ATOM 3091 C C . LEU B 1 51 ? 0.171 1.684 10.539 1 98.81 51 LEU B C 1
ATOM 3093 O O . LEU B 1 51 ? 0.589 0.527 10.453 1 98.81 51 LEU B O 1
ATOM 3097 N N . ILE B 1 52 ? -1.053 1.938 10.891 1 98.81 52 ILE B N 1
ATOM 3098 C CA . ILE B 1 52 ? -2.045 0.905 11.164 1 98.81 52 ILE B CA 1
ATOM 3099 C C . ILE B 1 52 ? -2.238 0.032 9.93 1 98.81 52 ILE B C 1
ATOM 3101 O O . ILE B 1 52 ? -2.242 -1.197 10.023 1 98.81 52 ILE B O 1
ATOM 3105 N N . GLU B 1 53 ? -2.322 0.652 8.789 1 98.69 53 GLU B N 1
ATOM 3106 C CA . GLU B 1 53 ? -2.512 -0.061 7.527 1 98.69 53 GLU B CA 1
ATOM 3107 C C . GLU B 1 53 ? -1.314 -0.955 7.215 1 98.69 53 GLU B C 1
ATOM 3109 O O . GLU B 1 53 ? -1.477 -2.051 6.676 1 98.69 53 GLU B O 1
ATOM 3114 N N . ASN B 1 54 ? -0.155 -0.428 7.48 1 98.81 54 ASN B N 1
ATOM 3115 C CA . ASN B 1 54 ? 1.043 -1.232 7.262 1 98.81 54 ASN B CA 1
ATOM 3116 C C . ASN B 1 54 ? 0.995 -2.537 8.055 1 98.81 54 ASN B C 1
ATOM 3118 O O . ASN B 1 54 ? 1.354 -3.596 7.535 1 98.81 54 ASN B O 1
ATOM 3122 N N . PHE B 1 55 ? 0.523 -2.469 9.297 1 98.81 55 PHE B N 1
ATOM 3123 C CA . PHE B 1 55 ? 0.481 -3.65 10.156 1 98.81 55 PHE B CA 1
ATOM 3124 C C . PHE B 1 55 ? -0.573 -4.637 9.664 1 98.81 55 PHE B C 1
ATOM 3126 O O . PHE B 1 55 ? -0.356 -5.848 9.688 1 98.81 55 PHE B O 1
ATOM 3133 N N . HIS B 1 56 ? -1.716 -4.145 9.195 1 98.75 56 HIS B N 1
ATOM 3134 C CA . HIS B 1 56 ? -2.711 -5.023 8.594 1 98.75 56 HIS B CA 1
ATOM 3135 C C . HIS B 1 56 ? -2.162 -5.699 7.34 1 98.75 56 HIS B C 1
ATOM 3137 O O . HIS B 1 56 ? -2.367 -6.898 7.137 1 98.75 56 HIS B O 1
ATOM 3143 N N . ALA B 1 57 ? -1.478 -4.93 6.508 1 98.69 57 ALA B N 1
ATOM 3144 C CA . ALA B 1 57 ? -0.912 -5.465 5.273 1 98.69 57 ALA B CA 1
ATOM 3145 C C . ALA B 1 57 ? 0.084 -6.586 5.57 1 98.69 57 ALA B C 1
ATOM 3147 O O . ALA B 1 57 ? 0.128 -7.59 4.855 1 98.69 57 ALA B O 1
ATOM 3148 N N . PHE B 1 58 ? 0.859 -6.402 6.621 1 98.81 58 PHE B N 1
ATOM 3149 C CA . PHE B 1 58 ? 1.834 -7.402 7.035 1 98.81 58 PHE B CA 1
ATOM 3150 C C . PHE B 1 58 ? 1.143 -8.711 7.406 1 98.81 58 PHE B C 1
ATOM 3152 O O . PHE B 1 58 ? 1.48 -9.773 6.871 1 98.81 58 PHE B O 1
ATOM 3159 N N . SER B 1 59 ? 0.151 -8.641 8.281 1 98.44 59 SER B N 1
ATOM 3160 C CA . SER B 1 59 ? -0.575 -9.828 8.703 1 98.44 59 SER B CA 1
ATOM 3161 C C . SER B 1 59 ? -1.275 -10.5 7.527 1 98.44 59 SER B C 1
ATOM 3163 O O . SER B 1 59 ? -1.275 -11.727 7.414 1 98.44 59 SER B O 1
ATOM 3165 N N . THR B 1 60 ? -1.846 -9.742 6.656 1 98.69 60 THR B N 1
ATOM 3166 C CA . THR B 1 60 ? -2.539 -10.258 5.48 1 98.69 60 THR B CA 1
ATOM 3167 C C . THR B 1 60 ? -1.57 -10.992 4.562 1 98.69 60 THR B C 1
ATOM 3169 O O . THR B 1 60 ? -1.887 -12.078 4.055 1 98.69 60 THR B O 1
ATOM 3172 N N . THR B 1 61 ? -0.406 -10.406 4.359 1 98.81 61 THR B N 1
ATOM 3173 C CA . THR B 1 61 ? 0.588 -11.023 3.492 1 98.81 61 THR B CA 1
ATOM 3174 C C . THR B 1 61 ? 1.06 -12.352 4.078 1 98.81 61 THR B C 1
ATOM 3176 O O . THR B 1 61 ? 1.259 -13.328 3.348 1 98.81 61 THR B O 1
ATOM 3179 N N . LEU B 1 62 ? 1.247 -12.422 5.41 1 98.69 62 LEU B N 1
ATOM 3180 C CA . LEU B 1 62 ? 1.595 -13.68 6.051 1 98.69 62 LEU B CA 1
ATOM 3181 C C . LEU B 1 62 ? 0.531 -14.742 5.777 1 98.69 62 LEU B C 1
ATOM 3183 O O . LEU B 1 62 ? 0.857 -15.898 5.508 1 98.69 62 LEU B O 1
ATOM 3187 N N . ALA B 1 63 ? -0.718 -14.344 5.824 1 98.5 63 ALA B N 1
ATOM 3188 C CA . ALA B 1 63 ? -1.815 -15.266 5.559 1 98.5 63 ALA B CA 1
ATOM 3189 C C . ALA B 1 63 ? -1.777 -15.758 4.113 1 98.5 63 ALA B C 1
ATOM 3191 O O . ALA B 1 63 ? -1.986 -16.953 3.85 1 98.5 63 ALA B O 1
ATOM 3192 N N . PHE B 1 64 ? -1.518 -14.82 3.209 1 98.75 64 PHE B N 1
ATOM 3193 C CA . PHE B 1 64 ? -1.396 -15.195 1.805 1 98.75 64 PHE B CA 1
ATOM 3194 C C . PHE B 1 64 ? -0.261 -16.188 1.609 1 98.75 64 PHE B C 1
ATOM 3196 O O . PHE B 1 64 ? -0.408 -17.172 0.874 1 98.75 64 PHE B O 1
ATOM 3203 N N . LEU B 1 65 ? 0.832 -15.953 2.273 1 98.81 65 LEU B N 1
ATOM 3204 C CA . LEU B 1 65 ? 1.985 -16.828 2.143 1 98.81 65 LEU B CA 1
ATOM 3205 C C . LEU B 1 65 ? 1.683 -18.219 2.717 1 98.81 65 LEU B C 1
ATOM 3207 O O . LEU B 1 65 ? 2.1 -19.234 2.158 1 98.81 65 LEU B O 1
ATOM 3211 N N . ALA B 1 66 ? 0.945 -18.266 3.805 1 98.31 66 ALA B N 1
ATOM 3212 C CA . ALA B 1 66 ? 0.531 -19.547 4.355 1 98.31 66 ALA B CA 1
ATOM 3213 C C . ALA B 1 66 ? -0.292 -20.344 3.342 1 98.31 66 ALA B C 1
ATOM 3215 O O . ALA B 1 66 ? -0.097 -21.547 3.182 1 98.31 66 ALA B O 1
ATOM 3216 N N . GLU B 1 67 ? -1.161 -19.688 2.674 1 98.25 67 GLU B N 1
ATOM 3217 C CA . GLU B 1 67 ? -1.954 -20.312 1.622 1 98.25 67 GLU B CA 1
ATOM 3218 C C . GLU B 1 67 ? -1.073 -20.766 0.458 1 98.25 67 GLU B C 1
ATOM 3220 O O . GLU B 1 67 ? -1.256 -21.859 -0.084 1 98.25 67 GLU B O 1
ATOM 3225 N N . ASP B 1 68 ? -0.14 -19.906 0.106 1 98.62 68 ASP B N 1
ATOM 3226 C CA . ASP B 1 68 ? 0.785 -20.25 -0.972 1 98.62 68 ASP B CA 1
ATOM 3227 C C . ASP B 1 68 ? 1.547 -21.531 -0.658 1 98.62 68 ASP B C 1
ATOM 3229 O O . ASP B 1 68 ? 1.746 -22.375 -1.537 1 98.62 68 ASP B O 1
ATOM 3233 N N . PHE B 1 69 ? 1.981 -21.672 0.623 1 97.88 69 PHE B N 1
ATOM 3234 C CA . PHE B 1 69 ? 2.701 -22.859 1.033 1 97.88 69 PHE B CA 1
ATOM 3235 C C . PHE B 1 69 ? 1.865 -24.109 0.777 1 97.88 69 PHE B C 1
ATOM 3237 O O . PHE B 1 69 ? 2.379 -25.125 0.286 1 97.88 69 PHE B O 1
ATOM 3244 N N . ARG B 1 70 ? 0.623 -24.016 1.066 1 96.25 70 ARG B N 1
ATOM 3245 C CA . ARG B 1 70 ? -0.278 -25.141 0.833 1 96.25 70 ARG B CA 1
ATOM 3246 C C . ARG B 1 70 ? -0.429 -25.422 -0.658 1 96.25 70 ARG B C 1
ATOM 3248 O O . ARG B 1 70 ? -0.376 -26.578 -1.086 1 96.25 70 ARG B O 1
ATOM 3255 N N . ASP B 1 71 ? -0.515 -24.391 -1.422 1 97.06 71 ASP B N 1
ATOM 3256 C CA . ASP B 1 71 ? -0.813 -24.516 -2.846 1 97.06 71 ASP B CA 1
ATOM 3257 C C . ASP B 1 71 ? 0.384 -25.078 -3.609 1 97.06 71 ASP B C 1
ATOM 3259 O O . ASP B 1 71 ? 0.215 -25.766 -4.617 1 97.06 71 ASP B O 1
ATOM 3263 N N . VAL B 1 72 ? 1.583 -24.828 -3.123 1 97.38 72 VAL B N 1
ATOM 3264 C CA . VAL B 1 72 ? 2.764 -25.281 -3.855 1 97.38 72 VAL B CA 1
ATOM 3265 C C . VAL B 1 72 ? 3.16 -26.672 -3.395 1 97.38 72 VAL B C 1
ATOM 3267 O O . VAL B 1 72 ? 4.078 -27.281 -3.953 1 97.38 72 VAL B O 1
ATOM 3270 N N . ASN B 1 73 ? 2.504 -27.188 -2.383 1 93.56 73 ASN B N 1
ATOM 3271 C CA . ASN B 1 73 ? 2.852 -28.484 -1.806 1 93.56 73 ASN B CA 1
ATOM 3272 C C . ASN B 1 73 ? 2.111 -29.625 -2.5 1 93.56 73 ASN B C 1
ATOM 3274 O O . ASN B 1 73 ? 1.482 -30.453 -1.842 1 93.56 73 ASN B O 1
ATOM 3278 N N . THR B 1 74 ? 2.256 -29.734 -3.754 1 89.56 74 THR B N 1
ATOM 3279 C CA . THR B 1 74 ? 1.516 -30.719 -4.543 1 89.56 74 THR B CA 1
ATOM 3280 C C . THR B 1 74 ? 2.055 -32.125 -4.301 1 89.56 74 THR B C 1
ATOM 3282 O O . THR B 1 74 ? 1.352 -33.125 -4.523 1 89.56 74 THR B O 1
ATOM 3285 N N . GLN B 1 75 ? 3.266 -32.281 -3.859 1 88.12 75 GLN B N 1
ATOM 3286 C CA . GLN B 1 75 ? 3.893 -33.594 -3.676 1 88.12 75 GLN B CA 1
ATOM 3287 C C . GLN B 1 75 ? 3.781 -34.062 -2.227 1 88.12 75 GLN B C 1
ATOM 3289 O O . GLN B 1 75 ? 4.352 -35.094 -1.854 1 88.12 75 GLN B O 1
ATOM 3294 N N . GLY B 1 76 ? 3.182 -33.219 -1.424 1 89.69 76 GLY B N 1
ATOM 3295 C CA . GLY B 1 76 ? 2.842 -33.656 -0.074 1 89.69 76 GLY B CA 1
ATOM 3296 C C . GLY B 1 76 ? 4.031 -33.656 0.866 1 89.69 76 GLY B C 1
ATOM 3297 O O . GLY B 1 76 ? 4.191 -34.594 1.664 1 89.69 76 GLY B O 1
ATOM 3298 N N . SER B 1 77 ? 4.953 -32.656 0.714 1 91.38 77 SER B N 1
ATOM 3299 C CA . SER B 1 77 ? 6.062 -32.5 1.652 1 91.38 77 SER B CA 1
ATOM 3300 C C . SER B 1 77 ? 5.559 -32.188 3.055 1 91.38 77 SER B C 1
ATOM 3302 O O . SER B 1 77 ? 4.805 -31.234 3.246 1 91.38 77 SER B O 1
ATOM 3304 N N . ALA B 1 78 ? 5.965 -32.938 4.027 1 91.56 78 ALA B N 1
ATOM 3305 C CA . ALA B 1 78 ? 5.566 -32.75 5.418 1 91.56 78 ALA B CA 1
ATOM 3306 C C . ALA B 1 78 ? 6.141 -31.438 5.965 1 91.56 78 ALA B C 1
ATOM 3308 O O . ALA B 1 78 ? 5.496 -30.766 6.766 1 91.56 78 ALA B O 1
ATOM 3309 N N . ARG B 1 79 ? 7.324 -31.109 5.512 1 91.06 79 ARG B N 1
ATOM 3310 C CA . ARG B 1 79 ? 7.988 -29.891 5.961 1 91.06 79 ARG B CA 1
ATOM 3311 C C . ARG B 1 79 ? 7.242 -28.656 5.48 1 91.06 79 ARG B C 1
ATOM 3313 O O . ARG B 1 79 ? 7.039 -27.703 6.246 1 91.06 79 ARG B O 1
ATOM 3320 N N . ILE B 1 80 ? 6.805 -28.656 4.227 1 94.69 80 ILE B N 1
ATOM 3321 C CA . ILE B 1 80 ? 6.07 -27.531 3.67 1 94.69 80 ILE B CA 1
ATOM 3322 C C . ILE B 1 80 ? 4.707 -27.422 4.348 1 94.69 80 ILE B C 1
ATOM 3324 O O . ILE B 1 80 ? 4.25 -26.312 4.664 1 94.69 80 ILE B O 1
ATOM 3328 N N . GLU B 1 81 ? 4.129 -28.578 4.531 1 94 81 GLU B N 1
ATOM 3329 C CA . GLU B 1 81 ? 2.832 -28.609 5.203 1 94 81 GLU B CA 1
ATOM 3330 C C . GLU B 1 81 ? 2.92 -28 6.598 1 94 81 GLU B C 1
ATOM 3332 O O . GLU B 1 81 ? 2.088 -27.156 6.965 1 94 81 GLU B O 1
ATOM 3337 N N . GLN B 1 82 ? 3.875 -28.375 7.34 1 94 82 GLN B N 1
ATOM 3338 C CA . GLN B 1 82 ? 4.066 -27.844 8.688 1 94 82 GLN B CA 1
ATOM 3339 C C . GLN B 1 82 ? 4.332 -26.344 8.664 1 94 82 GLN B C 1
ATOM 3341 O O . GLN B 1 82 ? 3.771 -25.594 9.469 1 94 82 GLN B O 1
ATOM 3346 N N . ALA B 1 83 ? 5.184 -25.906 7.754 1 95.5 83 ALA B N 1
ATOM 3347 C CA . ALA B 1 83 ? 5.48 -24.484 7.629 1 95.5 83 ALA B CA 1
ATOM 3348 C C . ALA B 1 83 ? 4.211 -23.672 7.367 1 95.5 83 ALA B C 1
ATOM 3350 O O . ALA B 1 83 ? 4.012 -22.609 7.953 1 95.5 83 ALA B O 1
ATOM 3351 N N . GLY B 1 84 ? 3.355 -24.219 6.438 1 96.62 84 GLY B N 1
ATOM 3352 C CA . GLY B 1 84 ? 2.098 -23.547 6.137 1 96.62 84 GLY B CA 1
ATOM 3353 C C . GLY B 1 84 ? 1.18 -23.438 7.34 1 96.62 84 GLY B C 1
ATOM 3354 O O . GLY B 1 84 ? 0.587 -22.391 7.574 1 96.62 84 GLY B O 1
ATOM 3355 N N . MET B 1 85 ? 1.121 -24.453 8.117 1 95.44 85 MET B N 1
ATOM 3356 C CA . MET B 1 85 ? 0.264 -24.484 9.297 1 95.44 85 MET B CA 1
ATOM 3357 C C . MET B 1 85 ? 0.756 -23.484 10.352 1 95.44 85 MET B C 1
ATOM 3359 O O . MET B 1 85 ? -0.038 -22.75 10.93 1 95.44 85 MET B O 1
ATOM 3363 N N . VAL B 1 86 ? 2.012 -23.531 10.57 1 96.5 86 VAL B N 1
ATOM 3364 C CA . VAL B 1 86 ? 2.605 -22.656 11.57 1 96.5 86 VAL B CA 1
ATOM 3365 C C . VAL B 1 86 ? 2.426 -21.188 11.148 1 96.5 86 VAL B C 1
ATOM 3367 O O . VAL B 1 86 ? 2.02 -20.359 11.961 1 96.5 86 VAL B O 1
ATOM 3370 N N . LEU B 1 87 ? 2.727 -20.891 9.875 1 97.44 87 LEU B N 1
ATOM 3371 C CA . LEU B 1 87 ? 2.621 -19.516 9.406 1 97.44 87 LEU B CA 1
ATOM 3372 C C . LEU B 1 87 ? 1.176 -19.031 9.461 1 97.44 87 LEU B C 1
ATOM 3374 O O . LEU B 1 87 ? 0.919 -17.859 9.734 1 97.44 87 LEU B O 1
ATOM 3378 N N . GLU B 1 88 ? 0.269 -19.922 9.125 1 96.94 88 GLU B N 1
ATOM 3379 C CA . GLU B 1 88 ? -1.146 -19.578 9.227 1 96.94 88 GLU B CA 1
ATOM 3380 C C . GLU B 1 88 ? -1.512 -19.188 10.656 1 96.94 88 GLU B C 1
ATOM 3382 O O . GLU B 1 88 ? -2.191 -18.188 10.883 1 96.94 88 GLU B O 1
ATOM 3387 N N . LYS B 1 89 ? -1.099 -19.953 11.625 1 97.19 89 LYS B N 1
ATOM 3388 C CA . LYS B 1 89 ? -1.338 -19.672 13.031 1 97.19 89 LYS B CA 1
ATOM 3389 C C . LYS B 1 89 ? -0.702 -18.344 13.438 1 97.19 89 LYS B C 1
ATOM 3391 O O . LYS B 1 89 ? -1.325 -17.531 14.125 1 97.19 89 LYS B O 1
ATOM 3396 N N . VAL B 1 90 ? 0.513 -18.156 12.992 1 97.88 90 VAL B N 1
ATOM 3397 C CA . VAL B 1 90 ? 1.236 -16.922 13.297 1 97.88 90 VAL B CA 1
ATOM 3398 C C . VAL B 1 90 ? 0.493 -15.727 12.703 1 97.88 90 VAL B C 1
ATOM 3400 O O . VAL B 1 90 ? 0.309 -14.703 13.375 1 97.88 90 VAL B O 1
ATOM 3403 N N . SER B 1 91 ? 0.098 -15.836 11.406 1 98.25 91 SER B N 1
ATOM 3404 C CA . SER B 1 91 ? -0.604 -14.742 10.75 1 98.25 91 SER B CA 1
ATOM 3405 C C . SER B 1 91 ? -1.865 -14.352 11.516 1 98.25 91 SER B C 1
ATOM 3407 O O . SER B 1 91 ? -2.131 -13.164 11.719 1 98.25 91 SER B O 1
ATOM 3409 N N . LYS B 1 92 ? -2.602 -15.305 11.945 1 97.56 92 LYS B N 1
ATOM 3410 C CA . LYS B 1 92 ? -3.826 -15.062 12.703 1 97.56 92 LYS B CA 1
ATOM 3411 C C . LYS B 1 92 ? -3.52 -14.406 14.047 1 97.56 92 LYS B C 1
ATOM 3413 O O . LYS B 1 92 ? -4.207 -13.469 14.461 1 97.56 92 LYS B O 1
ATOM 3418 N N . SER B 1 93 ? -2.537 -14.883 14.711 1 98.31 93 SER B N 1
ATOM 3419 C CA . SER B 1 93 ? -2.145 -14.352 16.016 1 98.31 93 SER B CA 1
ATOM 3420 C C . SER B 1 93 ? -1.627 -12.922 15.891 1 98.31 93 SER B C 1
ATOM 3422 O O . SER B 1 93 ? -1.912 -12.078 16.734 1 98.31 93 SER B O 1
ATOM 3424 N N . VAL B 1 94 ? -0.841 -12.648 14.859 1 98.62 94 VAL B N 1
ATOM 3425 C CA . VAL B 1 94 ? -0.349 -11.297 14.625 1 98.62 94 VAL B CA 1
ATOM 3426 C C . VAL B 1 94 ? -1.527 -10.344 14.461 1 98.62 94 VAL B C 1
ATOM 3428 O O . VAL B 1 94 ? -1.544 -9.258 15.055 1 98.62 94 VAL B O 1
ATOM 3431 N N . GLU B 1 95 ? -2.488 -10.758 13.656 1 98.5 95 GLU B N 1
ATOM 3432 C CA . GLU B 1 95 ? -3.654 -9.898 13.43 1 98.5 95 GLU B CA 1
ATOM 3433 C C . GLU B 1 95 ? -4.422 -9.672 14.734 1 98.5 95 GLU B C 1
ATOM 3435 O O . GLU B 1 95 ? -4.723 -8.531 15.086 1 98.5 95 GLU B O 1
ATOM 3440 N N . THR B 1 96 ? -4.629 -10.672 15.477 1 98.56 96 THR B N 1
ATOM 3441 C CA . THR B 1 96 ? -5.52 -10.625 16.641 1 98.56 96 THR B CA 1
ATOM 3442 C C . THR B 1 96 ? -4.809 -10.023 17.844 1 98.56 96 THR B C 1
ATOM 3444 O O . THR B 1 96 ? -5.406 -9.258 18.594 1 98.56 96 THR B O 1
ATOM 3447 N N . ASN B 1 97 ? -3.549 -10.328 18.016 1 98.44 97 ASN B N 1
ATOM 3448 C CA . ASN B 1 97 ? -2.871 -10 19.266 1 98.44 97 ASN B CA 1
ATOM 3449 C C . ASN B 1 97 ? -1.935 -8.805 19.094 1 98.44 97 ASN B C 1
ATOM 3451 O O . ASN B 1 97 ? -1.458 -8.242 20.078 1 98.44 97 ASN B O 1
ATOM 3455 N N . CYS B 1 98 ? -1.629 -8.445 17.859 1 98.56 98 CYS B N 1
ATOM 3456 C CA . CYS B 1 98 ? -0.727 -7.316 17.641 1 98.56 98 CYS B CA 1
ATOM 3457 C C . CYS B 1 98 ? -1.438 -6.18 16.922 1 98.56 98 CYS B C 1
ATOM 3459 O O . CYS B 1 98 ? -1.519 -5.062 17.438 1 98.56 98 CYS B O 1
ATOM 3461 N N . VAL B 1 99 ? -2.09 -6.477 15.766 1 98.75 99 VAL B N 1
ATOM 3462 C CA . VAL B 1 99 ? -2.57 -5.441 14.859 1 98.75 99 VAL B CA 1
ATOM 3463 C C . VAL B 1 99 ? -3.85 -4.82 15.414 1 98.75 99 VAL B C 1
ATOM 3465 O O . VAL B 1 99 ? -3.959 -3.594 15.516 1 98.75 99 VAL B O 1
ATOM 3468 N N . LEU B 1 100 ? -4.742 -5.621 15.789 1 98.56 100 LEU B N 1
ATOM 3469 C CA . LEU B 1 100 ? -6.043 -5.117 16.219 1 98.56 100 LEU B CA 1
ATOM 3470 C C . LEU B 1 100 ? -5.914 -4.305 17.5 1 98.56 100 LEU B C 1
ATOM 3472 O O . LEU B 1 100 ? -6.461 -3.203 17.594 1 98.56 100 LEU B O 1
ATOM 3476 N N . PRO B 1 101 ? -5.164 -4.754 18.516 1 98.75 101 PRO B N 1
ATOM 3477 C CA . PRO B 1 101 ? -4.969 -3.914 19.703 1 98.75 101 PRO B CA 1
ATOM 3478 C C . PRO B 1 101 ? -4.262 -2.6 19.375 1 98.75 101 PRO B C 1
ATOM 3480 O O . PRO B 1 101 ? -4.641 -1.546 19.906 1 98.75 101 PRO B O 1
ATOM 3483 N N . PHE B 1 102 ? -3.223 -2.648 18.578 1 98.81 102 PHE B N 1
ATOM 3484 C CA . PHE B 1 102 ? -2.535 -1.431 18.172 1 98.81 102 PHE B CA 1
ATOM 3485 C C . PHE B 1 102 ? -3.506 -0.452 17.516 1 98.81 102 PHE B C 1
ATOM 3487 O O . PHE B 1 102 ? -3.535 0.728 17.875 1 98.81 102 PHE B O 1
ATOM 3494 N N . GLN B 1 103 ? -4.301 -0.967 16.547 1 98.81 103 GLN B N 1
ATOM 3495 C CA . GLN B 1 103 ? -5.285 -0.144 15.844 1 98.81 103 GLN B CA 1
ATOM 3496 C C . GLN B 1 103 ? -6.25 0.512 16.828 1 98.81 103 GLN B C 1
ATOM 3498 O O . GLN B 1 103 ? -6.496 1.718 16.75 1 98.81 103 GLN B O 1
ATOM 3503 N N . SER B 1 104 ? -6.781 -0.32 17.641 1 98.75 104 SER B N 1
ATOM 3504 C CA . SER B 1 104 ? -7.77 0.178 18.594 1 98.75 104 SER B CA 1
ATOM 3505 C C . SER B 1 104 ? -7.176 1.27 19.484 1 98.75 104 SER B C 1
ATOM 3507 O O . SER B 1 104 ? -7.754 2.352 19.609 1 98.75 104 SER B O 1
ATOM 3509 N N . ASN B 1 105 ? -6.008 1.057 20.078 1 98.62 105 ASN B N 1
ATOM 3510 C CA . ASN B 1 105 ? -5.375 1.985 21 1 98.62 105 ASN B CA 1
ATOM 3511 C C . ASN B 1 105 ? -4.93 3.266 20.297 1 98.62 105 ASN B C 1
ATOM 3513 O O . ASN B 1 105 ? -5.18 4.367 20.797 1 98.62 105 ASN B O 1
ATOM 3517 N N . VAL B 1 106 ? -4.328 3.17 19.172 1 98.75 106 VAL B N 1
ATOM 3518 C CA . VAL B 1 106 ? -3.803 4.324 18.453 1 98.75 106 VAL B CA 1
ATOM 3519 C C . VAL B 1 106 ? -4.957 5.168 17.922 1 98.75 106 VAL B C 1
ATOM 3521 O O . VAL B 1 106 ? -4.891 6.402 17.922 1 98.75 106 VAL B O 1
ATOM 3524 N N . THR B 1 107 ? -6.02 4.504 17.469 1 98.75 107 THR B N 1
ATOM 3525 C CA . THR B 1 107 ? -7.188 5.254 17.031 1 98.75 107 THR B CA 1
ATOM 3526 C C . THR B 1 107 ? -7.773 6.074 18.172 1 98.75 107 THR B C 1
ATOM 3528 O O . THR B 1 107 ? -8.055 7.262 18.016 1 98.75 107 THR B O 1
ATOM 3531 N N . GLN B 1 108 ? -7.832 5.492 19.281 1 98.56 108 GLN B N 1
ATOM 3532 C CA . GLN B 1 108 ? -8.477 6.121 20.438 1 98.56 108 GLN B CA 1
ATOM 3533 C C . GLN B 1 108 ? -7.59 7.207 21.031 1 98.56 108 GLN B C 1
ATOM 3535 O O . GLN B 1 108 ? -8.078 8.266 21.422 1 98.56 108 GLN B O 1
ATOM 3540 N N . THR B 1 109 ? -6.293 7.004 21.078 1 98.31 109 THR B N 1
ATOM 3541 C CA . THR B 1 109 ? -5.434 7.848 21.906 1 98.31 109 THR B CA 1
ATOM 3542 C C . THR B 1 109 ? -4.613 8.797 21.031 1 98.31 109 THR B C 1
ATOM 3544 O O . THR B 1 109 ? -4.027 9.758 21.547 1 98.31 109 THR B O 1
ATOM 3547 N N . VAL B 1 110 ? -4.523 8.562 19.75 1 98.69 110 VAL B N 1
ATOM 3548 C CA . VAL B 1 110 ? -3.676 9.367 18.875 1 98.69 110 VAL B CA 1
ATOM 3549 C C . VAL B 1 110 ? -4.523 9.992 17.781 1 98.69 110 VAL B C 1
ATOM 3551 O O . VAL B 1 110 ? -4.68 11.219 17.734 1 98.69 110 VAL B O 1
ATOM 3554 N N . VAL B 1 111 ? -5.234 9.148 17.016 1 98.75 111 VAL B N 1
ATOM 3555 C CA . VAL B 1 111 ? -5.918 9.594 15.805 1 98.75 111 VAL B CA 1
ATOM 3556 C C . VAL B 1 111 ? -7.137 10.43 16.172 1 98.75 111 VAL B C 1
ATOM 3558 O O . VAL B 1 111 ? -7.328 11.531 15.641 1 98.75 111 VAL B O 1
ATOM 3561 N N . ASN B 1 112 ? -7.891 9.977 17.094 1 98.5 112 ASN B N 1
ATOM 3562 C CA . ASN B 1 112 ? -9.117 10.688 17.453 1 98.5 112 ASN B CA 1
ATOM 3563 C C . ASN B 1 112 ? -8.82 12.07 18.031 1 98.5 112 ASN B C 1
ATOM 3565 O O . ASN B 1 112 ? -9.352 13.07 17.547 1 98.5 112 ASN B O 1
ATOM 3569 N N . PRO B 1 113 ? -7.926 12.188 19.031 1 98.56 113 PRO B N 1
ATOM 3570 C CA . PRO B 1 113 ? -7.598 13.516 19.547 1 98.56 113 PRO B CA 1
ATOM 3571 C C . PRO B 1 113 ? -7.043 14.445 18.469 1 98.56 113 PRO B C 1
ATOM 3573 O O . PRO B 1 113 ? -7.395 15.625 18.422 1 98.56 113 PRO B O 1
ATOM 3576 N N . ALA B 1 114 ? -6.168 13.953 17.625 1 98.44 114 ALA B N 1
ATOM 3577 C CA . ALA B 1 114 ? -5.602 14.758 16.547 1 98.44 114 ALA B CA 1
ATOM 3578 C C . ALA B 1 114 ? -6.684 15.195 15.555 1 98.44 114 ALA B C 1
ATOM 3580 O O . ALA B 1 114 ? -6.656 16.328 15.055 1 98.44 114 ALA B O 1
ATOM 3581 N N . ASN B 1 115 ? -7.645 14.336 15.336 1 98 115 ASN B N 1
ATOM 3582 C CA . ASN B 1 115 ? -8.758 14.664 14.453 1 98 115 ASN B CA 1
ATOM 3583 C C . ASN B 1 115 ? -9.656 15.734 15.055 1 98 115 ASN B C 1
ATOM 3585 O O . ASN B 1 115 ? -10.156 16.609 14.344 1 98 115 ASN B O 1
ATOM 3589 N N . GLU B 1 116 ? -9.898 15.609 16.297 1 97.94 116 GLU B N 1
ATOM 3590 C CA . GLU B 1 116 ? -10.68 16.625 17 1 97.94 116 GLU B CA 1
ATOM 3591 C C . GLU B 1 116 ? -10.031 18 16.891 1 97.94 116 GLU B C 1
ATOM 3593 O O . GLU B 1 116 ? -10.719 19 16.75 1 97.94 116 GLU B O 1
ATOM 3598 N N . TYR B 1 117 ? -8.727 17.969 16.969 1 98.12 117 TYR B N 1
ATOM 3599 C CA . TYR B 1 117 ? -7.969 19.203 16.781 1 98.12 117 TYR B CA 1
ATOM 3600 C C . TYR B 1 117 ? -8.055 19.672 15.336 1 98.12 117 TYR B C 1
ATOM 3602 O O . TYR B 1 117 ? -8.234 20.859 15.07 1 98.12 117 TYR B O 1
ATOM 3610 N N . PHE B 1 118 ? -8.023 18.781 14.391 1 97.94 118 PHE B N 1
ATOM 3611 C CA . PHE B 1 118 ? -8.008 19.094 12.961 1 97.94 118 PHE B CA 1
ATOM 3612 C C . PHE B 1 118 ? -9.305 19.781 12.547 1 97.94 118 PHE B C 1
ATOM 3614 O O . PHE B 1 118 ? -9.281 20.703 11.727 1 97.94 118 PHE B O 1
ATOM 3621 N N . VAL B 1 119 ? -10.422 19.406 13.109 1 96.62 119 VAL B N 1
ATOM 3622 C CA . VAL B 1 119 ? -11.719 19.906 12.672 1 96.62 119 VAL B CA 1
ATOM 3623 C C . VAL B 1 119 ? -11.875 21.359 13.094 1 96.62 119 VAL B C 1
ATOM 3625 O O . VAL B 1 119 ? -12.727 22.078 12.57 1 96.62 119 VAL B O 1
ATOM 3628 N N . LEU B 1 120 ? -11.07 21.859 14.055 1 97 120 LEU B N 1
ATOM 3629 C CA . LEU B 1 120 ? -11.141 23.234 14.555 1 97 120 LEU B CA 1
ATOM 3630 C C . LEU B 1 120 ? -10.688 24.219 13.484 1 97 120 LEU B C 1
ATOM 3632 O O . LEU B 1 120 ? -10.953 25.422 13.586 1 97 120 LEU B O 1
ATOM 3636 N N . PHE B 1 121 ? -9.977 23.766 12.461 1 97.31 121 PHE B N 1
ATOM 3637 C CA . PHE B 1 121 ? -9.398 24.656 11.461 1 97.31 121 PHE B CA 1
ATOM 3638 C C . PHE B 1 121 ? -10.453 25.125 10.477 1 97.31 121 PHE B C 1
ATOM 3640 O O . PHE B 1 121 ? -10.383 26.25 9.969 1 97.31 121 PHE B O 1
ATOM 3647 N N . GLU B 1 122 ? -11.492 24.391 10.273 1 95.56 122 GLU B N 1
ATOM 3648 C CA . GLU B 1 122 ? -12.453 24.656 9.211 1 95.56 122 GLU B CA 1
ATOM 3649 C C . GLU B 1 122 ? -13.25 25.922 9.492 1 95.56 122 GLU B C 1
ATOM 3651 O O . GLU B 1 122 ? -13.375 26.797 8.633 1 95.56 122 GLU B O 1
ATOM 3656 N N . PRO B 1 123 ? -13.812 26.094 10.695 1 95.25 123 PRO B N 1
ATOM 3657 C CA . PRO B 1 123 ? -14.562 27.312 10.977 1 95.25 123 PRO B CA 1
ATOM 3658 C C . PRO B 1 123 ? -13.711 28.578 10.805 1 95.25 123 PRO B C 1
ATOM 3660 O O . PRO B 1 123 ? -14.219 29.609 10.352 1 95.25 123 PRO B O 1
ATOM 3663 N N . VAL B 1 124 ? -12.5 28.531 11.164 1 95.69 124 VAL B N 1
ATOM 3664 C CA . VAL B 1 124 ? -11.617 29.688 11.055 1 95.69 124 VAL B CA 1
ATOM 3665 C C . VAL B 1 124 ? -11.391 30.031 9.586 1 95.69 124 VAL B C 1
ATOM 3667 O O . VAL B 1 124 ? -11.312 31.203 9.227 1 95.69 124 VAL B O 1
ATOM 3670 N N . LYS B 1 125 ? -11.281 29.062 8.789 1 95.12 125 LYS B N 1
ATOM 3671 C CA . LYS B 1 125 ? -11.117 29.297 7.355 1 95.12 125 LYS B CA 1
ATOM 3672 C C . LYS B 1 125 ? -12.312 30.062 6.777 1 95.12 125 LYS B C 1
ATOM 3674 O O . LYS B 1 125 ? -12.156 30.891 5.879 1 95.12 125 LYS B O 1
ATOM 3679 N N . LYS B 1 126 ? -13.484 29.844 7.289 1 94.38 126 LYS B N 1
ATOM 3680 C CA . LYS B 1 126 ? -14.672 30.578 6.871 1 94.38 126 LYS B CA 1
ATOM 3681 C C . LYS B 1 126 ? -14.555 32.062 7.227 1 94.38 126 LYS B C 1
ATOM 3683 O O . LYS B 1 126 ? -14.945 32.938 6.445 1 94.38 126 LYS B O 1
ATOM 3688 N N . ILE B 1 127 ? -14.023 32.312 8.375 1 95.81 127 ILE B N 1
ATOM 3689 C CA . ILE B 1 127 ? -13.82 33.688 8.805 1 95.81 127 ILE B CA 1
ATOM 3690 C C . ILE B 1 127 ? -12.773 34.375 7.922 1 95.81 127 ILE B C 1
ATOM 3692 O O . ILE B 1 127 ? -12.875 35.562 7.625 1 95.81 127 ILE B O 1
ATOM 3696 N N . PHE B 1 128 ? -11.766 33.625 7.453 1 95.75 128 PHE B N 1
ATOM 3697 C CA . PHE B 1 128 ? -10.766 34.125 6.531 1 95.75 128 PHE B CA 1
ATOM 3698 C C . PHE B 1 128 ? -11.422 34.625 5.25 1 95.75 128 PHE B C 1
ATOM 3700 O O . PHE B 1 128 ? -11.031 35.688 4.719 1 95.75 128 PHE B O 1
ATOM 3707 N N . LYS B 1 129 ? -12.398 33.875 4.785 1 94.19 129 LYS B N 1
ATOM 3708 C CA . LYS B 1 129 ? -13.117 34.281 3.582 1 94.19 129 LYS B CA 1
ATOM 3709 C C . LYS B 1 129 ? -13.875 35.594 3.812 1 94.19 129 LYS B C 1
ATOM 3711 O O . LYS B 1 129 ? -13.859 36.469 2.965 1 94.19 129 LYS B O 1
ATOM 3716 N N . GLU B 1 130 ? -14.492 35.656 4.91 1 95 130 GLU B N 1
ATOM 3717 C CA . GLU B 1 130 ? -15.188 36.875 5.277 1 95 130 GLU B CA 1
ATOM 3718 C C . GLU B 1 130 ? -14.227 38.062 5.379 1 95 130 GLU B C 1
ATOM 3720 O O . GLU B 1 130 ? -14.523 39.156 4.898 1 95 130 GLU B O 1
ATOM 3725 N N . ARG B 1 131 ? -13.094 37.844 6.027 1 96.31 131 ARG B N 1
ATOM 3726 C CA . ARG B 1 131 ? -12.07 38.875 6.148 1 96.31 131 ARG B CA 1
ATOM 3727 C C . ARG B 1 131 ? -11.625 39.344 4.773 1 96.31 131 ARG B C 1
ATOM 3729 O O . ARG B 1 131 ? -11.445 40.562 4.562 1 96.31 131 ARG B O 1
ATOM 3736 N N . LYS B 1 132 ? -11.414 38.406 3.893 1 94 132 LYS B N 1
ATOM 3737 C CA . LYS B 1 132 ? -10.984 38.781 2.539 1 94 132 LYS B CA 1
ATOM 3738 C C . LYS B 1 132 ? -12.023 39.656 1.85 1 94 132 LYS B C 1
ATOM 3740 O O . LYS B 1 132 ? -11.68 40.688 1.26 1 94 132 LYS B O 1
ATOM 3745 N N . ASP B 1 133 ? -13.266 39.281 1.968 1 93.5 133 ASP B N 1
ATOM 3746 C CA . ASP B 1 133 ? -14.352 40.062 1.366 1 93.5 133 ASP B CA 1
ATOM 3747 C C . ASP B 1 133 ? -14.414 41.469 1.949 1 93.5 133 ASP B C 1
ATOM 3749 O O . ASP B 1 133 ? -14.547 42.438 1.21 1 93.5 133 ASP B O 1
ATOM 3753 N N . LEU B 1 134 ? -14.336 41.531 3.236 1 95.25 134 LEU B N 1
ATOM 3754 C CA . LEU B 1 134 ? -14.422 42.812 3.914 1 95.25 134 LEU B CA 1
ATOM 3755 C C . LEU B 1 134 ? -13.219 43.688 3.578 1 95.25 134 LEU B C 1
ATOM 3757 O O . LEU B 1 134 ? -13.336 44.906 3.498 1 95.25 134 LEU B O 1
ATOM 3761 N N . THR B 1 135 ? -12.031 43.062 3.381 1 94.44 135 THR B N 1
ATOM 3762 C CA . THR B 1 135 ? -10.852 43.812 2.955 1 94.44 135 THR B CA 1
ATOM 3763 C C . THR B 1 135 ? -11.086 44.5 1.604 1 94.44 135 THR B C 1
ATOM 3765 O O . THR B 1 135 ? -10.781 45.656 1.424 1 94.44 135 THR B O 1
ATOM 3768 N N . LEU B 1 136 ? -11.656 43.75 0.718 1 92.56 136 LEU B N 1
ATOM 3769 C CA . LEU B 1 136 ? -11.945 44.281 -0.614 1 92.56 136 LEU B CA 1
ATOM 3770 C C . LEU B 1 136 ? -12.961 45.406 -0.545 1 92.56 136 LEU B C 1
ATOM 3772 O O . LEU B 1 136 ? -12.812 46.438 -1.237 1 92.56 136 LEU B O 1
ATOM 3776 N N . GLN B 1 137 ? -13.906 45.25 0.281 1 93.19 137 GLN B N 1
ATOM 3777 C CA . GLN B 1 137 ? -14.922 46.281 0.421 1 93.19 137 GLN B CA 1
ATOM 3778 C C . GLN B 1 137 ? -14.336 47.562 1.064 1 93.19 137 GLN B C 1
ATOM 3780 O O . GLN B 1 137 ? -14.57 48.656 0.588 1 93.19 137 GLN B O 1
ATOM 3785 N N . TYR B 1 138 ? -13.633 47.344 2.094 1 95.25 138 TYR B N 1
ATOM 3786 C CA . TYR B 1 138 ? -12.984 48.469 2.75 1 95.25 138 TYR B CA 1
ATOM 3787 C C . TYR B 1 138 ? -12.07 49.219 1.782 1 95.25 138 TYR B C 1
ATOM 3789 O O . TYR B 1 138 ? -12.125 50.469 1.693 1 95.25 138 TYR B O 1
ATOM 3797 N N . ASP B 1 139 ? -11.289 48.5 1.083 1 93.69 139 ASP B N 1
ATOM 3798 C CA . ASP B 1 139 ? -10.375 49.094 0.119 1 93.69 139 ASP B CA 1
ATOM 3799 C C . ASP B 1 139 ? -11.133 49.875 -0.958 1 93.69 139 ASP B C 1
ATOM 3801 O O . ASP B 1 139 ? -10.688 50.938 -1.396 1 93.69 139 ASP B O 1
ATOM 3805 N N . TYR B 1 140 ? -12.188 49.312 -1.433 1 92.62 140 TYR B N 1
ATOM 3806 C CA . TYR B 1 140 ? -13.016 49.969 -2.439 1 92.62 140 TYR B CA 1
ATOM 3807 C C . TYR B 1 140 ? -13.484 51.344 -1.96 1 92.62 140 TYR B C 1
ATOM 3809 O O . TYR B 1 140 ? -13.32 52.344 -2.666 1 92.62 140 TYR B O 1
ATOM 3817 N N . TYR B 1 141 ? -14.031 51.406 -0.758 1 93.56 141 TYR B N 1
ATOM 3818 C CA . TYR B 1 141 ? -14.578 52.656 -0.237 1 93.56 141 TYR B CA 1
ATOM 3819 C C . TYR B 1 141 ? -13.461 53.625 0.16 1 93.56 141 TYR B C 1
ATOM 3821 O O . TYR B 1 141 ? -13.609 54.844 0.043 1 93.56 141 TYR B O 1
ATOM 3829 N N . ARG B 1 142 ? -12.391 53.062 0.582 1 93.81 142 ARG B N 1
ATOM 3830 C CA . ARG B 1 142 ? -11.219 53.906 0.852 1 93.81 142 ARG B CA 1
ATOM 3831 C C . ARG B 1 142 ? -10.742 54.594 -0.414 1 93.81 142 ARG B C 1
ATOM 3833 O O . ARG B 1 142 ? -10.445 55.812 -0.391 1 93.81 142 ARG B O 1
ATOM 3840 N N . GLN B 1 143 ? -10.711 53.906 -1.505 1 91.38 143 GLN B N 1
ATOM 3841 C CA . GLN B 1 143 ? -10.297 54.469 -2.785 1 91.38 143 GLN B CA 1
ATOM 3842 C C . GLN B 1 143 ? -11.281 55.531 -3.25 1 91.38 143 GLN B C 1
ATOM 3844 O O . GLN B 1 143 ? -10.875 56.531 -3.848 1 91.38 143 GLN B O 1
ATOM 3849 N N . GLN B 1 144 ? -12.523 55.312 -2.977 1 89.88 144 GLN B N 1
ATOM 3850 C CA . GLN B 1 144 ? -13.539 56.281 -3.33 1 89.88 144 GLN B CA 1
ATOM 3851 C C . GLN B 1 144 ? -13.32 57.594 -2.58 1 89.88 144 GLN B C 1
ATOM 3853 O O . GLN B 1 144 ? -13.438 58.688 -3.164 1 89.88 144 GLN B O 1
ATOM 3858 N N . VAL B 1 145 ? -13.031 57.469 -1.346 1 92.56 145 VAL B N 1
ATOM 3859 C CA . VAL B 1 145 ? -12.773 58.656 -0.534 1 92.56 145 VAL B CA 1
ATOM 3860 C C . VAL B 1 145 ? -11.516 59.375 -1.04 1 92.56 145 VAL B C 1
ATOM 3862 O O . VAL B 1 145 ? -11.477 60.594 -1.124 1 92.56 145 VAL B O 1
ATOM 3865 N N . GLU B 1 146 ? -10.492 58.594 -1.389 1 89.88 146 GLU B N 1
ATOM 3866 C CA . GLU B 1 146 ? -9.25 59.156 -1.917 1 89.88 146 GLU B CA 1
ATOM 3867 C C . GLU B 1 146 ? -9.508 59.906 -3.219 1 89.88 146 GLU B C 1
ATOM 3869 O O . GLU B 1 146 ? -9.008 61.031 -3.402 1 89.88 146 GLU B O 1
ATOM 3874 N N . LYS B 1 147 ? -10.281 59.375 -4.102 1 87.88 147 LYS B N 1
ATOM 3875 C CA . LYS B 1 147 ? -10.586 60 -5.391 1 87.88 147 LYS B CA 1
ATOM 3876 C C . LYS B 1 147 ? -11.391 61.281 -5.207 1 87.88 147 LYS B C 1
ATOM 3878 O O . LYS B 1 147 ? -11.133 62.281 -5.879 1 87.88 147 LYS B O 1
ATOM 3883 N N . LEU B 1 148 ? -12.336 61.25 -4.297 1 90 148 LEU B N 1
ATOM 3884 C CA . LEU B 1 148 ? -13.188 62.438 -4.055 1 90 148 LEU B CA 1
ATOM 3885 C C . LEU B 1 148 ? -12.398 63.531 -3.379 1 90 148 LEU B C 1
ATOM 3887 O O . LEU B 1 148 ? -12.68 64.75 -3.588 1 90 148 LEU B O 1
ATOM 3891 N N . THR B 1 149 ? -11.461 63.188 -2.57 1 88.25 149 THR B N 1
ATOM 3892 C CA . THR B 1 149 ? -10.602 64.188 -1.908 1 88.25 149 THR B CA 1
ATOM 3893 C C . THR B 1 149 ? -9.68 64.875 -2.916 1 88.25 149 THR B C 1
ATOM 3895 O O . THR B 1 149 ? -9.422 66.062 -2.82 1 88.25 149 THR B O 1
ATOM 3898 N N . GLU B 1 150 ? -9.242 64.062 -3.914 1 86 150 GLU B N 1
ATOM 3899 C CA . GLU B 1 150 ? -8.344 64.625 -4.938 1 86 150 GLU B CA 1
ATOM 3900 C C . GLU B 1 150 ? -9.086 65.5 -5.922 1 86 150 GLU B C 1
ATOM 3902 O O . GLU B 1 150 ? -8.57 66.562 -6.332 1 86 150 GLU B O 1
ATOM 3907 N N . LYS B 1 151 ? -10.273 65.188 -6.414 1 80.31 151 LYS B N 1
ATOM 3908 C CA . LYS B 1 151 ? -10.969 65.875 -7.5 1 80.31 151 LYS B CA 1
ATOM 3909 C C . LYS B 1 151 ? -11.828 67 -6.965 1 80.31 151 LYS B C 1
ATOM 3911 O O . LYS B 1 151 ? -12.242 67.875 -7.723 1 80.31 151 LYS B O 1
ATOM 3916 N N . GLN B 1 152 ? -11.852 67.438 -5.664 1 71.75 152 GLN B N 1
ATOM 3917 C CA . GLN B 1 152 ? -12.664 68.5 -5.066 1 71.75 152 GLN B CA 1
ATOM 3918 C C . GLN B 1 152 ? -14.094 68.438 -5.59 1 71.75 152 GLN B C 1
ATOM 3920 O O . GLN B 1 152 ? -14.406 69.062 -6.613 1 71.75 152 GLN B O 1
ATOM 3925 N N . SER B 1 153 ? -14.945 67.625 -5.238 1 66.88 153 SER B N 1
ATOM 3926 C CA . SER B 1 153 ? -16.312 67.438 -5.719 1 66.88 153 SER B CA 1
ATOM 3927 C C . SER B 1 153 ? -17.156 68.688 -5.547 1 66.88 153 SER B C 1
ATOM 3929 O O . SER B 1 153 ? -16.984 69.438 -4.586 1 66.88 153 SER B O 1
ATOM 3931 N N . LYS B 1 154 ? -17.953 69 -6.527 1 75.94 154 LYS B N 1
ATOM 3932 C CA . LYS B 1 154 ? -18.859 70.125 -6.531 1 75.94 154 LYS B CA 1
ATOM 3933 C C . LYS B 1 154 ? -19.953 69.938 -5.492 1 75.94 154 LYS B C 1
ATOM 3935 O O . LYS B 1 154 ? -20.484 70.938 -4.969 1 75.94 154 LYS B O 1
ATOM 3940 N N . ASN B 1 155 ? -20.297 68.625 -5.148 1 83.12 155 ASN B N 1
ATOM 3941 C CA . ASN B 1 155 ? -21.328 68.375 -4.148 1 83.12 155 ASN B CA 1
ATOM 3942 C C . ASN B 1 155 ? -20.719 68.188 -2.762 1 83.12 155 ASN B C 1
ATOM 3944 O O . ASN B 1 155 ? -20.016 67.188 -2.508 1 83.12 155 ASN B O 1
ATOM 3948 N N . PRO B 1 156 ? -21.016 69.125 -1.886 1 84.94 156 PRO B N 1
ATOM 3949 C CA . PRO B 1 156 ? -20.344 69.125 -0.579 1 84.94 156 PRO B CA 1
ATOM 3950 C C . PRO B 1 156 ? -20.75 67.938 0.295 1 84.94 156 PRO B C 1
ATOM 3952 O O . PRO B 1 156 ? -20.078 67.688 1.278 1 84.94 156 PRO B O 1
ATOM 3955 N N . LEU B 1 157 ? -21.844 67.188 -0.107 1 90.56 157 LEU B N 1
ATOM 3956 C CA . LEU B 1 157 ? -22.328 66.125 0.73 1 90.56 157 LEU B CA 1
ATOM 3957 C C . LEU B 1 157 ? -21.719 64.75 0.303 1 90.56 157 LEU B C 1
ATOM 3959 O O . LEU B 1 157 ? -21.812 63.781 1.033 1 90.56 157 LEU B O 1
ATOM 3963 N N . GLU B 1 158 ? -21.062 64.75 -0.78 1 88.25 158 GLU B N 1
ATOM 3964 C CA . GLU B 1 158 ? -20.562 63.469 -1.356 1 88.25 158 GLU B CA 1
ATOM 3965 C C . GLU B 1 158 ? -19.406 62.906 -0.535 1 88.25 158 GLU B C 1
ATOM 3967 O O . GLU B 1 158 ? -19.391 61.719 -0.226 1 88.25 158 GLU B O 1
ATOM 3972 N N . LEU B 1 159 ? -18.516 63.719 -0.166 1 90.88 159 LEU B N 1
ATOM 3973 C CA . LEU B 1 159 ? -17.328 63.281 0.558 1 90.88 159 LEU B CA 1
ATOM 3974 C C . LEU B 1 159 ? -17.688 62.812 1.964 1 90.88 159 LEU B C 1
ATOM 3976 O O . LEU B 1 159 ? -17.25 61.75 2.393 1 90.88 159 LEU B O 1
ATOM 3980 N N . PRO B 1 160 ? -18.547 63.562 2.709 1 92 160 PRO B N 1
ATOM 3981 C CA . PRO B 1 160 ? -18.953 63.094 4.039 1 92 160 PRO B CA 1
ATOM 3982 C C . PRO B 1 160 ? -19.672 61.75 3.992 1 92 160 PRO B C 1
ATOM 3984 O O . PRO B 1 160 ? -19.469 60.906 4.867 1 92 160 PRO B O 1
ATOM 3987 N N . LYS B 1 161 ? -20.453 61.5 2.975 1 92.38 161 LYS B N 1
ATOM 3988 C CA . LYS B 1 161 ? -21.172 60.25 2.826 1 92.38 161 LYS B CA 1
ATOM 3989 C C . LYS B 1 161 ? -20.203 59.094 2.52 1 92.38 161 LYS B C 1
ATOM 3991 O O . LYS B 1 161 ? -20.359 58 3.053 1 92.38 161 LYS B O 1
ATOM 3996 N N . ALA B 1 162 ? -19.297 59.375 1.706 1 91.75 162 ALA B N 1
ATOM 3997 C CA . ALA B 1 162 ? -18.281 58.375 1.356 1 91.75 162 ALA B CA 1
ATOM 3998 C C . ALA B 1 162 ? -17.422 58 2.564 1 91.75 162 ALA B C 1
ATOM 4000 O O . ALA B 1 162 ? -17.062 56.844 2.762 1 91.75 162 ALA B O 1
ATOM 4001 N N . LYS B 1 163 ? -17.062 59 3.34 1 94.38 163 LYS B N 1
ATOM 4002 C CA . LYS B 1 163 ? -16.266 58.781 4.539 1 94.38 163 LYS B CA 1
ATOM 4003 C C . LYS B 1 163 ? -17.016 57.938 5.57 1 94.38 163 LYS B C 1
ATOM 4005 O O . LYS B 1 163 ? -16.422 57.125 6.254 1 94.38 163 LYS B O 1
ATOM 4010 N N . GLU B 1 164 ? -18.312 58.25 5.629 1 95.38 164 GLU B N 1
ATOM 4011 C CA . GLU B 1 164 ? -19.141 57.469 6.543 1 95.38 164 GLU B CA 1
ATOM 4012 C C . GLU B 1 164 ? -19.172 56 6.141 1 95.38 164 GLU B C 1
ATOM 4014 O O . GLU B 1 164 ? -19.047 55.125 6.992 1 95.38 164 GLU B O 1
ATOM 4019 N N . LYS B 1 165 ? -19.281 55.75 4.859 1 94.56 165 LYS B N 1
ATOM 4020 C CA . LYS B 1 165 ? -19.312 54.375 4.359 1 94.56 165 LYS B CA 1
ATOM 4021 C C . LYS B 1 165 ? -17.969 53.688 4.559 1 94.56 165 LYS B C 1
ATOM 4023 O O . LYS B 1 165 ? -17.906 52.531 4.992 1 94.56 165 LYS B O 1
ATOM 4028 N N . MET B 1 166 ? -16.906 54.344 4.301 1 94.88 166 MET B N 1
ATOM 4029 C CA . MET B 1 166 ? -15.562 53.812 4.508 1 94.88 166 MET B CA 1
ATOM 4030 C C . MET B 1 166 ? -15.344 53.438 5.969 1 94.88 166 MET B C 1
ATOM 4032 O O . MET B 1 166 ? -14.82 52.344 6.262 1 94.88 166 MET B O 1
ATOM 4036 N N . ASN B 1 167 ? -15.781 54.406 6.844 1 96.56 167 ASN B N 1
ATOM 4037 C CA . ASN B 1 167 ? -15.602 54.156 8.273 1 96.56 167 ASN B CA 1
ATOM 4038 C C . ASN B 1 167 ? -16.391 52.938 8.742 1 96.56 167 ASN B C 1
ATOM 4040 O O . ASN B 1 167 ? -15.945 52.188 9.609 1 96.56 167 ASN B O 1
ATOM 4044 N N . THR B 1 168 ? -17.547 52.781 8.148 1 96.75 168 THR B N 1
ATOM 4045 C CA . THR B 1 168 ? -18.375 51.625 8.477 1 96.75 168 THR B CA 1
ATOM 4046 C C . THR B 1 168 ? -17.656 50.312 8.109 1 96.75 168 THR B C 1
ATOM 4048 O O . THR B 1 168 ? -17.578 49.406 8.922 1 96.75 168 THR B O 1
ATOM 4051 N N . PHE B 1 169 ? -17.078 50.25 6.988 1 95.88 169 PHE B N 1
ATOM 4052 C CA . PHE B 1 169 ? -16.422 49.031 6.531 1 95.88 169 PHE B CA 1
ATOM 4053 C C . PHE B 1 169 ? -15.055 48.875 7.191 1 95.88 169 PHE B C 1
ATOM 4055 O O . PHE B 1 169 ? -14.57 47.75 7.371 1 95.88 169 PHE B O 1
ATOM 4062 N N . LYS B 1 170 ? -14.453 50 7.57 1 96 170 LYS B N 1
ATOM 4063 C CA . LYS B 1 170 ? -13.227 49.938 8.359 1 96 170 LYS B CA 1
ATOM 4064 C C . LYS B 1 170 ? -13.477 49.25 9.711 1 96 170 LYS B C 1
ATOM 4066 O O . LYS B 1 170 ? -12.695 48.406 10.133 1 96 170 LYS B O 1
ATOM 4071 N N . GLU B 1 171 ? -14.539 49.688 10.273 1 96.88 171 GLU B N 1
ATOM 4072 C CA . GLU B 1 171 ? -14.891 49.125 11.57 1 96.88 171 GLU B CA 1
ATOM 4073 C C . GLU B 1 171 ? -15.18 47.625 11.453 1 96.88 171 GLU B C 1
ATOM 4075 O O . GLU B 1 171 ? -14.719 46.844 12.281 1 96.88 171 GLU B O 1
ATOM 4080 N N . LYS B 1 172 ? -15.891 47.219 10.414 1 97 172 LYS B N 1
ATOM 4081 C CA . LYS B 1 172 ? -16.203 45.812 10.188 1 97 172 LYS B CA 1
ATOM 4082 C C . LYS B 1 172 ? -14.93 45.031 9.914 1 97 172 LYS B C 1
ATOM 4084 O O . LYS B 1 172 ? -14.773 43.906 10.414 1 97 172 LYS B O 1
ATOM 4089 N N . TRP B 1 173 ? -14.078 45.531 9.141 1 96.69 173 TRP B N 1
ATOM 4090 C CA . TRP B 1 173 ? -12.82 44.875 8.805 1 96.69 173 TRP B CA 1
ATOM 4091 C C . TRP B 1 173 ? -11.945 44.719 10.039 1 96.69 173 TRP B C 1
ATOM 4093 O O . TRP B 1 173 ? -11.375 43.625 10.258 1 96.69 173 TRP B O 1
ATOM 4103 N N . GLU B 1 174 ? -11.836 45.812 10.867 1 96.31 174 GLU B N 1
ATOM 4104 C CA . GLU B 1 174 ? -11.031 45.719 12.086 1 96.31 174 GLU B CA 1
ATOM 4105 C C . GLU B 1 174 ? -11.555 44.656 13.039 1 96.31 174 GLU B C 1
ATOM 4107 O O . GLU B 1 174 ? -10.773 43.938 13.641 1 96.31 174 GLU B O 1
ATOM 4112 N N . GLU B 1 175 ? -12.82 44.625 13.055 1 96.56 175 GLU B N 1
ATOM 4113 C CA . GLU B 1 175 ? -13.445 43.625 13.93 1 96.56 175 GLU B CA 1
ATOM 4114 C C . GLU B 1 175 ? -13.117 42.219 13.484 1 96.56 175 GLU B C 1
ATOM 4116 O O . GLU B 1 175 ? -12.672 41.375 14.289 1 96.56 175 GLU B O 1
ATOM 4121 N N . VAL B 1 176 ? -13.344 41.875 12.203 1 97.12 176 VAL B N 1
ATOM 4122 C CA . VAL B 1 176 ? -13.117 40.531 11.688 1 97.12 176 VAL B CA 1
ATOM 4123 C C . VAL B 1 176 ? -11.625 40.219 11.719 1 97.12 176 VAL B C 1
ATOM 4125 O O . VAL B 1 176 ? -11.227 39.062 11.969 1 97.12 176 VAL B O 1
ATOM 4128 N N . ASN B 1 177 ? -10.789 41.188 11.508 1 96.62 177 ASN B N 1
ATOM 4129 C CA . ASN B 1 177 ? -9.344 41.031 11.539 1 96.62 177 ASN B CA 1
ATOM 4130 C C . ASN B 1 177 ? -8.852 40.625 12.922 1 96.62 177 ASN B C 1
ATOM 4132 O O . ASN B 1 177 ? -8.023 39.719 13.055 1 96.62 177 ASN B O 1
ATOM 4136 N N . ILE B 1 178 ? -9.414 41.312 13.93 1 96.88 178 ILE B N 1
ATOM 4137 C CA . ILE B 1 178 ? -9.07 41 15.312 1 96.88 178 ILE B CA 1
ATOM 4138 C C . ILE B 1 178 ? -9.57 39.594 15.648 1 96.88 178 ILE B C 1
ATOM 4140 O O . ILE B 1 178 ? -8.844 38.781 16.234 1 96.88 178 ILE B O 1
ATOM 4144 N N . MET B 1 179 ? -10.719 39.281 15.164 1 96.31 179 MET B N 1
ATOM 4145 C CA . MET B 1 179 ? -11.328 37.969 15.422 1 96.31 179 MET B CA 1
ATOM 4146 C C . MET B 1 179 ? -10.5 36.844 14.805 1 96.31 179 MET B C 1
ATOM 4148 O O . MET B 1 179 ? -10.281 35.812 15.438 1 96.31 179 MET B O 1
ATOM 4152 N N . CYS B 1 180 ? -10.086 37.062 13.586 1 96.5 180 CYS B N 1
ATOM 4153 C CA . CYS B 1 180 ? -9.273 36.062 12.891 1 96.5 180 CYS B CA 1
ATOM 4154 C C . CYS B 1 180 ? -7.992 35.781 13.664 1 96.5 180 CYS B C 1
ATOM 4156 O O . CYS B 1 180 ? -7.664 34.625 13.914 1 96.5 180 CYS B O 1
ATOM 4158 N N . LYS B 1 181 ? -7.297 36.781 14.07 1 96.38 181 LYS B N 1
ATOM 4159 C CA . LYS B 1 181 ? -6.023 36.625 14.766 1 96.38 181 LYS B CA 1
ATOM 4160 C C . LYS B 1 181 ? -6.219 35.906 16.109 1 96.38 181 LYS B C 1
ATOM 4162 O O . LYS B 1 181 ? -5.434 35.031 16.469 1 96.38 181 LYS B O 1
ATOM 4167 N N . GLN B 1 182 ? -7.336 36.281 16.75 1 96.88 182 GLN B N 1
ATOM 4168 C CA . GLN B 1 182 ? -7.633 35.656 18.031 1 96.88 182 GLN B CA 1
ATOM 4169 C C . GLN B 1 182 ? -7.918 34.188 17.875 1 96.88 182 GLN B C 1
ATOM 4171 O O . GLN B 1 182 ? -7.414 33.344 18.641 1 96.88 182 GLN B O 1
ATOM 4176 N N . HIS B 1 183 ? -8.688 33.812 16.906 1 97.12 183 HIS B N 1
ATOM 4177 C CA . HIS B 1 183 ? -9.031 32.406 16.672 1 97.12 183 HIS B CA 1
ATOM 4178 C C . HIS B 1 183 ? -7.809 31.594 16.281 1 97.12 183 HIS B C 1
ATOM 4180 O O . HIS B 1 183 ? -7.66 30.438 16.703 1 97.12 183 HIS B O 1
ATOM 4186 N N . ILE B 1 184 ? -6.941 32.188 15.445 1 97.12 184 ILE B N 1
ATOM 4187 C CA . ILE B 1 184 ? -5.711 31.531 15.055 1 97.12 184 ILE B CA 1
ATOM 4188 C C . ILE B 1 184 ? -4.879 31.219 16.297 1 97.12 184 ILE B C 1
ATOM 4190 O O . ILE B 1 184 ? -4.422 30.078 16.469 1 97.12 184 ILE B O 1
ATOM 4194 N N . LEU B 1 185 ? -4.715 32.219 17.141 1 96.12 185 LEU B N 1
ATOM 4195 C CA . LEU B 1 185 ? -3.895 32.062 18.328 1 96.12 185 LEU B CA 1
ATOM 4196 C C . LEU B 1 185 ? -4.48 31.016 19.266 1 96.12 185 LEU B C 1
ATOM 4198 O O . LEU B 1 185 ? -3.746 30.219 19.844 1 96.12 185 LEU B O 1
ATOM 4202 N N . GLU B 1 186 ? -5.805 30.953 19.375 1 95.81 186 GLU B N 1
ATOM 4203 C CA . GLU B 1 186 ? -6.484 29.984 20.219 1 95.81 186 GLU B CA 1
ATOM 4204 C C . GLU B 1 186 ? -6.215 28.547 19.75 1 95.81 186 GLU B C 1
ATOM 4206 O O . GLU B 1 186 ? -5.957 27.656 20.562 1 95.81 186 GLU B O 1
ATOM 4211 N N . ILE B 1 187 ? -6.246 28.359 18.469 1 96.38 187 ILE B N 1
ATOM 4212 C CA . ILE B 1 187 ? -6.035 27.031 17.906 1 96.38 187 ILE B CA 1
ATOM 4213 C C . ILE B 1 187 ? -4.578 26.625 18.094 1 96.38 187 ILE B C 1
ATOM 4215 O O . ILE B 1 187 ? -4.297 25.484 18.5 1 96.38 187 ILE B O 1
ATOM 4219 N N . LEU B 1 188 ? -3.691 27.547 17.812 1 95.19 188 LEU B N 1
ATOM 4220 C CA . LEU B 1 188 ? -2.268 27.234 17.875 1 95.19 188 LEU B CA 1
ATOM 4221 C C . LEU B 1 188 ? -1.842 26.938 19.312 1 95.19 188 LEU B C 1
ATOM 4223 O O . LEU B 1 188 ? -0.927 26.156 19.547 1 95.19 188 LEU B O 1
ATOM 4227 N N . GLU B 1 189 ? -2.557 27.5 20.266 1 94.44 189 GLU B N 1
ATOM 4228 C CA . GLU B 1 189 ? -2.24 27.312 21.672 1 94.44 189 GLU B CA 1
ATOM 4229 C C . GLU B 1 189 ? -2.584 25.891 22.125 1 94.44 189 GLU B C 1
ATOM 4231 O O . GLU B 1 189 ? -2.014 25.391 23.094 1 94.44 189 GLU B O 1
ATOM 4236 N N . LYS B 1 190 ? -3.457 25.219 21.438 1 95.69 190 LYS B N 1
ATOM 4237 C CA . LYS B 1 190 ? -3.924 23.891 21.812 1 95.69 190 LYS B CA 1
ATOM 4238 C C . LYS B 1 190 ? -2.975 22.812 21.297 1 95.69 190 LYS B C 1
ATOM 4240 O O . LYS B 1 190 ? -3.082 21.641 21.688 1 95.69 190 LYS B O 1
ATOM 4245 N N . GLU B 1 191 ? -2.062 23.172 20.453 1 94.88 191 GLU B N 1
ATOM 4246 C CA . GLU B 1 191 ? -1.236 22.219 19.719 1 94.88 191 GLU B CA 1
ATOM 4247 C C . GLU B 1 191 ? -0.486 21.281 20.656 1 94.88 191 GLU B C 1
ATOM 4249 O O . GLU B 1 191 ? -0.575 20.062 20.531 1 94.88 191 GLU B O 1
ATOM 4254 N N . GLN B 1 192 ? 0.209 21.859 21.625 1 93.5 192 GLN B N 1
ATOM 4255 C CA . GLN B 1 192 ? 1.069 21.062 22.5 1 93.5 192 GLN B CA 1
ATOM 4256 C C . GLN B 1 192 ? 0.25 20.094 23.344 1 93.5 192 GLN B C 1
ATOM 4258 O O . GLN B 1 192 ? 0.65 18.953 23.562 1 93.5 192 GLN B O 1
ATOM 4263 N N . SER B 1 193 ? -0.892 20.547 23.828 1 95.12 193 SER B N 1
ATOM 4264 C CA . SER B 1 193 ? -1.724 19.719 24.703 1 95.12 193 SER B CA 1
ATOM 4265 C C . SER B 1 193 ? -2.328 18.547 23.938 1 95.12 193 SER B C 1
ATOM 4267 O O . SER B 1 193 ? -2.676 17.531 24.531 1 95.12 193 SER B O 1
ATOM 4269 N N . VAL B 1 194 ? -2.41 18.641 22.594 1 97.38 194 VAL B N 1
ATOM 4270 C CA . VAL B 1 194 ? -2.953 17.578 21.75 1 97.38 194 VAL B CA 1
ATOM 4271 C C . VAL B 1 194 ? -1.846 16.594 21.391 1 97.38 194 VAL B C 1
ATOM 4273 O O . VAL B 1 194 ? -1.991 15.383 21.594 1 97.38 194 VAL B O 1
ATOM 4276 N N . TYR B 1 195 ? -0.709 17.172 20.938 1 97.38 195 TYR B N 1
ATOM 4277 C CA . TYR B 1 195 ? 0.271 16.312 20.281 1 97.38 195 TYR B CA 1
ATOM 4278 C C . TYR B 1 195 ? 1.184 15.641 21.297 1 97.38 195 TYR B C 1
ATOM 4280 O O . TYR B 1 195 ? 1.65 14.523 21.078 1 97.38 195 TYR B O 1
ATOM 4288 N N . GLU B 1 196 ? 1.486 16.25 22.391 1 95 196 GLU B N 1
ATOM 4289 C CA . GLU B 1 196 ? 2.414 15.664 23.344 1 95 196 GLU B CA 1
ATOM 4290 C C . GLU B 1 196 ? 1.898 14.32 23.859 1 95 196 GLU B C 1
ATOM 4292 O O . GLU B 1 196 ? 2.584 13.305 23.734 1 95 196 GLU B O 1
ATOM 4297 N N . PRO B 1 197 ? 0.644 14.25 24.359 1 95.81 197 PRO B N 1
ATOM 4298 C CA . PRO B 1 197 ? 0.151 12.93 24.766 1 95.81 197 PRO B CA 1
ATOM 4299 C C . PRO B 1 197 ? -0.012 11.969 23.594 1 95.81 197 PRO B C 1
ATOM 4301 O O . PRO B 1 197 ? 0.243 10.773 23.734 1 95.81 197 PRO B O 1
ATOM 4304 N N . ALA B 1 198 ? -0.467 12.461 22.469 1 97.69 198 ALA B N 1
ATOM 4305 C CA . ALA B 1 198 ? -0.68 11.602 21.297 1 97.69 198 ALA B CA 1
ATOM 4306 C C . ALA B 1 198 ? 0.622 10.945 20.859 1 97.69 198 ALA B C 1
ATOM 4308 O O . ALA B 1 198 ? 0.654 9.734 20.594 1 97.69 198 ALA B O 1
ATOM 4309 N N . ILE B 1 199 ? 1.662 11.75 20.812 1 97.56 199 ILE B N 1
ATOM 4310 C CA . ILE B 1 199 ? 2.961 11.258 20.375 1 97.56 199 ILE B CA 1
ATOM 4311 C C . ILE B 1 199 ? 3.518 10.273 21.391 1 97.56 199 ILE B C 1
ATOM 4313 O O . ILE B 1 199 ? 4.066 9.227 21.031 1 97.56 199 ILE B O 1
ATOM 4317 N N . GLN B 1 200 ? 3.342 10.547 22.625 1 94.69 200 GLN B N 1
ATOM 4318 C CA . GLN B 1 200 ? 3.756 9.633 23.688 1 94.69 200 GLN B CA 1
ATOM 4319 C C . GLN B 1 200 ? 3.033 8.289 23.562 1 94.69 200 GLN B C 1
ATOM 4321 O O . GLN B 1 200 ? 3.658 7.234 23.656 1 94.69 200 GLN B O 1
ATOM 4326 N N . GLN B 1 201 ? 1.78 8.359 23.344 1 96.81 201 GLN B N 1
ATOM 4327 C CA . GLN B 1 201 ? 0.973 7.152 23.219 1 96.81 201 GLN B CA 1
ATOM 4328 C C . GLN B 1 201 ? 1.345 6.367 21.969 1 96.81 201 GLN B C 1
ATOM 4330 O O . GLN B 1 201 ? 1.34 5.133 21.984 1 96.81 201 GLN B O 1
ATOM 4335 N N . LEU B 1 202 ? 1.607 7.078 20.891 1 98.12 202 LEU B N 1
ATOM 4336 C CA . LEU B 1 202 ? 2.016 6.395 19.672 1 98.12 202 LEU B CA 1
ATOM 4337 C C . LEU B 1 202 ? 3.301 5.602 19.891 1 98.12 202 LEU B C 1
ATOM 4339 O O . LEU B 1 202 ? 3.395 4.438 19.5 1 98.12 202 LEU B O 1
ATOM 4343 N N . CYS B 1 203 ? 4.254 6.246 20.516 1 96.44 203 CYS B N 1
ATOM 4344 C CA . CYS B 1 203 ? 5.52 5.586 20.812 1 96.44 203 CYS B CA 1
ATOM 4345 C C . CYS B 1 203 ? 5.312 4.398 21.75 1 96.44 203 CYS B C 1
ATOM 4347 O O . CYS B 1 203 ? 5.867 3.322 21.516 1 96.44 203 CYS B O 1
ATOM 4349 N N . ALA B 1 204 ? 4.477 4.582 22.734 1 95.81 204 ALA B N 1
ATOM 4350 C CA . ALA B 1 204 ? 4.184 3.5 23.672 1 95.81 204 ALA B CA 1
ATOM 4351 C C . ALA B 1 204 ? 3.529 2.32 22.969 1 95.81 204 ALA B C 1
ATOM 4353 O O . ALA B 1 204 ? 3.875 1.164 23.219 1 95.81 204 ALA B O 1
ATOM 4354 N N . ASN B 1 205 ? 2.598 2.619 22.141 1 97.75 205 ASN B N 1
ATOM 4355 C CA . ASN B 1 205 ? 1.894 1.562 21.422 1 97.75 205 ASN B CA 1
ATOM 4356 C C . ASN B 1 205 ? 2.811 0.847 20.438 1 97.75 205 ASN B C 1
ATOM 4358 O O . ASN B 1 205 ? 2.654 -0.351 20.203 1 97.75 205 ASN B O 1
ATOM 4362 N N . LEU B 1 206 ? 3.742 1.571 19.844 1 97.75 206 LEU B N 1
ATOM 4363 C CA . LEU B 1 206 ? 4.73 0.951 18.969 1 97.75 206 LEU B CA 1
ATOM 4364 C C . LEU B 1 206 ? 5.582 -0.053 19.75 1 97.75 206 LEU B C 1
ATOM 4366 O O . LEU B 1 206 ? 5.844 -1.156 19.25 1 97.75 206 LEU B O 1
ATOM 4370 N N . ILE B 1 207 ? 5.992 0.315 20.906 1 96.19 207 ILE B N 1
ATOM 4371 C CA . ILE B 1 207 ? 6.793 -0.554 21.766 1 96.19 207 ILE B CA 1
ATOM 4372 C C . ILE B 1 207 ? 5.988 -1.795 22.141 1 96.19 207 ILE B C 1
ATOM 4374 O O . ILE B 1 207 ? 6.492 -2.918 22.062 1 96.19 207 ILE B O 1
ATOM 4378 N N . GLU B 1 208 ? 4.777 -1.572 22.469 1 96.69 208 GLU B N 1
ATOM 4379 C CA . GLU B 1 208 ? 3.908 -2.689 22.844 1 96.69 208 GLU B CA 1
ATOM 4380 C C . GLU B 1 208 ? 3.68 -3.617 21.641 1 96.69 208 GLU B C 1
ATOM 4382 O O . GLU B 1 208 ? 3.682 -4.84 21.797 1 96.69 208 GLU B O 1
ATOM 4387 N N . TRP B 1 209 ? 3.424 -3.023 20.5 1 98.12 209 TRP B N 1
ATOM 4388 C CA . TRP B 1 209 ? 3.248 -3.814 19.297 1 98.12 209 TRP B CA 1
ATOM 4389 C C . TRP B 1 209 ? 4.477 -4.676 19.016 1 98.12 209 TRP B C 1
ATOM 4391 O O . TRP B 1 209 ? 4.352 -5.855 18.688 1 98.12 209 TRP B O 1
ATOM 4401 N N . ASN B 1 210 ? 5.617 -4.055 19.109 1 97.31 210 ASN B N 1
ATOM 4402 C CA . ASN B 1 210 ? 6.859 -4.785 18.891 1 97.31 210 ASN B CA 1
ATOM 4403 C C . ASN B 1 210 ? 7.004 -5.945 19.859 1 97.31 210 ASN B C 1
ATOM 4405 O O . ASN B 1 210 ? 7.441 -7.035 19.484 1 97.31 210 ASN B O 1
ATOM 4409 N N . SER B 1 211 ? 6.656 -5.73 21.109 1 96.62 211 SER B N 1
ATOM 4410 C CA . SER B 1 211 ? 6.715 -6.773 22.141 1 96.62 211 SER B CA 1
ATOM 4411 C C . SER B 1 211 ? 5.746 -7.91 21.812 1 96.62 211 SER B C 1
ATOM 4413 O O . SER B 1 211 ? 6.117 -9.086 21.891 1 96.62 211 SER B O 1
ATOM 4415 N N . ALA B 1 212 ? 4.52 -7.578 21.469 1 97.75 212 ALA B N 1
ATOM 4416 C CA . ALA B 1 212 ? 3.516 -8.578 21.109 1 97.75 212 ALA B CA 1
ATOM 4417 C C . ALA B 1 212 ? 3.945 -9.375 19.891 1 97.75 212 ALA B C 1
ATOM 4419 O O . ALA B 1 212 ? 3.732 -10.586 19.828 1 97.75 212 ALA B O 1
ATOM 4420 N N . LEU B 1 213 ? 4.5 -8.672 18.938 1 98.19 213 LEU B N 1
ATOM 4421 C CA . LEU B 1 213 ? 4.973 -9.336 17.719 1 98.19 213 LEU B CA 1
ATOM 4422 C C . LEU B 1 213 ? 6.059 -10.352 18.047 1 98.19 213 LEU B C 1
ATOM 4424 O O . LEU B 1 213 ? 6.043 -11.469 17.516 1 98.19 213 LEU B O 1
ATOM 4428 N N . SER B 1 214 ? 7 -9.969 18.844 1 96.31 214 SER B N 1
ATOM 4429 C CA . SER B 1 214 ? 8.07 -10.867 19.25 1 96.31 214 SER B CA 1
ATOM 4430 C C . SER B 1 214 ? 7.516 -12.125 19.906 1 96.31 214 SER B C 1
ATOM 4432 O O . SER B 1 214 ? 8.008 -13.234 19.656 1 96.31 214 SER B O 1
ATOM 4434 N N . GLN B 1 215 ? 6.469 -11.969 20.672 1 95.94 215 GLN B N 1
ATOM 4435 C CA . GLN B 1 215 ? 5.848 -13.109 21.344 1 95.94 215 GLN B CA 1
ATOM 4436 C C . GLN B 1 215 ? 5.129 -14.008 20.344 1 95.94 215 GLN B C 1
ATOM 4438 O O . GLN B 1 215 ? 5.25 -15.234 20.422 1 95.94 215 GLN B O 1
ATOM 4443 N N . THR B 1 216 ? 4.434 -13.367 19.438 1 96.5 216 THR B N 1
ATOM 4444 C CA . THR B 1 216 ? 3.672 -14.125 18.453 1 96.5 216 THR B CA 1
ATOM 4445 C C . THR B 1 216 ? 4.605 -14.883 17.5 1 96.5 216 THR B C 1
ATOM 4447 O O . THR B 1 216 ? 4.305 -16 17.094 1 96.5 216 THR B O 1
ATOM 4450 N N . MET B 1 217 ? 5.777 -14.328 17.219 1 95.25 217 MET B N 1
ATOM 4451 C CA . MET B 1 217 ? 6.73 -14.898 16.266 1 95.25 217 MET B CA 1
ATOM 4452 C C . MET B 1 217 ? 7.473 -16.078 16.891 1 95.25 217 MET B C 1
ATOM 4454 O O . MET B 1 217 ? 8.148 -16.828 16.188 1 95.25 217 MET B O 1
ATOM 4458 N N . LEU B 1 218 ? 7.316 -16.266 18.219 1 93.31 218 LEU B N 1
ATOM 4459 C CA . LEU B 1 218 ? 7.941 -17.391 18.891 1 93.31 218 LEU B CA 1
ATOM 4460 C C . LEU B 1 218 ? 7.422 -18.719 18.344 1 93.31 218 LEU B C 1
ATOM 4462 O O . LEU B 1 218 ? 8.156 -19.703 18.297 1 93.31 218 LEU B O 1
ATOM 4466 N N . GLU B 1 219 ? 6.145 -18.703 17.953 1 91.06 219 GLU B N 1
ATOM 4467 C CA . GLU B 1 219 ? 5.574 -19.906 17.344 1 91.06 219 GLU B CA 1
ATOM 4468 C C . GLU B 1 219 ? 6.383 -20.359 16.141 1 91.06 219 GLU B C 1
ATOM 4470 O O . GLU B 1 219 ? 6.609 -21.547 15.953 1 91.06 219 GLU B O 1
ATOM 4475 N N . LEU B 1 220 ? 6.785 -19.438 15.312 1 92.38 220 LEU B N 1
ATOM 4476 C CA . LEU B 1 220 ? 7.609 -19.75 14.141 1 92.38 220 LEU B CA 1
ATOM 4477 C C . LEU B 1 220 ? 9 -20.203 14.57 1 92.38 220 LEU B C 1
ATOM 4479 O O . LEU B 1 220 ? 9.531 -21.172 14.023 1 92.38 220 LEU B O 1
ATOM 4483 N N . LYS B 1 221 ? 9.555 -19.594 15.523 1 88.81 221 LYS B N 1
ATOM 4484 C CA . LYS B 1 221 ? 10.891 -19.906 16.047 1 88.81 221 LYS B CA 1
ATOM 4485 C C . LYS B 1 221 ? 10.93 -21.297 16.656 1 88.81 221 LYS B C 1
ATOM 4487 O O . LYS B 1 221 ? 11.898 -22.031 16.469 1 88.81 221 LYS B O 1
ATOM 4492 N N . ASN B 1 222 ? 9.898 -21.625 17.344 1 87.38 222 ASN B N 1
ATOM 4493 C CA . ASN B 1 222 ? 9.82 -22.922 18.031 1 87.38 222 ASN B CA 1
ATOM 4494 C C . ASN B 1 222 ? 9.812 -24.078 17.031 1 87.38 222 ASN B C 1
ATOM 4496 O O . ASN B 1 222 ? 10.242 -25.188 17.375 1 87.38 222 ASN B O 1
ATOM 4500 N N . HIS B 1 223 ? 9.383 -23.812 15.852 1 84.5 223 HIS B N 1
ATOM 4501 C CA . HIS B 1 223 ? 9.32 -24.875 14.852 1 84.5 223 HIS B CA 1
ATOM 4502 C C . HIS B 1 223 ? 10.461 -24.75 13.844 1 84.5 223 HIS B C 1
ATOM 4504 O O . HIS B 1 223 ? 10.461 -25.422 12.812 1 84.5 223 HIS B O 1
ATOM 4510 N N . SER B 1 224 ? 11.367 -23.922 14.078 1 78.25 224 SER B N 1
ATOM 4511 C CA . SER B 1 224 ? 12.445 -23.609 13.141 1 78.25 224 SER B CA 1
ATOM 4512 C C . SER B 1 224 ? 13.336 -24.812 12.898 1 78.25 224 SER B C 1
ATOM 4514 O O . SER B 1 224 ? 13.844 -25.016 11.789 1 78.25 224 SER B O 1
ATOM 4516 N N . SER B 1 225 ? 13.602 -25.531 13.945 1 74.12 225 SER B N 1
ATOM 4517 C CA . SER B 1 225 ? 14.484 -26.688 13.812 1 74.12 225 SER B CA 1
ATOM 4518 C C . SER B 1 225 ? 13.93 -27.688 12.797 1 74.12 225 SER B C 1
ATOM 4520 O O . SER B 1 225 ? 14.695 -28.344 12.078 1 74.12 225 SER B O 1
ATOM 4522 N N . THR B 1 226 ? 12.648 -27.797 12.711 1 71.5 226 THR B N 1
ATOM 4523 C CA . THR B 1 226 ? 12.023 -28.734 11.789 1 71.5 226 THR B CA 1
ATOM 4524 C C . THR B 1 226 ? 11.828 -28.094 10.422 1 71.5 226 THR B C 1
ATOM 4526 O O . THR B 1 226 ? 11.742 -28.797 9.406 1 71.5 226 THR B O 1
ATOM 4529 N N . LEU B 1 227 ? 11.773 -26.75 10.469 1 70.5 227 LEU B N 1
ATOM 4530 C CA . LEU B 1 227 ? 11.492 -26.016 9.234 1 70.5 227 LEU B CA 1
ATOM 4531 C C . LEU B 1 227 ? 12.789 -25.625 8.531 1 70.5 227 LEU B C 1
ATOM 4533 O O . LEU B 1 227 ? 12.836 -25.547 7.301 1 70.5 227 LEU B O 1
ATOM 4537 N N . ILE B 1 228 ? 13.789 -25.234 9.281 1 62.59 228 ILE B N 1
ATOM 4538 C CA . ILE B 1 228 ? 15.016 -24.672 8.742 1 62.59 228 ILE B CA 1
ATOM 4539 C C . ILE B 1 228 ? 16.125 -25.719 8.781 1 62.59 228 ILE B C 1
ATOM 4541 O O . ILE B 1 228 ? 16.422 -26.281 9.844 1 62.59 228 ILE B O 1
ATOM 4545 N N . VAL B 1 229 ? 16.219 -26.328 7.605 1 52.62 229 VAL B N 1
ATOM 4546 C CA . VAL B 1 229 ? 17.375 -27.203 7.586 1 52.62 229 VAL B CA 1
ATOM 4547 C C . VAL B 1 229 ? 18.656 -26.375 7.656 1 52.62 229 VAL B C 1
ATOM 4549 O O . VAL B 1 229 ? 18.75 -25.328 7.023 1 52.62 229 VAL B O 1
ATOM 4552 N N . SER B 1 230 ? 19.281 -26.438 8.641 1 43.69 230 SER B N 1
ATOM 4553 C CA . SER B 1 230 ? 20.562 -25.75 8.797 1 43.69 230 SER B CA 1
ATOM 4554 C C . SER B 1 230 ? 21.344 -25.734 7.484 1 43.69 230 SER B C 1
ATOM 4556 O O . SER B 1 230 ? 21.422 -26.75 6.789 1 43.69 230 SER B O 1
ATOM 4558 N N . PRO B 1 231 ? 21.406 -24.562 6.902 1 37.88 231 PRO B N 1
ATOM 4559 C CA . PRO B 1 231 ? 22.266 -24.562 5.715 1 37.88 231 PRO B CA 1
ATOM 4560 C C . PRO B 1 231 ? 23.438 -25.531 5.828 1 37.88 231 PRO B C 1
ATOM 4562 O O . PRO B 1 231 ? 24.016 -25.672 6.906 1 37.88 231 PRO B O 1
ATOM 4565 N N . VAL B 1 232 ? 23.484 -26.5 4.984 1 34.19 232 VAL B N 1
ATOM 4566 C CA . VAL B 1 232 ? 24.781 -27.141 4.887 1 34.19 232 VAL B CA 1
ATOM 4567 C C . VAL B 1 232 ? 25.875 -26.078 4.723 1 34.19 232 VAL B C 1
ATOM 4569 O O . VAL B 1 232 ? 25.75 -25.188 3.869 1 34.19 232 VAL B O 1
ATOM 4572 N N . GLN B 1 233 ? 26.484 -25.641 5.758 1 32.03 233 GLN B N 1
ATOM 4573 C CA . GLN B 1 233 ? 27.719 -24.859 5.695 1 32.03 233 GLN B CA 1
ATOM 4574 C C . GLN B 1 233 ? 28.562 -25.266 4.492 1 32.03 233 GLN B C 1
ATOM 4576 O O . GLN B 1 233 ? 29.047 -26.391 4.418 1 32.03 233 GLN B O 1
ATOM 4581 N N . SER B 1 234 ? 28.156 -24.828 3.277 1 29.19 234 SER B N 1
ATOM 4582 C CA . SER B 1 234 ? 29.188 -24.969 2.254 1 29.19 234 SER B CA 1
ATOM 4583 C C . SER B 1 234 ? 30.531 -24.438 2.746 1 29.19 234 SER B C 1
ATOM 4585 O O . SER B 1 234 ? 30.625 -23.297 3.201 1 29.19 234 SER B O 1
ATOM 4587 N N . SER B 1 235 ? 31.453 -25.25 3.139 1 28.22 235 SER B N 1
ATOM 4588 C CA . SER B 1 235 ? 32.875 -25.031 3.344 1 28.22 235 SER B CA 1
ATOM 4589 C C . SER B 1 235 ? 33.5 -24.328 2.143 1 28.22 235 SER B C 1
ATOM 4591 O O . SER B 1 235 ? 33.656 -24.938 1.079 1 28.22 235 SER B O 1
ATOM 4593 N N . SER B 1 236 ? 33.094 -23.125 1.906 1 26.75 236 SER B N 1
ATOM 4594 C CA . SER B 1 236 ? 33.812 -22.312 0.921 1 26.75 236 SER B CA 1
ATOM 4595 C C . SER B 1 236 ? 35.312 -22.344 1.156 1 26.75 236 SER B C 1
ATOM 4597 O O . SER B 1 236 ? 35.781 -21.969 2.234 1 26.75 236 SER B O 1
ATOM 4599 N N . SER B 1 237 ? 36.031 -23.344 0.583 1 23.3 237 SER B N 1
ATOM 4600 C CA . SER B 1 237 ? 37.469 -23.266 0.332 1 23.3 237 SER B CA 1
ATOM 4601 C C . SER B 1 237 ? 37.812 -21.984 -0.418 1 23.3 237 SER B C 1
ATOM 4603 O O . SER B 1 237 ? 37.156 -21.641 -1.407 1 23.3 237 SER B O 1
ATOM 4605 N N . SER B 1 238 ? 38.469 -21.078 0.253 1 23.45 238 SER B N 1
ATOM 4606 C CA . SER B 1 238 ? 39.031 -19.75 0.034 1 23.45 238 SER B CA 1
ATOM 4607 C C . SER B 1 238 ? 39.969 -19.734 -1.158 1 23.45 238 SER B C 1
ATOM 4609 O O . SER B 1 238 ? 40.688 -18.766 -1.384 1 23.45 238 SER B O 1
ATOM 4611 N N . SER B 1 239 ? 39.75 -20.5 -2.275 1 19.92 239 SER B N 1
ATOM 4612 C CA . SER B 1 239 ? 40.875 -20.344 -3.201 1 19.92 239 SER B CA 1
ATOM 4613 C C . SER B 1 239 ? 41 -18.891 -3.654 1 19.92 239 SER B C 1
ATOM 4615 O O . SER B 1 239 ? 40 -18.219 -3.914 1 19.92 239 SER B O 1
ATOM 4617 N N . THR B 1 240 ? 42.094 -18.266 -3.26 1 20.77 240 THR B N 1
ATOM 4618 C CA . THR B 1 240 ? 42.75 -16.969 -3.334 1 20.77 240 THR B CA 1
ATOM 4619 C C . THR 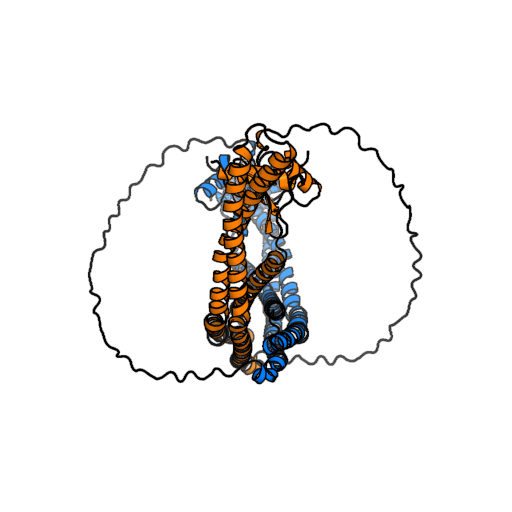B 1 240 ? 42.969 -16.562 -4.785 1 20.77 240 THR B C 1
ATOM 4621 O O . THR B 1 240 ? 43.594 -15.531 -5.059 1 20.77 240 THR B O 1
ATOM 4624 N N . ALA B 1 241 ? 42.125 -17 -5.703 1 19.92 241 ALA B N 1
ATOM 4625 C CA . ALA B 1 241 ? 42.75 -16.703 -6.988 1 19.92 241 ALA B CA 1
ATOM 4626 C C . ALA B 1 241 ? 42.938 -15.195 -7.152 1 19.92 241 ALA B C 1
ATOM 4628 O O . ALA B 1 241 ? 42.094 -14.398 -6.73 1 19.92 241 ALA B O 1
ATOM 4629 N N . ASN B 1 242 ? 44.188 -14.656 -7.316 1 20.41 242 ASN B N 1
ATOM 4630 C CA . ASN B 1 242 ? 45.031 -13.469 -7.438 1 20.41 242 ASN B CA 1
ATOM 4631 C C . ASN B 1 242 ? 44.656 -12.641 -8.664 1 20.41 242 ASN B C 1
ATOM 4633 O O . ASN B 1 242 ? 45.375 -11.711 -9.039 1 20.41 242 ASN B O 1
ATOM 4637 N N . SER B 1 243 ? 43.344 -12.734 -9.062 1 19.02 243 SER B N 1
ATOM 4638 C CA . SER B 1 243 ? 43.25 -12.352 -10.461 1 19.02 243 SER B CA 1
ATOM 4639 C C . SER B 1 243 ? 43.438 -10.852 -10.648 1 19.02 243 SER B C 1
ATOM 4641 O O . SER B 1 243 ? 43.219 -10.32 -11.734 1 19.02 243 SER B O 1
ATOM 4643 N N . SER B 1 244 ? 43.875 -10.109 -9.688 1 19.2 244 SER B N 1
ATOM 4644 C CA . SER B 1 244 ? 43.375 -8.75 -9.891 1 19.2 244 SER B CA 1
ATOM 4645 C C . SER B 1 244 ? 44.094 -8.062 -11.047 1 19.2 244 SER B C 1
ATOM 4647 O O . SER B 1 244 ? 45.094 -7.387 -10.844 1 19.2 244 SER B O 1
ATOM 4649 N N . ALA B 1 245 ? 44.281 -8.742 -12.211 1 18.44 245 ALA B N 1
ATOM 4650 C CA . ALA B 1 245 ? 45.125 -8.039 -13.188 1 18.44 245 ALA B CA 1
ATOM 4651 C C . ALA B 1 245 ? 44.531 -6.676 -13.539 1 18.44 245 ALA B C 1
ATOM 4653 O O . ALA B 1 245 ? 43.281 -6.52 -13.57 1 18.44 245 ALA B O 1
ATOM 4654 N N . HIS B 1 246 ? 45.219 -5.605 -13.32 1 19.11 246 HIS B N 1
ATOM 4655 C CA . HIS B 1 246 ? 45.156 -4.148 -13.305 1 19.11 246 HIS B CA 1
ATOM 4656 C C . HIS B 1 246 ? 44.938 -3.586 -14.703 1 19.11 246 HIS B C 1
ATOM 4658 O O . HIS B 1 246 ? 44.781 -2.373 -14.875 1 19.11 246 HIS B O 1
ATOM 4664 N N . ILE B 1 247 ? 44.344 -4.457 -15.68 1 18.16 247 ILE B N 1
ATOM 4665 C CA . ILE B 1 247 ? 44.75 -3.871 -16.953 1 18.16 247 ILE B CA 1
ATOM 4666 C C . ILE B 1 247 ? 44.094 -2.502 -17.125 1 18.16 247 ILE B C 1
ATOM 4668 O O . ILE B 1 247 ? 42.938 -2.324 -16.797 1 18.16 247 ILE B O 1
ATOM 4672 N N . GLN B 1 248 ? 44.875 -1.48 -17.328 1 18.84 248 GLN B N 1
ATOM 4673 C CA . GLN B 1 248 ? 44.906 -0.026 -17.438 1 18.84 248 GLN B CA 1
ATOM 4674 C C . GLN B 1 248 ? 44.188 0.447 -18.688 1 18.84 248 GLN B C 1
ATOM 4676 O O . GLN B 1 248 ? 44.812 0.848 -19.672 1 18.84 248 GLN B O 1
ATOM 4681 N N . PRO B 1 249 ? 42.844 -0.122 -18.906 1 16.67 249 PRO B N 1
ATOM 4682 C CA . PRO B 1 249 ? 42.5 0.213 -20.297 1 16.67 249 PRO B CA 1
ATOM 4683 C C . PRO B 1 249 ? 42.562 1.713 -20.578 1 16.67 249 PRO B C 1
ATOM 4685 O O . PRO B 1 249 ? 42.469 2.521 -19.641 1 16.67 249 PRO B O 1
ATOM 4688 N N . THR B 1 250 ? 43 2.145 -21.75 1 17.94 250 THR B N 1
ATOM 4689 C CA . THR B 1 250 ? 43.5 3.236 -22.578 1 17.94 250 THR B CA 1
ATOM 4690 C C . THR B 1 250 ? 42.375 4.156 -23.016 1 17.94 250 THR B C 1
ATOM 4692 O O . THR B 1 250 ? 42.594 5.266 -23.484 1 17.94 250 THR B O 1
ATOM 4695 N N . SER B 1 251 ? 41.031 3.826 -22.641 1 16.14 251 SER B N 1
ATOM 4696 C CA . SER B 1 251 ? 40.219 4.297 -23.75 1 16.14 251 SER B CA 1
ATOM 4697 C C . SER B 1 251 ? 40.25 5.816 -23.859 1 16.14 251 SER B C 1
ATOM 4699 O O . SER B 1 251 ? 40.344 6.512 -22.844 1 16.14 251 SER B O 1
ATOM 4701 N N . SER B 1 252 ? 40.375 6.379 -25.062 1 17.14 252 SER B N 1
ATOM 4702 C CA . SER B 1 252 ? 40.75 7.539 -25.859 1 17.14 252 SER B CA 1
ATOM 4703 C C . SER B 1 252 ? 39.625 8.57 -25.875 1 17.14 252 SER B C 1
ATOM 4705 O O . SER B 1 252 ? 39.875 9.781 -25.875 1 17.14 252 SER B O 1
ATOM 4707 N N . GLN B 1 253 ? 38.344 8.094 -25.984 1 15.53 253 GLN B N 1
ATOM 4708 C CA . GLN B 1 253 ? 37.75 8.781 -27.141 1 15.53 253 GLN B CA 1
ATOM 4709 C C . GLN B 1 253 ? 37.438 10.234 -26.812 1 15.53 253 GLN B C 1
ATOM 4711 O O . GLN B 1 253 ? 37.906 11.148 -27.5 1 15.53 253 GLN B O 1
ATOM 4716 N N . SER B 1 254 ? 36.125 10.555 -26.844 1 16.67 254 SER B N 1
ATOM 4717 C CA . SER B 1 254 ? 35.406 11.352 -27.828 1 16.67 254 SER B CA 1
ATOM 4718 C C . SER B 1 254 ? 35.156 12.766 -27.312 1 16.67 254 SER B C 1
ATOM 4720 O O . SER B 1 254 ? 34.75 12.945 -26.156 1 16.67 254 SER B O 1
ATOM 4722 N N . LYS B 1 255 ? 35.906 13.758 -27.844 1 17.23 255 LYS B N 1
ATOM 4723 C CA . LYS B 1 255 ? 35.938 15.211 -27.719 1 17.23 255 LYS B CA 1
ATOM 4724 C C . LYS B 1 255 ? 34.562 15.812 -27.938 1 17.23 255 LYS B C 1
ATOM 4726 O O . LYS B 1 255 ? 33.812 15.375 -28.797 1 17.23 255 LYS B O 1
ATOM 4731 N N . SER B 1 256 ? 34 16.422 -26.922 1 18.19 256 SER B N 1
ATOM 4732 C CA . SER B 1 256 ? 32.781 17.172 -26.641 1 18.19 256 SER B CA 1
ATOM 4733 C C . SER B 1 256 ? 32.562 18.297 -27.672 1 18.19 256 SER B C 1
ATOM 4735 O O . SER B 1 256 ? 33.406 19.172 -27.812 1 18.19 256 SER B O 1
ATOM 4737 N N . ARG B 1 257 ? 32 17.859 -28.859 1 15.56 257 ARG B N 1
ATOM 4738 C CA . ARG B 1 257 ? 31.781 18.812 -29.953 1 15.56 257 ARG B CA 1
ATOM 4739 C C . ARG B 1 257 ? 31.109 20.078 -29.438 1 15.56 257 ARG B C 1
ATOM 4741 O O . ARG B 1 257 ? 30.578 20.109 -28.328 1 15.56 257 ARG B O 1
ATOM 4748 N N . SER B 1 258 ? 30.203 20.594 -30.328 1 16.84 258 SER B N 1
ATOM 4749 C CA . SER B 1 258 ? 30 21.828 -31.078 1 16.84 258 SER B CA 1
ATOM 4750 C C . SER B 1 258 ? 28.984 22.734 -30.391 1 16.84 258 SER B C 1
ATOM 4752 O O . SER B 1 258 ? 27.938 22.25 -29.938 1 16.84 258 SER B O 1
ATOM 4754 N N . ALA B 1 259 ? 29.406 23.781 -29.703 1 18.7 259 ALA B N 1
ATOM 4755 C CA . ALA B 1 259 ? 28.766 24.906 -29.031 1 18.7 259 ALA B CA 1
ATOM 4756 C C . ALA B 1 259 ? 27.734 25.578 -29.938 1 18.7 259 ALA B C 1
ATOM 4758 O O . ALA B 1 259 ? 28.109 26.188 -30.938 1 18.7 259 ALA B O 1
ATOM 4759 N N . SER B 1 260 ? 26.641 24.781 -30.359 1 17.95 260 SER B N 1
ATOM 4760 C CA . SER B 1 260 ? 25.688 25.375 -31.281 1 17.95 260 SER B CA 1
ATOM 4761 C C . SER B 1 260 ? 25.266 26.781 -30.828 1 17.95 260 SER B C 1
ATOM 4763 O O . SER B 1 260 ? 25.188 27.031 -29.625 1 17.95 260 SER B O 1
ATOM 4765 N N . VAL B 1 261 ? 25.219 27.734 -31.766 1 18.48 261 VAL B N 1
ATOM 4766 C CA . VAL B 1 261 ? 25.031 29.156 -32 1 18.48 261 VAL B CA 1
ATOM 4767 C C . VAL B 1 261 ? 23.609 29.562 -31.594 1 18.48 261 VAL B C 1
ATOM 4769 O O . VAL B 1 261 ? 22.656 28.828 -31.875 1 18.48 261 VAL B O 1
ATOM 4772 N N . MET B 1 262 ? 23.422 30.422 -30.688 1 19.19 262 MET B N 1
ATOM 4773 C CA . MET B 1 262 ? 22.359 31.094 -29.938 1 19.19 262 MET B CA 1
ATOM 4774 C C . MET B 1 262 ? 21.453 31.875 -30.875 1 19.19 262 MET B C 1
ATOM 4776 O O . MET B 1 262 ? 21.219 33.062 -30.688 1 19.19 262 MET B O 1
ATOM 4780 N N . VAL B 1 263 ? 21.047 31.297 -32.094 1 18.88 263 VAL B N 1
ATOM 4781 C CA . VAL B 1 263 ? 20.438 32.312 -32.969 1 18.88 263 VAL B CA 1
ATOM 4782 C C . VAL B 1 263 ? 19.141 32.812 -32.312 1 18.88 263 VAL B C 1
ATOM 4784 O O . VAL B 1 263 ? 18.391 32.031 -31.703 1 18.88 263 VAL B O 1
ATOM 4787 N N . SER B 1 264 ? 19 34.094 -32.125 1 19.92 264 SER B N 1
ATOM 4788 C CA . SER B 1 264 ? 18.078 35.062 -31.531 1 19.92 264 SER B CA 1
ATOM 4789 C C . SER B 1 264 ? 16.734 35.062 -32.25 1 19.92 264 SER B C 1
ATOM 4791 O O . SER B 1 264 ? 15.844 35.844 -31.922 1 19.92 264 SER B O 1
ATOM 4793 N N . PRO B 1 265 ? 16.156 33.844 -32.781 1 20.66 265 PRO B N 1
ATOM 4794 C CA . PRO B 1 265 ? 15.156 34.219 -33.781 1 20.66 265 PRO B CA 1
ATOM 4795 C C . PRO B 1 265 ? 14.039 35.094 -33.188 1 20.66 265 PRO B C 1
ATOM 4797 O O . PRO B 1 265 ? 13.734 35 -32 1 20.66 265 PRO B O 1
ATOM 4800 N N . ASN B 1 266 ? 13.766 36.219 -33.812 1 20.72 266 ASN B N 1
ATOM 4801 C CA . ASN B 1 266 ? 12.766 37.281 -33.75 1 20.72 266 ASN B CA 1
ATOM 4802 C C . ASN B 1 266 ? 11.359 36.75 -34 1 20.72 266 ASN B C 1
ATOM 4804 O O . ASN B 1 266 ? 11.055 36.281 -35.094 1 20.72 266 ASN B O 1
ATOM 4808 N N . VAL B 1 267 ? 10.758 35.938 -33.125 1 22.92 267 VAL B N 1
ATOM 4809 C CA . VAL B 1 267 ? 9.461 35.312 -33.281 1 22.92 267 VAL B CA 1
ATOM 4810 C C . VAL B 1 267 ? 8.383 36.375 -33.531 1 22.92 267 VAL B C 1
ATOM 4812 O O . VAL B 1 267 ? 8.172 37.219 -32.688 1 22.92 267 VAL B O 1
ATOM 4815 N N . SER B 1 268 ? 8.211 36.594 -34.844 1 22.5 268 SER B N 1
ATOM 4816 C CA . SER B 1 268 ? 7.211 37.562 -35.312 1 22.5 268 SER B CA 1
ATOM 4817 C C . SER B 1 268 ? 5.828 37.219 -34.75 1 22.5 268 SER B C 1
ATOM 4819 O O . SER B 1 268 ? 5.637 36.188 -34.125 1 22.5 268 SER B O 1
ATOM 4821 N N . SER B 1 269 ? 4.785 37.281 -35.688 1 24.45 269 SER B N 1
ATOM 4822 C CA . SER B 1 269 ? 3.43 37.844 -35.719 1 24.45 269 SER B CA 1
ATOM 4823 C C . SER B 1 269 ? 2.414 36.812 -35.219 1 24.45 269 SER B C 1
ATOM 4825 O O . SER B 1 269 ? 2.443 35.656 -35.656 1 24.45 269 SER B O 1
ATOM 4827 N N . SER B 1 270 ? 1.778 36.906 -34.062 1 28.59 270 SER B N 1
ATOM 4828 C CA . SER B 1 270 ? 0.824 36.219 -33.188 1 28.59 270 SER B CA 1
ATOM 4829 C C . SER B 1 270 ? -0.485 35.938 -33.938 1 28.59 270 SER B C 1
ATOM 4831 O O . SER B 1 270 ? -1.262 36.875 -34.188 1 28.59 270 SER B O 1
ATOM 4833 N N . SER B 1 271 ? -0.508 35.188 -35.031 1 30.75 271 SER B N 1
ATOM 4834 C CA . SER B 1 271 ? -1.82 34.875 -35.594 1 30.75 271 SER B CA 1
ATOM 4835 C C . SER B 1 271 ? -2.756 34.312 -34.531 1 30.75 271 SER B C 1
ATOM 4837 O O . SER B 1 271 ? -2.377 33.406 -33.781 1 30.75 271 SER B O 1
ATOM 4839 N N . SER B 1 272 ? -3.791 35 -34.062 1 35.69 272 SER B N 1
ATOM 4840 C CA . SER B 1 272 ? -4.887 34.781 -33.125 1 35.69 272 SER B CA 1
ATOM 4841 C C . SER B 1 272 ? -5.641 33.5 -33.438 1 35.69 272 SER B C 1
ATOM 4843 O O . SER B 1 272 ? -6.379 33.438 -34.438 1 35.69 272 SER B O 1
ATOM 4845 N N . LEU B 1 273 ? -5.098 32.406 -33.406 1 40.78 273 LEU B N 1
ATOM 4846 C CA . LEU B 1 273 ? -5.77 31.125 -33.625 1 40.78 273 LEU B CA 1
ATOM 4847 C C . LEU B 1 273 ? -7.066 31.062 -32.844 1 40.78 273 LEU B C 1
ATOM 4849 O O . LEU B 1 273 ? -7.066 31.297 -31.625 1 40.78 273 LEU B O 1
ATOM 4853 N N . SER B 1 274 ? -8.195 31.234 -33.469 1 52.06 274 SER B N 1
ATOM 4854 C CA . SER B 1 274 ? -9.586 31.297 -33.031 1 52.06 274 SER B CA 1
ATOM 4855 C C . SER B 1 274 ? -9.938 30.078 -32.188 1 52.06 274 SER B C 1
ATOM 4857 O O . SER B 1 274 ? -9.68 28.938 -32.562 1 52.06 274 SER B O 1
ATOM 4859 N N . ILE B 1 275 ? -10.008 30.125 -30.953 1 60.12 275 ILE B N 1
ATOM 4860 C CA . ILE B 1 275 ? -10.461 29.141 -29.984 1 60.12 275 ILE B CA 1
ATOM 4861 C C . ILE B 1 275 ? -11.836 28.609 -30.406 1 60.12 275 ILE B C 1
ATOM 4863 O O . ILE B 1 275 ? -12.75 29.391 -30.672 1 60.12 275 ILE B O 1
ATOM 4867 N N . PRO B 1 276 ? -11.875 27.422 -30.75 1 67.94 276 PRO B N 1
ATOM 4868 C CA . PRO B 1 276 ? -13.234 26.922 -31.016 1 67.94 276 PRO B CA 1
ATOM 4869 C C . PRO B 1 276 ? -14.211 27.297 -29.906 1 67.94 276 PRO B C 1
ATOM 4871 O O . PRO B 1 276 ? -13.891 27.172 -28.719 1 67.94 276 PRO B O 1
ATOM 4874 N N . LYS B 1 277 ? -15.297 27.844 -30.25 1 70.31 277 LYS B N 1
ATOM 4875 C CA . LYS B 1 277 ? -16.297 28.422 -29.359 1 70.31 277 LYS B CA 1
ATOM 4876 C C . LYS B 1 277 ? -16.672 27.438 -28.25 1 70.31 277 LYS B C 1
ATOM 4878 O O . LYS B 1 277 ? -16.938 27.828 -27.109 1 70.31 277 LYS B O 1
ATOM 4883 N N . GLN B 1 278 ? -16.547 26.203 -28.484 1 74.12 278 GLN B N 1
ATOM 4884 C CA . GLN B 1 278 ? -17.016 25.156 -27.562 1 74.12 278 GLN B CA 1
ATOM 4885 C C . GLN B 1 278 ? -16.047 25 -26.391 1 74.12 278 GLN B C 1
ATOM 4887 O O . GLN B 1 278 ? -16.422 24.469 -25.344 1 74.12 278 GLN B O 1
ATOM 4892 N N . PHE B 1 279 ? -14.867 25.484 -26.594 1 78.12 279 PHE B N 1
ATOM 4893 C CA . PHE B 1 279 ? -13.875 25.297 -25.547 1 78.12 279 PHE B CA 1
ATOM 4894 C C . PHE B 1 279 ? -13.523 26.625 -24.891 1 78.12 279 PHE B C 1
ATOM 4896 O O . PHE B 1 279 ? -12.617 26.688 -24.047 1 78.12 279 PHE B O 1
ATOM 4903 N N . ASP B 1 280 ? -14.273 27.609 -25.312 1 75.69 280 ASP B N 1
ATOM 4904 C CA . ASP B 1 280 ? -14.07 28.906 -24.688 1 75.69 280 ASP B CA 1
ATOM 4905 C C . ASP B 1 280 ? -14.797 29.016 -23.359 1 75.69 280 ASP B C 1
ATOM 4907 O O . ASP B 1 280 ? -15.828 29.688 -23.25 1 75.69 280 ASP B O 1
ATOM 4911 N N . CYS B 1 281 ? -14.477 28.172 -22.438 1 79 281 CYS B N 1
ATOM 4912 C CA . CYS B 1 281 ? -15 28.141 -21.062 1 79 281 CYS B CA 1
ATOM 4913 C C . CYS B 1 281 ? -13.867 28 -20.047 1 79 281 CYS B C 1
ATOM 4915 O O . CYS B 1 281 ? -12.695 27.969 -20.422 1 79 281 CYS B O 1
ATOM 4917 N N . GLU B 1 282 ? -14.242 28.062 -18.828 1 79.94 282 GLU B N 1
ATOM 4918 C CA . GLU B 1 282 ? -13.273 27.891 -17.734 1 79.94 282 GLU B CA 1
ATOM 4919 C C . GLU B 1 282 ? -13.031 26.406 -17.469 1 79.94 282 GLU B C 1
ATOM 4921 O O . GLU B 1 282 ? -13.969 25.609 -17.438 1 79.94 282 GLU B O 1
ATOM 4926 N N . TRP B 1 283 ? -11.68 26.094 -17.297 1 81.88 283 TRP B N 1
ATOM 4927 C CA . TRP B 1 283 ? -11.258 24.703 -17.156 1 81.88 283 TRP B CA 1
ATOM 4928 C C . TRP B 1 283 ? -10.562 24.469 -15.82 1 81.88 283 TRP B C 1
ATOM 4930 O O . TRP B 1 283 ? -9.914 25.375 -15.289 1 81.88 283 TRP B O 1
ATOM 4940 N N . PHE B 1 284 ? -10.82 23.281 -15.359 1 84.25 284 PHE B N 1
ATOM 4941 C CA . PHE B 1 284 ? -10.07 22.75 -14.227 1 84.25 284 PHE B CA 1
ATOM 4942 C C . PHE B 1 284 ? -9.266 21.516 -14.641 1 84.25 284 PHE B C 1
ATOM 4944 O O . PHE B 1 284 ? -9.68 20.766 -15.516 1 84.25 284 PHE B O 1
ATOM 4951 N N . TYR B 1 285 ? -8.047 21.453 -14.055 1 86.5 285 TYR B N 1
ATOM 4952 C CA . TYR B 1 285 ? -7.246 20.25 -14.305 1 86.5 285 TYR B CA 1
ATOM 4953 C C . TYR B 1 285 ? -6.551 19.781 -13.031 1 86.5 285 TYR B C 1
ATOM 4955 O O . TYR B 1 285 ? -6.367 20.562 -12.094 1 86.5 285 TYR B O 1
ATOM 4963 N N . VAL B 1 286 ? -6.227 18.5 -13.055 1 80.56 286 VAL B N 1
ATOM 4964 C CA . VAL B 1 286 ? -5.473 17.922 -11.945 1 80.56 286 VAL B CA 1
ATOM 4965 C C . VAL B 1 286 ? -3.984 17.891 -12.297 1 80.56 286 VAL B C 1
ATOM 4967 O O . VAL B 1 286 ? -3.59 17.344 -13.32 1 80.56 286 VAL B O 1
ATOM 4970 N N . ASP B 1 287 ? -3.213 18.453 -11.531 1 76.81 287 ASP B N 1
ATOM 4971 C CA . ASP B 1 287 ? -1.784 18.531 -11.82 1 76.81 287 ASP B CA 1
ATOM 4972 C C . ASP B 1 287 ? -1.056 17.281 -11.328 1 76.81 287 ASP B C 1
ATOM 4974 O O . ASP B 1 287 ? -1.682 16.359 -10.797 1 76.81 287 ASP B O 1
ATOM 4978 N N . SER B 1 288 ? 0.218 17.188 -11.562 1 73.38 28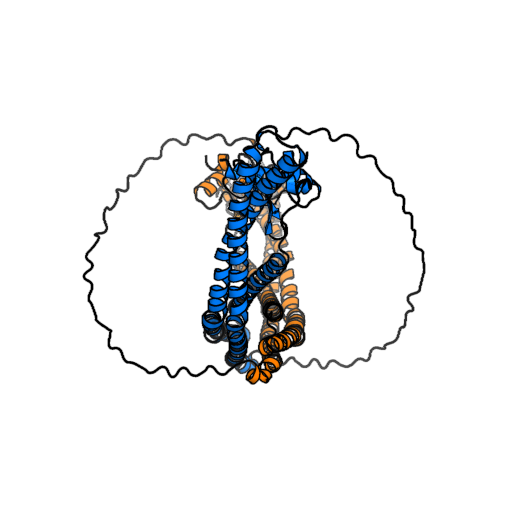8 SER B N 1
ATOM 4979 C CA . SER B 1 288 ? 1.081 16.062 -11.242 1 73.38 288 SER B CA 1
ATOM 4980 C C . SER B 1 288 ? 1.077 15.766 -9.75 1 73.38 288 SER B C 1
ATOM 4982 O O . SER B 1 288 ? 1.367 14.641 -9.328 1 73.38 288 SER B O 1
ATOM 4984 N N . ASN B 1 289 ? 0.647 16.672 -8.992 1 64.94 289 ASN B N 1
ATOM 4985 C CA . ASN B 1 289 ? 0.552 16.516 -7.547 1 64.94 289 ASN B CA 1
ATOM 4986 C C . ASN B 1 289 ? -0.859 16.141 -7.113 1 64.94 289 ASN B C 1
ATOM 4988 O O . ASN B 1 289 ? -1.214 16.266 -5.941 1 64.94 289 ASN B O 1
ATOM 4992 N N . VAL B 1 290 ? -1.624 15.836 -8.078 1 65.56 290 VAL B N 1
ATOM 4993 C CA . VAL B 1 290 ? -3 15.391 -7.891 1 65.56 290 VAL B CA 1
ATOM 4994 C C . VAL B 1 290 ? -3.816 16.5 -7.227 1 65.56 290 VAL B C 1
ATOM 4996 O O . VAL B 1 290 ? -4.703 16.219 -6.414 1 65.56 290 VAL B O 1
ATOM 4999 N N . GLU B 1 291 ? -3.449 17.594 -7.492 1 68.94 291 GLU B N 1
ATOM 5000 C CA . GLU B 1 291 ? -4.207 18.766 -7.043 1 68.94 291 GLU B CA 1
ATOM 5001 C C . GLU B 1 291 ? -5 19.375 -8.188 1 68.94 291 GLU B C 1
ATOM 5003 O O . GLU B 1 291 ? -4.504 19.469 -9.312 1 68.94 291 GLU B O 1
ATOM 5008 N N . THR B 1 292 ? -6.227 19.719 -7.855 1 75.38 292 THR B N 1
ATOM 5009 C CA . THR B 1 292 ? -7.07 20.391 -8.836 1 75.38 292 THR B CA 1
ATOM 5010 C C . THR B 1 292 ? -6.598 21.812 -9.07 1 75.38 292 THR B C 1
ATOM 5012 O O . THR B 1 292 ? -6.414 22.578 -8.109 1 75.38 292 THR B O 1
ATOM 5015 N N . GLN B 1 293 ? -6.309 22.094 -10.289 1 76.94 293 GLN B N 1
ATOM 5016 C CA . GLN B 1 293 ? -5.918 23.438 -10.727 1 76.94 293 GLN B CA 1
ATOM 5017 C C . GLN B 1 293 ? -6.996 24.047 -11.617 1 76.94 293 GLN B C 1
ATOM 5019 O O . GLN B 1 293 ? -7.691 23.344 -12.344 1 76.94 293 GLN B O 1
ATOM 5024 N N . GLY B 1 294 ? -7.145 25.438 -11.477 1 76.12 294 GLY B N 1
ATOM 5025 C CA . GLY B 1 294 ? -8.117 26.188 -12.266 1 76.12 294 GLY B CA 1
ATOM 5026 C C . GLY B 1 294 ? -9.008 27.062 -11.414 1 76.12 294 GLY B C 1
ATOM 5027 O O . GLY B 1 294 ? -8.773 27.234 -10.219 1 76.12 294 GLY B O 1
ATOM 5028 N N . PRO B 1 295 ? -9.867 27.719 -11.961 1 77.81 295 PRO B N 1
ATOM 5029 C CA . PRO B 1 295 ? -10.188 27.703 -13.391 1 77.81 295 PRO B CA 1
ATOM 5030 C C . PRO B 1 295 ? -9.125 28.391 -14.242 1 77.81 295 PRO B C 1
ATOM 5032 O O . PRO B 1 295 ? -8.547 29.391 -13.812 1 77.81 295 PRO B O 1
ATOM 5035 N N . VAL B 1 296 ? -8.805 27.688 -15.383 1 81.69 296 VAL B N 1
ATOM 5036 C CA . VAL B 1 296 ? -7.922 28.297 -16.375 1 81.69 296 VAL B CA 1
ATOM 5037 C C . VAL B 1 296 ? -8.656 28.422 -17.703 1 81.69 296 VAL B C 1
ATOM 5039 O O . VAL B 1 296 ? -9.578 27.656 -18 1 81.69 296 VAL B O 1
ATOM 5042 N N . SER B 1 297 ? -8.336 29.516 -18.438 1 80.81 297 SER B N 1
ATOM 5043 C CA . SER B 1 297 ? -8.875 29.672 -19.781 1 80.81 297 SER B CA 1
ATOM 5044 C C . SER B 1 297 ? -8.359 28.594 -20.719 1 80.81 297 SER B C 1
ATOM 5046 O O . SER B 1 297 ? -7.355 27.938 -20.422 1 80.81 297 SER B O 1
ATOM 5048 N N . PHE B 1 298 ? -9.055 28.453 -21.75 1 81.31 298 PHE B N 1
ATOM 5049 C CA . PHE B 1 298 ? -8.602 27.5 -22.75 1 81.31 298 PHE B CA 1
ATOM 5050 C C . PHE B 1 298 ? -7.223 27.875 -23.281 1 81.31 298 PHE B C 1
ATOM 5052 O O . PHE B 1 298 ? -6.383 27 -23.5 1 81.31 298 PHE B O 1
ATOM 5059 N N . LYS B 1 299 ? -7 29.109 -23.375 1 80 299 LYS B N 1
ATOM 5060 C CA . LYS B 1 299 ? -5.691 29.562 -23.828 1 80 299 LYS B CA 1
ATOM 5061 C C . LYS B 1 299 ? -4.605 29.203 -22.812 1 80 299 LYS B C 1
ATOM 5063 O O . LYS B 1 299 ? -3.508 28.797 -23.188 1 80 299 LYS B O 1
ATOM 5068 N N . ALA B 1 300 ? -4.93 29.297 -21.609 1 82.56 300 ALA B N 1
ATOM 5069 C CA . ALA B 1 300 ? -3.998 28.891 -20.562 1 82.56 300 ALA B CA 1
ATOM 5070 C C . ALA B 1 300 ? -3.789 27.375 -20.578 1 82.56 300 ALA B C 1
ATOM 5072 O O . ALA B 1 300 ? -2.67 26.891 -20.391 1 82.56 300 ALA B O 1
ATOM 5073 N N . MET B 1 301 ? -4.793 26.672 -20.812 1 84.12 301 MET B N 1
ATOM 5074 C CA . MET B 1 301 ? -4.688 25.219 -20.953 1 84.12 301 MET B CA 1
ATOM 5075 C C . MET B 1 301 ? -3.783 24.844 -22.125 1 84.12 301 MET B C 1
ATOM 5077 O O . MET B 1 301 ? -2.99 23.906 -22.031 1 84.12 301 MET B O 1
ATOM 5081 N N . GLN B 1 302 ? -3.934 25.594 -23.156 1 84.56 302 GLN B N 1
ATOM 5082 C CA . GLN B 1 302 ? -3.092 25.391 -24.328 1 84.56 302 GLN B CA 1
ATOM 5083 C C . GLN B 1 302 ? -1.617 25.578 -23.984 1 84.56 302 GLN B C 1
ATOM 5085 O O . GLN B 1 302 ? -0.771 24.781 -24.391 1 84.56 302 GLN B O 1
ATOM 5090 N N . GLN B 1 303 ? -1.305 26.594 -23.344 1 82 303 GLN B N 1
ATOM 5091 C CA . GLN B 1 303 ? 0.07 26.875 -22.953 1 82 303 GLN B CA 1
ATOM 5092 C C . GLN B 1 303 ? 0.621 25.797 -22.016 1 82 303 GLN B C 1
ATOM 5094 O O . GLN B 1 303 ? 1.766 25.375 -22.172 1 82 303 GLN B O 1
ATOM 5099 N N . LYS B 1 304 ? -0.177 25.312 -21.172 1 83.69 304 LYS B N 1
ATOM 5100 C CA . LYS B 1 304 ? 0.247 24.297 -20.203 1 83.69 304 LYS B CA 1
ATOM 5101 C C . LYS B 1 304 ? 0.409 22.938 -20.875 1 83.69 304 LYS B C 1
ATOM 5103 O O . LYS B 1 304 ? 1.268 22.141 -20.484 1 83.69 304 LYS B O 1
ATOM 5108 N N . PHE B 1 305 ? -0.345 22.75 -21.828 1 85.31 305 PHE B N 1
ATOM 5109 C CA . PHE B 1 305 ? -0.203 21.531 -22.625 1 85.31 305 PHE B CA 1
ATOM 5110 C C . PHE B 1 305 ? 1.087 21.562 -23.438 1 85.31 305 PHE B C 1
ATOM 5112 O O . PHE B 1 305 ? 1.822 20.578 -23.469 1 85.31 305 PHE B O 1
ATOM 5119 N N . LYS B 1 306 ? 1.401 22.672 -23.953 1 79.56 306 LYS B N 1
ATOM 5120 C CA . LYS B 1 306 ? 2.625 22.859 -24.734 1 79.56 306 LYS B CA 1
ATOM 5121 C C . LYS B 1 306 ? 3.859 22.766 -23.844 1 79.56 306 LYS B C 1
ATOM 5123 O O . LYS B 1 306 ? 4.902 22.266 -24.25 1 79.56 306 LYS B O 1
ATOM 5128 N N . SER B 1 307 ? 3.717 23.219 -22.672 1 81.31 307 SER B N 1
ATOM 5129 C CA . SER B 1 307 ? 4.828 23.203 -21.719 1 81.31 307 SER B CA 1
ATOM 5130 C C . SER B 1 307 ? 4.996 21.812 -21.109 1 81.31 307 SER B C 1
ATOM 5132 O O . SER B 1 307 ? 5.98 21.547 -20.422 1 81.31 307 SER B O 1
ATOM 5134 N N . GLY B 1 308 ? 3.998 21.016 -21.25 1 83.38 308 GLY B N 1
ATOM 5135 C CA . GLY B 1 308 ? 4.074 19.656 -20.719 1 83.38 308 GLY B CA 1
ATOM 5136 C C . GLY B 1 308 ? 3.508 19.531 -19.312 1 83.38 308 GLY B C 1
ATOM 5137 O O . GLY B 1 308 ? 3.572 18.469 -18.703 1 83.38 308 GLY B O 1
ATOM 5138 N N . GLU B 1 309 ? 2.984 20.5 -18.797 1 82.31 309 GLU B N 1
ATOM 5139 C CA . GLU B 1 309 ? 2.385 20.469 -17.469 1 82.31 309 GLU B CA 1
ATOM 5140 C C . GLU B 1 309 ? 1.084 19.672 -17.453 1 82.31 309 GLU B C 1
ATOM 5142 O O . GLU B 1 309 ? 0.79 18.969 -16.5 1 82.31 309 GLU B O 1
ATOM 5147 N N . ILE B 1 310 ? 0.346 19.969 -18.531 1 84.38 310 ILE B N 1
ATOM 5148 C CA . ILE B 1 310 ? -0.851 19.156 -18.75 1 84.38 310 ILE B CA 1
ATOM 5149 C C . ILE B 1 310 ? -0.638 18.25 -19.953 1 84.38 310 ILE B C 1
ATOM 5151 O O . ILE B 1 310 ? 0.006 18.625 -20.938 1 84.38 310 ILE B O 1
ATOM 5155 N N . GLN B 1 311 ? -1.062 17.062 -19.688 1 83.69 311 GLN B N 1
ATOM 5156 C CA . GLN B 1 311 ? -0.879 16.062 -20.734 1 83.69 311 GLN B CA 1
ATOM 5157 C C . GLN B 1 311 ? -2.215 15.453 -21.141 1 83.69 311 GLN B C 1
ATOM 5159 O O . GLN B 1 311 ? -3.246 15.727 -20.531 1 83.69 311 GLN B O 1
ATOM 5164 N N . SER B 1 312 ? -2.117 14.695 -22.156 1 84.81 312 SER B N 1
ATOM 5165 C CA . SER B 1 312 ? -3.307 14.07 -22.734 1 84.81 312 SER B CA 1
ATOM 5166 C C . SER B 1 312 ? -4.059 13.258 -21.688 1 84.81 312 SER B C 1
ATOM 5168 O O . SER B 1 312 ? -5.285 13.133 -21.75 1 84.81 312 SER B O 1
ATOM 5170 N N . GLY B 1 313 ? -3.363 12.867 -20.703 1 85 313 GLY B N 1
ATOM 5171 C CA . GLY B 1 313 ? -3.936 12.047 -19.641 1 85 313 GLY B CA 1
ATOM 5172 C C . GLY B 1 313 ? -4.379 12.859 -18.438 1 85 313 GLY B C 1
ATOM 5173 O O . GLY B 1 313 ? -4.891 12.305 -17.469 1 85 313 GLY B O 1
ATOM 5174 N N . THR B 1 314 ? -4.203 14.016 -18.406 1 84.19 314 THR B N 1
ATOM 5175 C CA . THR B 1 314 ? -4.57 14.883 -17.281 1 84.19 314 THR B CA 1
ATOM 5176 C C . THR B 1 314 ? -6.086 14.992 -17.156 1 84.19 314 THR B C 1
ATOM 5178 O O . THR B 1 314 ? -6.785 15.164 -18.172 1 84.19 314 THR B O 1
ATOM 5181 N N . HIS B 1 315 ? -6.531 14.875 -15.984 1 84.69 315 HIS B N 1
ATOM 5182 C CA . HIS B 1 315 ? -7.953 15.062 -15.719 1 84.69 315 HIS B CA 1
ATOM 5183 C C . HIS B 1 315 ? -8.336 16.531 -15.781 1 84.69 315 HIS B C 1
ATOM 5185 O O . HIS B 1 315 ? -7.664 17.375 -15.195 1 84.69 315 HIS B O 1
ATOM 5191 N N . VAL B 1 316 ? -9.453 16.75 -16.594 1 86.25 316 VAL B N 1
ATOM 5192 C CA . VAL B 1 316 ? -9.93 18.109 -16.75 1 86.25 316 VAL B CA 1
ATOM 5193 C C . VAL B 1 316 ? -11.445 18.156 -16.516 1 86.25 316 VAL B C 1
ATOM 5195 O O . VAL B 1 316 ? -12.133 17.156 -16.688 1 86.25 316 VAL B O 1
ATOM 5198 N N . TYR B 1 317 ? -11.859 19.281 -16.016 1 81.62 317 TYR B N 1
ATOM 5199 C CA . TYR B 1 317 ? -13.266 19.641 -15.852 1 81.62 317 TYR B CA 1
ATOM 5200 C C . TYR B 1 317 ? -13.531 21.047 -16.359 1 81.62 317 TYR B C 1
ATOM 5202 O O . TYR B 1 317 ? -12.789 21.984 -16.047 1 81.62 317 TYR B O 1
ATOM 5210 N N . GLY B 1 318 ? -14.484 21.141 -17.312 1 78.06 318 GLY B N 1
ATOM 5211 C CA . GLY B 1 318 ? -14.82 22.438 -17.875 1 78.06 318 GLY B CA 1
ATOM 5212 C C . GLY B 1 318 ? -15.891 22.359 -18.953 1 78.06 318 GLY B C 1
ATOM 5213 O O . GLY B 1 318 ? -16.141 21.281 -19.5 1 78.06 318 GLY B O 1
ATOM 5214 N N . GLY B 1 319 ? -16.438 23.469 -19.141 1 72.75 319 GLY B N 1
ATOM 5215 C CA . GLY B 1 319 ? -17.453 23.578 -20.172 1 72.75 319 GLY B CA 1
ATOM 5216 C C . GLY B 1 319 ? -18.688 22.719 -19.891 1 72.75 319 GLY B C 1
ATOM 5217 O O . GLY B 1 319 ? -19.188 22.719 -18.766 1 72.75 319 GLY B O 1
ATOM 5218 N N . ASP B 1 320 ? -19.078 21.969 -20.828 1 69.81 320 ASP B N 1
ATOM 5219 C CA . ASP B 1 320 ? -20.312 21.172 -20.734 1 69.81 320 ASP B CA 1
ATOM 5220 C C . ASP B 1 320 ? -20.031 19.781 -20.172 1 69.81 320 ASP B C 1
ATOM 5222 O O . ASP B 1 320 ? -20.859 18.875 -20.328 1 69.81 320 ASP B O 1
ATOM 5226 N N . LEU B 1 321 ? -18.859 19.672 -19.578 1 74.12 321 LEU B N 1
ATOM 5227 C CA . LEU B 1 321 ? -18.531 18.359 -19 1 74.12 321 LEU B CA 1
ATOM 5228 C C . LEU B 1 321 ? -19.266 18.141 -17.688 1 74.12 321 LEU B C 1
ATOM 5230 O O . LEU B 1 321 ? -19.406 19.062 -16.875 1 74.12 321 LEU B O 1
ATOM 5234 N N . SER B 1 322 ? -19.906 16.969 -17.438 1 73 322 SER B N 1
ATOM 5235 C CA . SER B 1 322 ? -20.641 16.641 -16.219 1 73 322 SER B CA 1
ATOM 5236 C C . SER B 1 322 ? -19.734 16.031 -15.156 1 73 322 SER B C 1
ATOM 5238 O O . SER B 1 322 ? -20.141 15.914 -13.992 1 73 322 SER B O 1
ATOM 5240 N N . ASP B 1 323 ? -18.547 15.656 -15.578 1 78.06 323 ASP B N 1
ATOM 5241 C CA . ASP B 1 323 ? -17.594 15.023 -14.672 1 78.06 323 ASP B CA 1
ATOM 5242 C C . ASP B 1 323 ? -16.156 15.289 -15.109 1 78.06 323 ASP B C 1
ATOM 5244 O O . ASP B 1 323 ? -15.914 15.711 -16.234 1 78.06 323 ASP B O 1
ATOM 5248 N N . TRP B 1 324 ? -15.242 15.008 -14.172 1 79.69 324 TRP B N 1
ATOM 5249 C CA . TRP B 1 324 ? -13.82 15.07 -14.492 1 79.69 324 TRP B CA 1
ATOM 5250 C C . TRP B 1 324 ? -13.453 14.023 -15.539 1 79.69 324 TRP B C 1
ATOM 5252 O O . TRP B 1 324 ? -13.82 12.852 -15.406 1 79.69 324 TRP B O 1
ATOM 5262 N N . VAL B 1 325 ? -12.75 14.555 -16.578 1 80.44 325 VAL B N 1
ATOM 5263 C CA . VAL B 1 325 ? -12.383 13.641 -17.656 1 80.44 325 VAL B CA 1
ATOM 5264 C C . VAL B 1 325 ? -10.938 13.906 -18.078 1 80.44 325 VAL B C 1
ATOM 5266 O O . VAL B 1 325 ? -10.406 14.992 -17.844 1 80.44 325 VAL B O 1
ATOM 5269 N N . GLN B 1 326 ? -10.336 12.922 -18.609 1 81.44 326 GLN B N 1
ATOM 5270 C CA . GLN B 1 326 ? -9 13.141 -19.156 1 81.44 326 GLN B CA 1
ATOM 5271 C C . GLN B 1 326 ? -9.062 13.922 -20.453 1 81.44 326 GLN B C 1
ATOM 5273 O O . GLN B 1 326 ? -9.984 13.734 -21.25 1 81.44 326 GLN B O 1
ATOM 5278 N N . ILE B 1 327 ? -8.109 14.789 -20.688 1 87.38 327 ILE B N 1
ATOM 5279 C CA . ILE B 1 327 ? -8.039 15.656 -21.859 1 87.38 327 ILE B CA 1
ATOM 5280 C C . ILE B 1 327 ? -8.227 14.82 -23.125 1 87.38 327 ILE B C 1
ATOM 5282 O O . ILE B 1 327 ? -8.984 15.203 -24.031 1 87.38 327 ILE B O 1
ATOM 5286 N N . ARG B 1 328 ? -7.617 13.672 -23.156 1 81.5 328 ARG B N 1
ATOM 5287 C CA . ARG B 1 328 ? -7.617 12.828 -24.344 1 81.5 328 ARG B CA 1
ATOM 5288 C C . ARG B 1 328 ? -9.008 12.266 -24.625 1 81.5 328 ARG B C 1
ATOM 5290 O O . ARG B 1 328 ? -9.297 11.844 -25.75 1 81.5 328 ARG B O 1
ATOM 5297 N N . THR B 1 329 ? -9.945 12.398 -23.672 1 80.19 329 THR B N 1
ATOM 5298 C CA . THR B 1 329 ? -11.266 11.797 -23.812 1 80.19 329 THR B CA 1
ATOM 5299 C C . THR B 1 329 ? -12.273 12.812 -24.344 1 80.19 329 THR B C 1
ATOM 5301 O O . THR B 1 329 ? -13.375 12.445 -24.734 1 80.19 329 THR B O 1
ATOM 5304 N N . VAL B 1 330 ? -11.938 13.992 -24.328 1 78.69 330 VAL B N 1
ATOM 5305 C CA . VAL B 1 330 ? -12.828 15.047 -24.812 1 78.69 330 VAL B CA 1
ATOM 5306 C C . VAL B 1 330 ? -12.562 15.312 -26.281 1 78.69 330 VAL B C 1
ATOM 5308 O O . VAL B 1 330 ? -11.445 15.688 -26.672 1 78.69 330 VAL B O 1
ATOM 5311 N N . ALA B 1 331 ? -13.617 15.078 -27.031 1 78.31 331 ALA B N 1
ATOM 5312 C CA . ALA B 1 331 ? -13.477 15.234 -28.484 1 78.31 331 ALA B CA 1
ATOM 5313 C C . ALA B 1 331 ? -13.008 16.641 -28.844 1 78.31 331 ALA B C 1
ATOM 5315 O O . ALA B 1 331 ? -13.641 17.625 -28.453 1 78.31 331 ALA B O 1
ATOM 5316 N N . GLY B 1 332 ? -11.898 16.734 -29.5 1 80.81 332 GLY B N 1
ATOM 5317 C CA . GLY B 1 332 ? -11.406 17.984 -30.047 1 80.81 332 GLY B CA 1
ATOM 5318 C C . GLY B 1 332 ? -10.57 18.781 -29.062 1 80.81 332 GLY B C 1
ATOM 5319 O O . GLY B 1 332 ? -9.906 19.75 -29.438 1 80.81 332 GLY B O 1
ATOM 5320 N N . LEU B 1 333 ? -10.617 18.344 -27.828 1 84.44 333 LEU B N 1
ATOM 5321 C CA . LEU B 1 333 ? -9.945 19.172 -26.828 1 84.44 333 LEU B CA 1
ATOM 5322 C C . LEU B 1 333 ? -8.43 19.047 -26.953 1 84.44 333 LEU B C 1
ATOM 5324 O O . LEU B 1 333 ? -7.719 20.062 -26.984 1 84.44 333 LEU B O 1
ATOM 5328 N N . GLU B 1 334 ? -8.008 17.859 -27.031 1 84.5 334 GLU B N 1
ATOM 5329 C CA . GLU B 1 334 ? -6.562 17.656 -27.156 1 84.5 334 GLU B CA 1
ATOM 5330 C C . GLU B 1 334 ? -6.023 18.344 -28.406 1 84.5 334 GLU B C 1
ATOM 5332 O O . GLU B 1 334 ? -4.977 19 -28.359 1 84.5 334 GLU B O 1
ATOM 5337 N N . ALA B 1 335 ? -6.699 18.188 -29.547 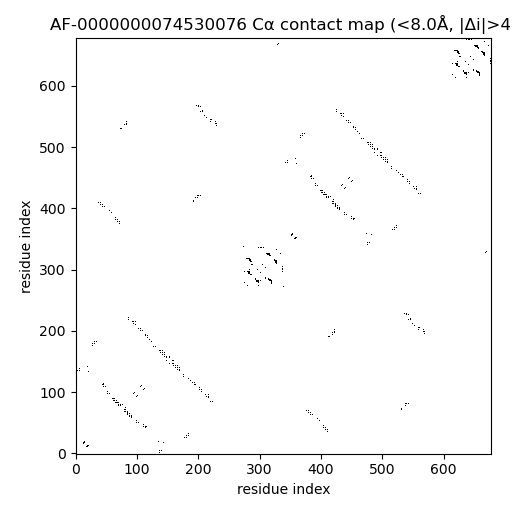1 81.81 335 ALA B N 1
ATOM 5338 C CA . ALA B 1 335 ? -6.297 18.844 -30.797 1 81.81 335 ALA B CA 1
ATOM 5339 C C . ALA B 1 335 ? -6.316 20.359 -30.672 1 81.81 335 ALA B C 1
ATOM 5341 O O . ALA B 1 335 ? -5.434 21.047 -31.188 1 81.81 335 ALA B O 1
ATOM 5342 N N . ALA B 1 336 ? -7.266 20.781 -29.984 1 81.25 336 ALA B N 1
ATOM 5343 C CA . ALA B 1 336 ? -7.398 22.219 -29.781 1 81.25 336 ALA B CA 1
ATOM 5344 C C . ALA B 1 336 ? -6.297 22.75 -28.859 1 81.25 336 ALA B C 1
ATOM 5346 O O . ALA B 1 336 ? -5.82 23.875 -29.031 1 81.25 336 ALA B O 1
ATOM 5347 N N . LEU B 1 337 ? -5.887 21.875 -28.031 1 84.62 337 LEU B N 1
ATOM 5348 C CA . LEU B 1 337 ? -4.852 22.281 -27.094 1 84.62 337 LEU B CA 1
ATOM 5349 C C . LEU B 1 337 ? -3.479 22.25 -27.75 1 84.62 337 LEU B C 1
ATOM 5351 O O . LEU B 1 337 ? -2.572 22.984 -27.328 1 84.62 337 LEU B O 1
ATOM 5355 N N . LYS B 1 338 ? -3.27 21.469 -28.719 1 81.75 338 LYS B N 1
ATOM 5356 C CA . LYS B 1 338 ? -2 21.344 -29.422 1 81.75 338 LYS B CA 1
ATOM 5357 C C . LYS B 1 338 ? -1.804 22.5 -30.422 1 81.75 338 LYS B C 1
ATOM 5359 O O . LYS B 1 338 ? -0.71 22.672 -30.953 1 81.75 338 LYS B O 1
ATOM 5364 N N . GLN B 1 339 ? -2.803 23.141 -30.656 1 74.12 339 GLN B N 1
ATOM 5365 C CA . GLN B 1 339 ? -2.717 24.266 -31.594 1 74.12 339 GLN B CA 1
ATOM 5366 C C . GLN B 1 339 ? -2.098 25.484 -30.922 1 74.12 339 GLN B C 1
ATOM 5368 O O . GLN B 1 339 ? -2.182 25.641 -29.703 1 74.12 339 GLN B O 1
#

InterPro domains:
  IPR004148 BAR domain [PF03114] (9-221)
  IPR004148 BAR domain [PS51021] (12-245)
  IPR025640 GYF domain 2 [PF14237] (283-333)
  IPR027267 AH/BAR domain superfamily [G3DSA:1.20.1270.60] (1-228)
  IPR027267 AH/BAR domain superfamily [SSF103657] (15-220)
  IPR046982 Bridging integrator 3/RVS161-like [PTHR47174] (8-224)

Secondary structure (DSSP, 8-state):
-HHHHHHHHHHHHHHTT-SPPP--HHHHHHHHHHHHHHHHHHHHHHHHHHHHHHHHHHHHHHHHHHHHHHHH-TT--HHHHHHHHHHHHHHHHHIIIIIHHHHHHHIIIIIHHHHHHHTTHHHHHHHHHHHHHHHHHHHHHHHHHHHHHHHT-S-TTHHHHHHHHHHHHHHHHHHHHHHHHHHHHHHHHTHHHHHHHHHHHHHHHHHHHHHHHHHHTHHHHHTHHHH-------------------------------------------------GGG-S-EEEE-TTS-EEEEE-HHHHHHHHHHTSS-TT-EEEETT-SS-EEGGGSTTHHHHHH-/-HHHHHHHHHHHHHHTT-SPPP--HHHHHHHHHHHHHHHHHHHHHHHHHHHHHHHHHHHHHHHHHHHHHHHH-TT--HHHHHHHHHHHHHHHHHIIIIIHHHHHHHIIIIIHHHHHHHTTHHHHHHHHHHHHHHHHHHHHHHHHHHHHHHHT-S-TTHHHHHHHHHHHHHHHHHHHHHHHHHHHHHHHHTHHHHHHHHHHHHHHHHHHHHHHHHHHTHHHHHTHHHH-------------------------------------------------GGG-S-EEEE-TTS-EEEEE-HHHHHHHHHHTSS-TT-EEEETT-SS-EEGGGSTTHHHHHH-

Solvent-accessible surface area (backbone atoms only — not comparable to full-atom values): 37074 Å² total; per-residue (Å²): 110,67,62,61,47,43,34,50,54,35,51,50,34,39,75,70,65,74,42,81,72,88,79,55,68,69,51,52,54,49,52,52,51,47,53,50,47,50,51,27,47,51,49,39,45,50,38,55,52,46,47,46,49,37,45,49,49,44,26,52,36,38,39,50,43,16,51,29,36,54,55,60,40,80,84,65,50,66,55,42,49,48,49,17,53,48,36,36,53,37,19,53,42,37,36,64,65,20,36,49,53,40,42,55,51,40,41,64,54,29,40,45,54,50,47,61,56,52,61,61,52,58,66,54,50,53,51,50,52,50,40,50,51,35,48,30,42,23,39,46,33,45,49,49,39,52,51,44,66,71,67,62,61,91,55,82,62,54,56,61,52,35,47,51,53,22,51,52,33,43,52,53,34,53,51,45,50,52,48,50,48,51,53,47,52,56,56,61,66,46,41,60,77,50,47,50,59,17,52,22,47,47,55,50,44,51,53,50,32,52,53,38,42,56,59,43,48,42,63,55,57,74,46,31,75,73,40,33,70,69,70,74,73,70,77,74,74,70,79,70,82,84,82,69,85,69,81,72,79,83,79,86,81,87,83,73,85,69,86,69,84,69,81,74,79,80,81,72,86,80,75,79,72,78,68,56,74,82,52,70,36,57,27,30,33,39,39,96,81,71,40,83,40,65,76,32,46,44,67,52,48,18,52,31,36,72,72,58,68,39,48,59,74,26,39,29,36,43,59,92,52,92,55,79,34,34,32,59,47,40,89,62,44,47,66,58,29,72,95,109,66,64,60,47,44,36,50,54,34,51,51,33,41,76,68,65,75,42,80,72,88,79,55,69,69,51,52,55,49,50,50,50,47,53,49,48,51,51,26,46,51,49,41,47,50,39,55,52,47,47,46,48,35,45,49,51,43,27,50,37,39,39,52,43,17,50,30,36,54,55,58,39,80,85,65,49,66,54,42,50,49,49,18,52,48,36,36,52,36,19,54,42,36,37,62,64,21,36,48,54,40,41,54,50,40,41,64,55,28,42,46,54,51,48,62,56,53,61,62,52,56,67,55,53,54,52,50,52,50,40,52,50,35,46,30,42,24,38,46,34,46,50,51,40,52,52,45,64,69,68,60,61,90,54,82,63,55,57,61,52,37,46,52,52,22,51,52,33,44,52,52,33,52,50,45,51,51,48,49,50,51,53,47,52,56,56,61,66,46,41,62,76,50,46,49,58,17,52,20,47,48,55,50,43,50,53,49,32,52,52,39,42,56,58,44,48,41,63,56,57,73,45,31,76,75,42,34,70,69,72,76,76,74,78,74,76,72,80,68,81,76,70,75,73,71,80,73,80,72,88,75,76,85,79,82,78,80,86,78,78,80,78,72,78,82,79,75,84,83,76,80,75,78,69,58,75,82,53,69,35,56,27,29,33,39,40,95,80,72,39,82,40,67,77,33,47,45,69,52,49,18,53,32,37,72,71,58,68,38,46,57,74,27,38,30,36,42,59,91,52,93,54,78,35,34,33,59,46,39,87,62,46,47,64,59,28,73,95

Nearest PDB structures (foldseek):
  4avm-assembly1_A-2  TM=7.698E-01  e=2.484E-07  Homo sapiens
  4atm-assembly1_A-2  TM=7.019E-01  e=7.495E-05  Homo sapiens
  2q12-assembly1_A-2  TM=5.871E-01  e=5.377E-04  Homo sapiens
  6h7w-assembly1_M  TM=4.677E-01  e=9.108E-03  Thermochaetoides thermophila DSM 1495
  4tql-assembly1_A  TM=3.741E-01  e=4.362E-02  synthetic construct

Radius of gyration: 37.22 Å; Cα contacts (8 Å, |Δi|>4): 705; chains: 2; bounding box: 91×116×97 Å